Protein AF-A0A5B6ZCL2-F1 (afdb_monomer)

InterPro domains:
  IPR003128 Villin headpiece [PF02209] (425-460)
  IPR003128 Villin headpiece [PS51089] (395-460)
  IPR003128 Villin headpiece [SM00153] (425-460)
  IPR007122 Villin/Gelsolin [PR00597] (44-64)
  IPR007122 Villin/Gelsolin [PR00597] (104-123)
  IPR007122 Villin/Gelsolin [PR00597] (156-178)
  IPR007122 Villin/Gelsolin [PR00597] (185-204)
  IPR007122 Villin/Gelsolin [PTHR11977] (1-444)
  IPR007122 Villin/Gelsolin [SM00262] (31-118)
  IPR007122 Villin/Gelsolin [SM00262] (134-230)
  IPR007123 Gelsolin-like domain [PF00626] (43-112)
  IPR007123 Gelsolin-like domain [PF00626] (146-222)
  IPR029006 ADF-H/Gelsolin-like domain superfamily [G3DSA:3.40.20.10] (30-123)
  IPR029006 ADF-H/Gelsolin-like domain superfamily [G3DSA:3.40.20.10] (124-248)
  IPR036886 Villin headpiece domain superfamily [G3DSA:1.10.950.10] (382-460)
  IPR036886 Villin headpiece domain superfamily [SSF47050] (386-460)

Secondary structure (DSSP, 8-state):
-EE-SS--SHHHHHHHHHTT-------TTS-EEEEEE-SSTTT-EEEEE-SSGGG-BTTSEEEEEETTEEEEEE-TT--HHHHHHHHHHHHHHSTT--EEEEETT---HHHHHHTTS----B---PPPP--PPPEEEEEEEETTEEEEEE-TT--GGG--TT-EEEEE-SS-EEEEE-TTS-TTGGGTHHHHHHHHHHHHHHHT---TT--EEEEETT---HHHHTTS---HHHHT--S-HHHHHHHHHH-GGGSGGGTTT--S----STHHHHHHHHHHHHHT-PPPP---------------HHHHHHHHHHHHHHHTS------------------------------------------------------------PPPP---PPPP----------HHHHSTT-SSPPSSS-GGGGGGGS-HHHHHHHHSS-HHHHHTS-HHHHHHHHHHTT--

Sequence (460 aa):
MVVLKGGLSSGYKNYVADKGLNDETYTADCVALIRISGTSVHNNKAVQVDAVATSLNSNECFLLQSGSSMFTWHGNQSTFDQQQLAAKVAEFLKPGVAVKHAKEGTESSAFWFALGGKQSYTSKKVAQETVRDPHLFMFSFNKGKFEVEEVYNFSQDDLLTEDILILDTHAELFIWVGQSVDPKEKQNVFEIGQKYIEMAAALEGLSPSVPLYKVTEGNEPCFFTTFFSWDPAKATAHGNSFQKKVMQLFGAGHTVENQDKSNGSNQGGPTQRASALAALSSAFKPSSGTRSAFPRPSSIGQGSQRAAAVAALSSVLTAEKKRSPEASPVRSTRSPTGEATSPAETKSENTFSEVEDSKEASEVKETEVVEPVSESNGEDSGPKQEVEQDENGSESSRSTFSYEQLRAHSDNPVTGIDFKRREAYLADEEFQAIMGMAKEAFYKLPKWKQDMHKRKVDLF

Mean predicted aligned error: 21.46 Å

Radius of gyration: 35.69 Å; Cα contacts (8 Å, |Δi|>4): 496; chains: 1; bounding box: 83×75×102 Å

pLDDT: mean 72.43, std 25.98, range [23.08, 98.38]

Nearest PDB structures (foldseek):
  6jeg-assembly1_B  TM=5.227E-01  e=4.097E-20  Homo sapiens
  3ffn-assembly1_A  TM=5.064E-01  e=1.481E-19  Homo sapiens
  6jeh-assembly1_B  TM=5.122E-01  e=3.772E-19  Homo sapiens
  2fh3-assembly1_A  TM=4.902E-01  e=2.103E-19  Homo sapiens
  1p8x-assembly2_B  TM=4.807E-01  e=2.364E-19  Homo sapiens

Organism: Davidia involucrata (NCBI:txid16924)

Solvent-accessible surface area (backbone atoms only — not comparable to full-atom values): 29440 Å² total; per-residue (Å²): 91,80,47,70,46,67,64,89,49,67,71,52,52,48,52,32,60,79,66,72,51,83,83,62,45,71,53,84,55,42,70,42,24,30,41,29,42,55,79,45,94,70,55,39,37,35,37,51,53,67,53,39,37,59,71,46,42,29,62,30,22,34,39,39,38,44,40,92,45,37,31,41,37,38,20,85,61,35,53,70,57,20,51,58,48,47,56,53,51,46,45,72,70,48,64,94,57,81,66,44,78,24,50,68,95,63,64,52,70,70,60,28,54,63,23,79,36,86,60,74,53,52,67,76,85,70,80,78,79,81,86,55,79,72,47,40,29,43,70,48,70,62,96,79,43,82,47,74,48,77,49,79,90,67,46,56,86,71,68,41,30,65,40,62,36,39,39,40,40,79,70,42,36,37,39,39,36,24,76,67,34,58,77,73,58,69,67,46,51,64,60,53,52,50,56,47,40,61,49,38,30,74,74,74,64,40,55,89,80,49,52,79,41,84,36,44,62,78,61,68,52,72,77,59,47,61,79,34,80,69,56,72,70,66,53,71,49,68,76,52,55,67,52,35,51,48,36,72,75,66,36,80,79,70,68,59,87,69,61,90,78,65,93,71,81,97,71,93,59,74,61,62,64,52,47,53,52,48,52,51,56,48,76,77,45,82,86,78,81,92,81,86,84,89,82,86,87,87,84,88,77,98,70,64,72,68,58,58,55,54,53,51,56,56,52,55,77,57,61,82,75,79,88,86,84,91,86,83,84,88,79,83,90,84,86,91,84,83,85,89,82,88,87,77,91,79,90,82,90,88,82,89,80,91,80,88,90,84,87,85,88,81,89,82,81,89,81,90,85,82,89,85,92,77,90,79,91,83,91,78,86,84,86,83,88,81,86,83,82,89,79,91,80,75,95,67,76,84,68,61,48,58,69,66,35,46,27,69,85,31,97,62,60,71,84,94,67,61,63,91,46,33,71,74,33,36,44,72,68,58,37,26,72,73,72,73,43,52,70,75,61,50,74,70,44,60,67,75,57,43,54,52,55,30,53,75,66,41,30,87

Structure (mmCIF, N/CA/C/O backbone):
data_AF-A0A5B6ZCL2-F1
#
_entry.id   AF-A0A5B6ZCL2-F1
#
loop_
_atom_site.group_PDB
_atom_site.id
_atom_site.type_symbol
_atom_site.label_atom_id
_atom_site.label_alt_id
_atom_site.label_comp_id
_atom_site.label_asym_id
_atom_site.label_entity_id
_atom_site.label_seq_id
_atom_site.pdbx_PDB_ins_code
_atom_site.Cartn_x
_atom_site.Cartn_y
_atom_site.Cartn_z
_atom_site.occupancy
_atom_site.B_iso_or_equiv
_atom_site.auth_seq_id
_atom_site.auth_comp_id
_atom_site.auth_asym_id
_atom_site.auth_atom_id
_atom_site.pdbx_PDB_model_num
ATOM 1 N N . MET A 1 1 ? -3.158 -4.624 2.223 1.00 75.75 1 MET A N 1
ATOM 2 C CA . MET A 1 1 ? -2.227 -5.671 2.729 1.00 75.75 1 MET A CA 1
ATOM 3 C C . MET A 1 1 ? -2.419 -5.838 4.235 1.00 75.75 1 MET A C 1
ATOM 5 O O . MET A 1 1 ? -2.684 -4.829 4.879 1.00 75.75 1 MET A O 1
ATOM 9 N N . VAL A 1 2 ? -2.284 -7.053 4.790 1.00 87.19 2 VAL A N 1
ATOM 10 C CA . VAL A 1 2 ? -2.250 -7.287 6.251 1.00 87.19 2 VAL A CA 1
ATOM 11 C C . VAL A 1 2 ? -0.852 -7.764 6.651 1.00 87.19 2 VAL A C 1
ATOM 13 O O . VAL A 1 2 ? -0.375 -8.761 6.116 1.00 87.19 2 VAL A O 1
ATOM 16 N N . VAL A 1 3 ? -0.197 -7.045 7.562 1.00 89.88 3 VAL A N 1
ATOM 17 C CA . VAL A 1 3 ? 1.139 -7.347 8.092 1.00 89.88 3 VAL A CA 1
ATOM 18 C C . VAL A 1 3 ? 0.996 -7.723 9.563 1.00 89.88 3 VAL A C 1
ATOM 20 O O . VAL A 1 3 ? 0.494 -6.932 10.360 1.00 89.88 3 VAL A O 1
ATOM 23 N N . LEU A 1 4 ? 1.423 -8.932 9.914 1.00 92.31 4 LEU A N 1
ATOM 24 C CA . LEU A 1 4 ? 1.322 -9.502 11.258 1.00 92.31 4 LEU A CA 1
ATOM 25 C C . LEU A 1 4 ? 2.725 -9.714 11.839 1.00 92.31 4 LEU A C 1
ATOM 27 O O . LEU A 1 4 ? 3.693 -9.860 11.091 1.00 92.31 4 LEU A O 1
ATOM 31 N N . LYS A 1 5 ? 2.839 -9.716 13.169 1.00 90.81 5 LYS A N 1
ATOM 32 C CA . LYS A 1 5 ? 4.114 -9.913 13.867 1.00 90.81 5 LYS A CA 1
ATOM 33 C C . LYS A 1 5 ? 4.588 -11.371 13.804 1.00 90.81 5 LYS A C 1
ATOM 35 O O . LYS A 1 5 ? 3.791 -12.310 13.735 1.00 90.81 5 LYS A O 1
ATOM 40 N N . GLY A 1 6 ? 5.909 -11.526 13.890 1.00 89.81 6 GLY A N 1
ATOM 41 C CA . GLY A 1 6 ? 6.627 -12.798 13.954 1.00 89.81 6 GLY A CA 1
ATOM 42 C C . GLY A 1 6 ? 6.716 -13.548 12.625 1.00 89.81 6 GLY A C 1
ATOM 43 O O . GLY A 1 6 ? 6.795 -12.940 11.559 1.00 89.81 6 GLY A O 1
ATOM 44 N N . GLY A 1 7 ? 6.770 -14.880 12.679 1.00 87.19 7 GLY A N 1
ATOM 45 C CA . GLY A 1 7 ? 7.001 -15.694 11.488 1.00 87.19 7 GLY A CA 1
ATOM 46 C C . GLY A 1 7 ? 6.894 -17.201 11.716 1.00 87.19 7 GLY A C 1
ATOM 47 O O . GLY A 1 7 ? 7.093 -17.712 12.817 1.00 87.19 7 GLY A O 1
ATOM 48 N N . LEU A 1 8 ? 6.592 -17.927 10.636 1.00 85.75 8 LEU A N 1
ATOM 49 C CA . LEU A 1 8 ? 6.438 -19.389 10.631 1.00 85.75 8 LEU A CA 1
ATOM 50 C C . LEU A 1 8 ? 7.674 -20.140 10.104 1.00 85.75 8 LEU A C 1
ATOM 52 O O . LEU A 1 8 ? 7.700 -21.367 10.135 1.00 85.75 8 LEU A O 1
ATOM 56 N N . SER A 1 9 ? 8.697 -19.436 9.608 1.00 90.00 9 SER A N 1
ATOM 57 C CA . SER A 1 9 ? 9.901 -20.077 9.075 1.00 90.00 9 SER A CA 1
ATOM 58 C C . SER A 1 9 ? 10.766 -20.666 10.193 1.00 90.00 9 SER A C 1
ATOM 60 O O . SER A 1 9 ? 10.928 -20.070 11.259 1.00 90.00 9 SER A O 1
ATOM 62 N N . SER A 1 10 ? 11.384 -21.820 9.931 1.00 88.88 10 SER A N 1
ATOM 63 C CA . SER A 1 10 ? 12.336 -22.448 10.857 1.00 88.88 10 SER A CA 1
ATOM 64 C C . SER A 1 10 ? 13.501 -21.516 11.203 1.00 88.88 10 SER A C 1
ATOM 66 O O . SER A 1 10 ? 13.901 -21.449 12.358 1.00 88.88 10 SER A O 1
ATOM 68 N N . GLY A 1 11 ? 13.986 -20.726 10.239 1.00 90.38 11 GLY A N 1
ATOM 69 C CA . GLY A 1 11 ? 15.010 -19.704 10.476 1.00 90.38 11 GLY A CA 1
ATOM 70 C C . GLY A 1 11 ? 14.591 -18.645 11.504 1.00 90.38 11 GLY A C 1
ATOM 71 O O . GLY A 1 11 ? 15.386 -18.310 12.378 1.00 90.38 11 GLY A O 1
ATOM 72 N N . TYR A 1 12 ? 13.341 -18.165 11.455 1.00 89.50 12 TYR A N 1
ATOM 73 C CA . TYR A 1 12 ? 12.817 -17.233 12.459 1.00 89.50 12 TYR A CA 1
ATOM 74 C C . TYR A 1 12 ? 12.673 -17.905 13.833 1.00 89.50 12 TYR A C 1
ATOM 76 O O . TYR A 1 12 ? 13.146 -17.360 14.828 1.00 89.50 12 TYR A O 1
ATOM 84 N N . LYS A 1 13 ? 12.081 -19.107 13.894 1.00 91.06 13 LYS A N 1
ATOM 85 C CA . LYS A 1 13 ? 11.897 -19.836 15.163 1.00 91.06 13 LYS A CA 1
ATOM 86 C C . LYS A 1 13 ? 13.230 -20.158 15.845 1.00 91.06 13 LYS A C 1
ATOM 88 O O . LYS A 1 13 ? 13.354 -19.948 17.048 1.00 91.06 13 LYS A O 1
ATOM 93 N N . ASN A 1 14 ? 14.234 -20.580 15.075 1.00 92.44 14 ASN A N 1
ATOM 94 C CA . ASN A 1 14 ? 15.586 -20.815 15.579 1.00 92.44 14 ASN A CA 1
ATOM 95 C C . ASN A 1 14 ? 16.214 -19.514 16.098 1.00 92.44 14 ASN A C 1
ATOM 97 O O . ASN A 1 14 ? 16.684 -19.489 17.226 1.00 92.44 14 ASN A O 1
ATOM 101 N N . TYR A 1 15 ? 16.142 -18.412 15.340 1.00 90.88 15 TYR A N 1
ATOM 102 C CA . TYR A 1 15 ? 16.673 -17.113 15.777 1.00 90.88 15 TYR A CA 1
ATOM 103 C C . TYR A 1 15 ? 16.059 -16.631 17.103 1.00 90.88 15 TYR A C 1
ATOM 105 O O . TYR A 1 15 ? 16.784 -16.160 17.979 1.00 90.88 15 TYR A O 1
ATOM 113 N N . VAL A 1 16 ? 14.737 -16.758 17.267 1.00 92.94 16 VAL A N 1
ATOM 114 C CA . VAL A 1 16 ? 14.035 -16.389 18.509 1.00 92.94 16 VAL A CA 1
ATOM 115 C C . VAL A 1 16 ? 14.524 -17.243 19.683 1.00 92.94 16 VAL A C 1
ATOM 117 O O . VAL A 1 16 ? 14.866 -16.690 20.730 1.00 92.94 16 VAL A O 1
ATOM 120 N N . ALA A 1 17 ? 14.631 -18.563 19.494 1.00 91.19 17 ALA A N 1
ATOM 121 C CA . ALA A 1 17 ? 15.125 -19.488 20.513 1.00 91.19 17 ALA A CA 1
ATOM 122 C C . ALA A 1 17 ? 16.599 -19.227 20.886 1.00 91.19 17 ALA A C 1
ATOM 124 O 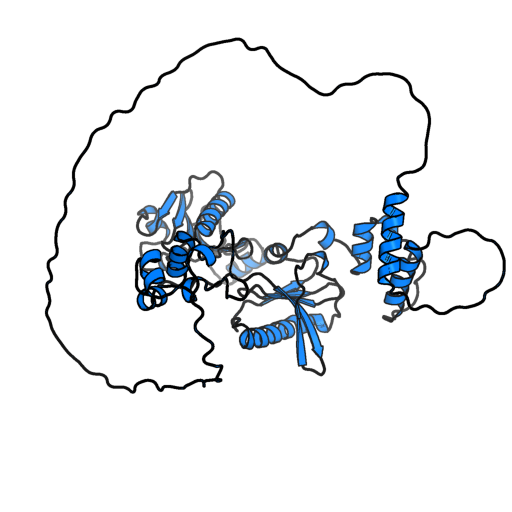O . ALA A 1 17 ? 16.912 -19.078 22.066 1.00 91.19 17 ALA A O 1
ATOM 125 N N . ASP A 1 18 ? 17.483 -19.083 19.894 1.00 94.75 18 ASP A N 1
ATOM 126 C CA . ASP A 1 18 ? 18.923 -18.828 20.067 1.00 94.75 18 ASP A CA 1
ATOM 127 C C . ASP A 1 18 ? 19.207 -17.498 20.785 1.00 94.75 18 ASP A C 1
ATOM 129 O O . ASP A 1 18 ? 20.241 -17.335 21.438 1.00 94.75 18 ASP A O 1
ATOM 133 N N . LYS A 1 19 ? 18.302 -16.519 20.653 1.00 93.06 19 LYS A N 1
ATOM 134 C CA . LYS A 1 19 ? 18.384 -15.215 21.325 1.00 93.06 19 LYS A CA 1
ATOM 135 C C . LYS A 1 19 ? 17.617 -15.145 22.646 1.00 93.06 19 LYS A C 1
ATOM 137 O O . LYS A 1 19 ? 17.712 -14.119 23.315 1.00 93.06 19 LYS A O 1
ATOM 142 N N . GLY A 1 20 ? 16.883 -16.192 23.028 1.00 90.1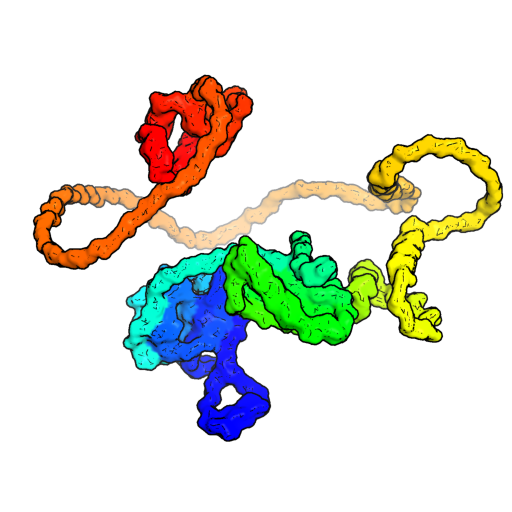2 20 GLY A N 1
ATOM 143 C CA . GLY A 1 20 ? 16.029 -16.187 24.220 1.00 90.12 20 GLY A CA 1
ATOM 144 C C . GLY A 1 20 ? 14.930 -15.119 24.174 1.00 90.12 20 GLY A C 1
ATOM 145 O O . GLY A 1 20 ? 14.556 -14.579 25.213 1.00 90.12 20 GLY A O 1
ATOM 146 N N . LEU A 1 21 ? 14.460 -14.766 22.974 1.00 90.12 21 LEU A N 1
ATOM 147 C CA . LEU A 1 21 ? 13.410 -13.769 22.772 1.00 90.12 21 LEU A CA 1
ATOM 148 C C . LEU A 1 21 ? 12.023 -14.401 22.934 1.00 90.12 21 LEU A C 1
ATOM 150 O O . LEU A 1 21 ? 11.840 -15.602 22.735 1.00 90.12 21 LEU A O 1
ATOM 154 N N . ASN A 1 22 ? 11.027 -13.574 23.247 1.00 86.06 22 ASN A N 1
ATOM 155 C CA . ASN A 1 22 ? 9.632 -13.999 23.198 1.00 86.06 22 ASN A CA 1
ATOM 156 C C . ASN A 1 22 ? 9.183 -14.143 21.736 1.00 86.06 22 ASN A C 1
ATOM 158 O O . ASN A 1 22 ? 9.477 -13.290 20.898 1.00 86.06 22 ASN A O 1
ATOM 162 N N . ASP A 1 23 ? 8.444 -15.209 21.437 1.00 87.06 23 ASP A N 1
ATOM 163 C CA . ASP A 1 23 ? 7.854 -15.419 20.118 1.00 87.06 23 ASP A CA 1
ATOM 164 C C . ASP A 1 23 ? 6.581 -14.572 19.967 1.00 87.06 23 ASP A C 1
ATOM 166 O O . ASP A 1 23 ? 5.508 -14.947 20.435 1.00 87.06 23 ASP A O 1
ATOM 170 N N . GLU A 1 24 ? 6.698 -13.418 19.306 1.00 86.75 24 GLU A N 1
ATOM 171 C CA . GLU A 1 24 ? 5.571 -12.516 19.020 1.00 86.75 24 GLU A CA 1
ATOM 172 C C . GLU A 1 24 ? 4.753 -12.931 17.780 1.00 86.75 24 GLU A C 1
ATOM 174 O O . GLU A 1 24 ? 4.018 -12.116 17.218 1.00 86.75 24 GLU A O 1
ATOM 179 N N . THR A 1 25 ? 4.878 -14.180 17.313 1.00 90.31 25 THR A N 1
ATOM 180 C CA . THR A 1 25 ? 4.104 -14.667 16.163 1.00 90.31 25 THR A CA 1
ATOM 181 C C . THR A 1 25 ? 2.606 -14.616 16.439 1.00 90.31 25 THR A C 1
ATOM 183 O O . THR A 1 25 ? 2.104 -15.248 17.369 1.00 90.31 25 THR A O 1
ATOM 186 N N . TYR A 1 26 ? 1.885 -13.897 15.579 1.00 92.00 26 TYR A N 1
ATOM 187 C CA . TYR A 1 26 ? 0.430 -13.825 15.619 1.00 92.00 26 TYR A CA 1
ATOM 188 C C . TYR A 1 26 ? -0.220 -15.215 15.596 1.00 92.00 26 TYR A C 1
ATOM 190 O O . TYR A 1 26 ? 0.133 -16.079 14.789 1.00 92.00 26 TYR A O 1
ATOM 198 N N . THR A 1 27 ? -1.243 -15.397 16.428 1.00 89.56 27 THR A N 1
ATOM 199 C CA . THR A 1 27 ? -2.153 -16.544 16.369 1.00 89.56 27 THR A CA 1
ATOM 200 C C . THR A 1 27 ? -3.598 -16.062 16.454 1.00 89.56 27 THR A C 1
ATOM 202 O O . THR A 1 27 ? -3.876 -14.977 16.962 1.00 89.56 27 THR A O 1
ATOM 205 N N . ALA A 1 28 ? -4.547 -16.868 15.973 1.00 85.44 28 ALA A N 1
ATOM 206 C CA . ALA A 1 28 ? -5.960 -16.485 15.938 1.00 85.44 28 ALA A CA 1
ATOM 207 C C . ALA A 1 28 ? -6.574 -16.230 17.329 1.00 85.44 28 ALA A C 1
ATOM 209 O O . ALA A 1 28 ? -7.636 -15.622 17.409 1.00 85.44 28 ALA A O 1
ATOM 210 N N . ASP A 1 29 ? -5.932 -16.671 18.415 1.00 86.81 29 ASP A N 1
ATOM 211 C CA . ASP A 1 29 ? -6.427 -16.513 19.787 1.00 86.81 29 ASP A CA 1
ATOM 212 C C . ASP A 1 29 ? -5.534 -15.625 20.671 1.00 86.81 29 ASP A C 1
ATOM 214 O O . ASP A 1 29 ? -5.883 -15.368 21.826 1.00 86.81 29 ASP A O 1
ATOM 218 N N . CYS A 1 30 ? -4.415 -15.099 20.153 1.00 90.38 30 CYS A N 1
ATOM 219 C CA . CYS A 1 30 ? -3.620 -14.130 20.905 1.00 90.38 30 CYS A CA 1
ATOM 220 C C . CYS A 1 30 ? -4.346 -12.783 21.024 1.00 90.38 30 CYS A C 1
ATOM 222 O O . CYS A 1 30 ? -5.257 -12.459 20.253 1.00 90.38 30 CYS A O 1
ATOM 224 N N . VAL A 1 31 ? -3.899 -11.966 21.978 1.00 94.31 31 VAL A N 1
ATOM 225 C CA . VAL A 1 31 ? -4.215 -10.539 21.960 1.00 94.31 31 VAL A CA 1
ATOM 226 C C . VAL A 1 31 ? -3.415 -9.898 20.826 1.00 94.31 31 VAL A C 1
ATOM 228 O O . VAL A 1 31 ? -2.201 -10.088 20.742 1.00 94.31 31 VAL A O 1
ATOM 231 N N . ALA A 1 32 ? -4.083 -9.169 19.937 1.00 96.06 32 ALA A N 1
ATOM 232 C CA . ALA A 1 32 ? -3.437 -8.458 18.838 1.00 96.06 32 ALA A CA 1
ATOM 233 C C . ALA A 1 32 ? -4.184 -7.158 18.541 1.00 96.06 32 ALA A C 1
ATOM 235 O O . ALA A 1 32 ? -5.405 -7.168 18.384 1.00 96.06 32 ALA A O 1
ATOM 236 N N . LEU A 1 33 ? -3.443 -6.055 18.432 1.00 97.19 33 LEU A N 1
ATOM 237 C CA . LEU A 1 33 ? -3.957 -4.771 17.969 1.00 97.19 33 LEU A CA 1
ATOM 238 C C . LEU A 1 33 ? -3.449 -4.537 16.543 1.00 97.19 33 LEU A C 1
ATOM 240 O O . LEU A 1 33 ? -2.245 -4.554 16.301 1.00 97.19 33 LEU A O 1
ATOM 244 N N . ILE A 1 34 ? -4.356 -4.342 15.591 1.00 96.94 34 ILE A N 1
ATOM 245 C CA . ILE A 1 34 ? -4.042 -4.109 14.179 1.00 96.94 34 ILE A CA 1
ATOM 246 C C . ILE A 1 34 ? -4.521 -2.711 13.807 1.00 96.94 34 ILE A C 1
ATOM 248 O O . ILE A 1 34 ? -5.714 -2.419 13.848 1.00 96.94 34 ILE A O 1
ATOM 252 N N . ARG A 1 35 ? -3.578 -1.850 13.440 1.00 96.12 35 ARG A N 1
ATOM 253 C CA . ARG A 1 35 ? -3.812 -0.483 12.975 1.00 96.12 35 ARG A CA 1
ATOM 254 C C . ARG A 1 35 ? -4.235 -0.495 11.510 1.00 96.12 35 ARG A C 1
ATOM 256 O O . ARG A 1 35 ? -3.563 -1.128 10.696 1.00 96.12 35 ARG A O 1
ATOM 263 N N . ILE A 1 36 ? -5.319 0.204 11.187 1.00 94.56 36 ILE A N 1
ATOM 264 C CA . ILE A 1 36 ? -5.894 0.319 9.844 1.00 94.56 36 ILE A CA 1
ATOM 265 C C . ILE A 1 36 ? -5.654 1.743 9.325 1.00 94.56 36 ILE A C 1
ATOM 267 O O . ILE A 1 36 ? -6.326 2.701 9.720 1.00 94.56 36 ILE A O 1
ATOM 271 N N . SER A 1 37 ? -4.671 1.863 8.438 1.00 87.38 37 SER A N 1
ATOM 272 C CA . SER A 1 37 ? -4.146 3.119 7.902 1.00 87.38 37 SER A CA 1
ATOM 273 C C . SER A 1 37 ? -4.298 3.190 6.379 1.00 87.38 37 SER A C 1
ATOM 275 O O . SER A 1 37 ? -4.337 2.160 5.699 1.00 87.38 37 SER A O 1
ATOM 277 N N . GLY A 1 38 ? -4.315 4.410 5.843 1.00 78.69 38 GLY A N 1
ATOM 278 C CA . GLY A 1 38 ? -4.580 4.675 4.429 1.00 78.69 38 GLY A CA 1
ATOM 279 C C . GLY A 1 38 ? -6.073 4.833 4.125 1.00 78.69 38 GLY A C 1
ATOM 280 O O . GLY A 1 38 ? -6.931 4.330 4.846 1.00 78.69 38 GLY A O 1
ATOM 281 N N . THR A 1 39 ? -6.367 5.588 3.069 1.00 68.06 39 THR A N 1
ATOM 282 C CA . THR A 1 39 ? -7.726 6.000 2.664 1.00 68.06 39 THR A CA 1
ATOM 283 C C . THR A 1 39 ? -8.083 5.579 1.237 1.00 68.06 39 THR A C 1
ATOM 285 O O . THR A 1 39 ? -9.227 5.722 0.821 1.00 68.06 39 THR A O 1
ATOM 288 N N . SER A 1 40 ? -7.116 5.059 0.477 1.00 68.06 40 SER A N 1
ATOM 289 C CA . SER A 1 40 ? -7.264 4.690 -0.932 1.00 68.06 40 SER A CA 1
ATOM 290 C C . SER A 1 40 ? -6.887 3.229 -1.150 1.00 68.06 40 SER A C 1
ATOM 292 O O . SER A 1 40 ? -6.000 2.702 -0.473 1.00 68.06 40 SER A O 1
ATOM 294 N N . VAL A 1 41 ? -7.515 2.575 -2.134 1.00 68.38 41 VAL A N 1
ATOM 295 C CA . VAL A 1 41 ? -7.344 1.136 -2.423 1.00 68.38 41 VAL A CA 1
ATOM 296 C C . VAL A 1 41 ? -5.879 0.712 -2.586 1.00 68.38 41 VAL A C 1
ATOM 298 O O . VAL A 1 41 ? -5.542 -0.417 -2.237 1.00 68.38 41 VAL A O 1
ATOM 301 N N . HIS A 1 42 ? -5.016 1.631 -3.027 1.00 69.00 42 HIS A N 1
ATOM 302 C CA . HIS A 1 42 ? -3.582 1.432 -3.237 1.00 69.00 42 HIS A CA 1
ATOM 303 C C . HIS A 1 42 ? -2.698 1.647 -1.983 1.00 69.00 42 HIS A C 1
ATOM 305 O O . HIS A 1 42 ? -1.621 1.067 -1.910 1.00 69.00 42 HIS A O 1
ATOM 311 N N . ASN A 1 43 ? -3.139 2.409 -0.969 1.00 74.94 43 ASN A N 1
ATOM 312 C CA . ASN A 1 43 ? -2.384 2.657 0.284 1.00 74.94 43 ASN A CA 1
ATOM 313 C C . ASN A 1 43 ? -3.033 1.976 1.516 1.00 74.94 43 ASN A C 1
ATOM 315 O O . ASN A 1 43 ? -2.657 2.216 2.661 1.00 74.94 43 ASN A O 1
ATOM 319 N N . ASN A 1 44 ? -4.024 1.107 1.301 1.00 82.88 44 ASN A N 1
ATOM 320 C CA . ASN A 1 44 ? -4.754 0.417 2.365 1.00 82.88 44 ASN A CA 1
ATOM 321 C C . ASN A 1 44 ? -3.878 -0.620 3.101 1.00 82.88 44 ASN A C 1
ATOM 323 O O . ASN A 1 44 ? -3.613 -1.735 2.616 1.00 82.88 44 ASN A O 1
ATOM 327 N N . LYS A 1 45 ? -3.465 -0.262 4.321 1.00 85.19 45 LYS A N 1
ATOM 328 C CA . LYS A 1 45 ? -2.529 -1.015 5.164 1.00 85.19 45 LYS A CA 1
ATOM 329 C C . LYS A 1 45 ? -3.184 -1.397 6.488 1.00 85.19 45 LYS A C 1
ATOM 331 O O . LYS A 1 45 ? -3.691 -0.555 7.218 1.00 85.19 45 LYS A O 1
ATOM 336 N N . ALA A 1 46 ? -3.131 -2.684 6.806 1.00 93.38 46 ALA A N 1
ATOM 337 C CA . ALA A 1 46 ? -3.442 -3.218 8.121 1.00 93.38 46 ALA A CA 1
ATOM 338 C C . ALA A 1 46 ? -2.141 -3.752 8.726 1.00 93.38 46 ALA A C 1
ATOM 340 O O . ALA A 1 46 ? -1.530 -4.652 8.152 1.00 93.38 46 ALA A O 1
ATOM 341 N N . VAL A 1 47 ? -1.681 -3.184 9.839 1.00 93.06 47 VAL A N 1
ATOM 342 C CA . VAL A 1 47 ? -0.386 -3.531 10.450 1.00 93.06 47 VAL A CA 1
ATOM 343 C C . VAL A 1 47 ? -0.586 -3.841 11.924 1.00 93.06 47 VAL A C 1
ATOM 345 O O . VAL A 1 47 ? -1.126 -3.017 12.661 1.00 93.06 47 VAL A O 1
ATOM 348 N N . GLN A 1 48 ? -0.148 -5.018 12.365 1.00 95.44 48 GLN A N 1
ATOM 349 C CA . GLN A 1 48 ? -0.123 -5.361 13.781 1.00 95.44 48 GLN A CA 1
ATOM 350 C C . GLN A 1 48 ? 0.885 -4.474 14.520 1.00 95.44 48 GLN A C 1
ATOM 352 O O . GLN A 1 48 ? 2.070 -4.443 14.193 1.00 95.44 48 GLN A O 1
ATOM 357 N N . VAL A 1 49 ? 0.389 -3.775 15.533 1.00 95.56 49 VAL A N 1
ATOM 358 C CA . VAL A 1 49 ? 1.149 -2.926 16.451 1.00 95.56 49 VAL A CA 1
ATOM 359 C C . VAL A 1 49 ? 1.164 -3.565 17.843 1.00 95.56 49 VAL A C 1
ATOM 361 O O . VAL A 1 49 ? 0.601 -4.644 18.056 1.00 95.56 49 VAL A O 1
ATOM 364 N N . ASP A 1 50 ? 1.832 -2.926 18.800 1.00 94.38 50 ASP A N 1
ATOM 365 C CA . ASP A 1 50 ? 1.801 -3.371 20.191 1.00 94.38 50 ASP A CA 1
ATOM 366 C C . ASP A 1 50 ? 0.375 -3.273 20.752 1.00 94.38 50 ASP A C 1
ATOM 368 O O . ASP A 1 50 ? -0.344 -2.304 20.512 1.00 94.38 50 ASP A O 1
ATOM 372 N N . ALA A 1 51 ? -0.058 -4.292 21.496 1.00 95.31 51 ALA A N 1
ATOM 373 C CA . ALA A 1 51 ? -1.411 -4.368 22.045 1.00 95.31 51 ALA A CA 1
ATOM 374 C C . ALA A 1 51 ? -1.556 -3.547 23.339 1.00 95.31 51 ALA A C 1
ATOM 376 O O . ALA A 1 51 ? -1.910 -4.073 24.392 1.00 95.31 51 ALA A O 1
ATOM 377 N N . VAL A 1 52 ? -1.257 -2.250 23.254 1.00 95.81 52 VAL A N 1
ATOM 378 C CA . VAL A 1 52 ? -1.295 -1.296 24.368 1.00 95.81 52 VAL A CA 1
ATOM 379 C C . VAL A 1 52 ? -2.115 -0.062 24.002 1.00 95.81 52 VAL A C 1
ATOM 381 O O . VAL A 1 52 ? -2.160 0.360 22.847 1.00 95.81 52 VAL A O 1
ATOM 384 N N . ALA A 1 53 ? -2.760 0.553 24.996 1.00 95.56 53 ALA A N 1
ATOM 385 C CA . ALA A 1 53 ? -3.621 1.716 24.772 1.00 95.56 53 ALA A CA 1
ATOM 386 C C . ALA A 1 53 ? -2.893 2.912 24.124 1.00 95.56 53 ALA A C 1
ATOM 388 O O . ALA A 1 53 ? -3.504 3.635 23.343 1.00 95.56 53 ALA A O 1
ATOM 389 N N . THR A 1 54 ? -1.595 3.091 24.387 1.00 94.56 54 THR A N 1
ATOM 390 C CA . THR A 1 54 ? -0.761 4.164 23.813 1.00 94.56 54 THR A CA 1
ATOM 391 C C . THR A 1 54 ? -0.510 4.031 22.308 1.00 94.56 54 THR A C 1
ATOM 393 O O . THR A 1 54 ? -0.123 5.015 21.683 1.00 94.56 54 THR A O 1
ATOM 396 N N . SER A 1 55 ? -0.743 2.855 21.710 1.00 95.31 55 SER A N 1
ATOM 397 C CA . SER A 1 55 ? -0.626 2.636 20.259 1.00 95.31 55 SER A CA 1
ATOM 398 C C . SER A 1 55 ? -1.852 3.106 19.467 1.00 95.31 55 SER A C 1
ATOM 400 O O . SER A 1 55 ? -1.781 3.190 18.240 1.00 95.31 55 SER A O 1
ATOM 402 N N . LEU A 1 56 ? -2.965 3.419 20.142 1.00 95.69 56 LEU A N 1
ATOM 403 C CA . LEU A 1 56 ? -4.146 4.014 19.514 1.00 95.69 56 LEU A CA 1
ATOM 404 C C . LEU A 1 56 ? -3.862 5.455 19.058 1.00 95.69 56 LEU A C 1
ATOM 406 O O . LEU A 1 56 ? -3.003 6.155 19.595 1.00 95.69 56 LEU A O 1
ATOM 410 N N . ASN A 1 57 ? -4.627 5.937 18.083 1.00 93.19 57 ASN A N 1
ATOM 411 C CA . ASN A 1 57 ? -4.707 7.361 17.776 1.00 93.19 57 ASN A CA 1
ATOM 412 C C . ASN A 1 57 ? -6.066 7.702 17.159 1.00 93.19 57 ASN A C 1
ATOM 414 O O . ASN A 1 57 ? -6.655 6.882 16.459 1.00 93.19 57 ASN A O 1
ATOM 418 N N . SER A 1 58 ? -6.554 8.920 17.381 1.00 93.44 58 SER A N 1
ATOM 419 C CA . SER A 1 58 ? -7.897 9.329 16.945 1.00 93.44 58 SER A CA 1
ATOM 420 C C . SER A 1 58 ? -8.068 9.435 15.420 1.00 93.44 58 SER A C 1
ATOM 422 O O . SER A 1 58 ? -9.193 9.640 14.971 1.00 93.44 58 SER A O 1
ATOM 424 N N . ASN A 1 59 ? -7.001 9.325 14.618 1.00 89.69 59 ASN A N 1
ATOM 425 C CA . ASN A 1 59 ? -7.024 9.525 13.160 1.00 89.69 59 ASN A CA 1
ATOM 426 C C . ASN A 1 59 ? -7.287 8.231 12.368 1.00 89.69 59 ASN A C 1
ATOM 428 O O . ASN A 1 59 ? -7.508 8.282 11.160 1.00 89.69 59 ASN A O 1
ATOM 432 N N . GLU A 1 60 ? -7.255 7.070 13.023 1.00 92.94 60 GLU A N 1
ATOM 433 C CA . GLU A 1 60 ? -7.267 5.763 12.360 1.00 92.94 60 GLU A CA 1
ATOM 434 C C . GLU A 1 60 ? -8.310 4.810 12.961 1.00 92.94 60 GLU A C 1
ATOM 436 O O . GLU A 1 60 ? -8.892 5.057 14.021 1.00 92.94 60 GLU A O 1
ATOM 441 N N . CYS A 1 61 ? -8.569 3.703 12.262 1.00 95.62 61 CYS A N 1
ATOM 442 C CA . CYS A 1 61 ? -9.324 2.584 12.820 1.00 95.62 61 CYS A CA 1
ATOM 443 C C . CYS A 1 61 ? -8.363 1.522 13.353 1.00 95.62 61 CYS A C 1
ATOM 445 O O . CYS A 1 61 ? -7.251 1.360 12.853 1.00 95.62 61 CYS A O 1
ATOM 447 N N . PHE A 1 62 ? -8.804 0.765 14.350 1.00 97.44 62 PHE A N 1
ATOM 448 C CA . PHE A 1 62 ? -8.027 -0.321 14.933 1.00 97.44 62 PHE A CA 1
ATOM 449 C C . PHE A 1 62 ? -8.901 -1.559 15.115 1.00 97.44 62 PHE A C 1
ATOM 451 O O . PHE A 1 62 ? -10.060 -1.455 15.509 1.00 97.44 62 PHE A O 1
ATOM 458 N N . LEU A 1 63 ? -8.340 -2.739 14.872 1.00 97.19 63 LEU A N 1
ATOM 459 C CA . LEU A 1 63 ? -8.942 -4.015 15.249 1.00 97.19 63 LEU A CA 1
ATOM 460 C C . LEU A 1 63 ? -8.222 -4.560 16.473 1.00 97.19 63 LEU A C 1
ATOM 462 O O . LEU A 1 63 ? -7.006 -4.736 16.441 1.00 97.19 63 LEU A O 1
ATOM 466 N N . LEU A 1 64 ? -8.970 -4.852 17.533 1.00 97.12 64 LEU A N 1
ATOM 467 C CA . LEU A 1 64 ? -8.459 -5.534 18.715 1.00 97.12 64 LEU A CA 1
ATOM 468 C C . LEU A 1 64 ? -9.025 -6.951 18.763 1.00 97.12 64 LEU A C 1
ATOM 470 O O . LEU A 1 64 ? -10.221 -7.154 18.977 1.00 97.12 64 LEU A O 1
ATOM 474 N N . GLN A 1 65 ? -8.148 -7.932 18.594 1.00 95.38 65 GLN A N 1
ATOM 475 C CA . GLN A 1 65 ? -8.421 -9.328 18.896 1.00 95.38 65 GLN A CA 1
ATOM 476 C C . GLN A 1 65 ? -8.040 -9.615 20.349 1.00 95.38 65 GLN A C 1
ATOM 478 O O . GLN A 1 65 ? -6.995 -9.170 20.820 1.00 95.38 65 GLN A O 1
ATOM 483 N N . SER A 1 66 ? -8.867 -10.388 21.050 1.00 93.38 66 SER A N 1
ATOM 484 C CA . SER A 1 66 ? -8.564 -10.922 22.378 1.00 93.38 66 SER A CA 1
ATOM 485 C C . SER A 1 66 ? -9.263 -12.271 22.547 1.00 93.38 66 SER A C 1
ATOM 487 O O . SER A 1 66 ? -10.441 -12.331 22.919 1.00 93.38 66 SER A O 1
ATOM 489 N N . GLY A 1 67 ? -8.552 -13.361 22.243 1.00 89.06 67 GLY A N 1
ATOM 490 C CA . GLY A 1 67 ? -9.126 -14.707 22.224 1.00 89.06 67 GLY A CA 1
ATOM 491 C C . GLY A 1 67 ? -10.295 -14.800 21.241 1.00 89.06 67 GLY A C 1
ATOM 492 O O . GLY A 1 67 ? -10.164 -14.487 20.060 1.00 89.06 67 GLY A O 1
ATOM 493 N N . SER A 1 68 ? -11.469 -15.199 21.728 1.00 87.56 68 SER A N 1
ATOM 494 C CA . SER A 1 68 ? -12.701 -15.291 20.930 1.00 87.56 68 SER A CA 1
ATOM 495 C C . SER A 1 68 ? -13.416 -13.955 20.685 1.00 87.56 68 SER A C 1
ATOM 497 O O . SER A 1 68 ? -14.349 -13.918 19.887 1.00 87.56 68 SER A O 1
ATOM 499 N N . SER A 1 69 ? -13.024 -12.860 21.349 1.00 91.25 69 SER A N 1
ATOM 500 C CA . SER A 1 69 ? -13.611 -11.535 21.107 1.00 91.25 69 SER A CA 1
ATOM 501 C C . SER A 1 69 ? -12.817 -10.752 20.069 1.00 91.25 69 SER A C 1
ATOM 503 O O . SER A 1 69 ? -11.594 -10.659 20.155 1.00 91.25 69 SER A O 1
ATOM 505 N N . MET A 1 70 ? -13.537 -10.116 19.146 1.00 95.06 70 MET A N 1
ATOM 506 C CA . MET A 1 70 ? -12.992 -9.144 18.205 1.00 95.06 70 MET A CA 1
ATOM 507 C C . MET A 1 70 ? -13.725 -7.812 18.367 1.00 95.06 70 MET A C 1
ATOM 509 O O . MET A 1 70 ? -14.951 -7.783 18.511 1.00 95.06 70 MET A O 1
ATOM 513 N N . PHE A 1 71 ? -12.974 -6.716 18.378 1.00 96.50 71 PHE A N 1
ATOM 514 C CA . PHE A 1 71 ? -13.490 -5.357 18.482 1.00 96.50 71 PHE A CA 1
ATOM 515 C C . PHE A 1 71 ? -12.968 -4.513 17.318 1.00 96.50 71 PHE A C 1
ATOM 517 O O . PHE A 1 71 ? -11.781 -4.595 17.004 1.00 96.50 71 PHE A O 1
ATOM 524 N N . THR A 1 72 ? -13.812 -3.651 16.752 1.00 96.81 72 THR A N 1
ATOM 525 C CA . THR A 1 72 ? -13.362 -2.563 15.870 1.00 96.81 72 THR A CA 1
ATOM 526 C C . THR A 1 72 ? -13.480 -1.251 16.620 1.00 96.81 72 THR A C 1
ATOM 528 O O . THR A 1 72 ? -14.573 -0.874 17.043 1.00 96.81 72 THR A O 1
ATOM 531 N N . TRP A 1 73 ? -12.358 -0.560 16.781 1.00 97.75 73 TRP A N 1
ATOM 532 C CA . TRP A 1 73 ? -12.281 0.761 17.379 1.00 97.75 73 TRP A CA 1
ATOM 533 C C . TRP A 1 73 ? -12.175 1.833 16.290 1.00 97.75 73 TRP A C 1
ATOM 535 O O . TRP A 1 73 ? -11.318 1.743 15.408 1.00 97.75 73 TRP A O 1
ATOM 545 N N . HIS A 1 74 ? -13.059 2.831 16.328 1.00 96.44 74 HIS A N 1
ATOM 546 C CA . HIS A 1 74 ? -13.097 3.932 15.361 1.00 96.44 74 HIS A CA 1
ATOM 547 C C . HIS A 1 74 ? -12.652 5.234 16.032 1.00 96.44 74 HIS A C 1
ATOM 549 O O . HIS A 1 74 ? -13.400 5.788 16.844 1.00 96.44 74 HIS A O 1
ATOM 555 N N . GLY A 1 75 ? -11.475 5.743 15.655 1.00 94.44 75 GLY A N 1
ATOM 556 C CA . GLY A 1 75 ? -11.032 7.081 16.038 1.00 94.44 75 GLY A CA 1
ATOM 557 C C . GLY A 1 75 ? -11.973 8.161 15.496 1.00 94.44 75 GLY A C 1
ATOM 558 O O . GLY A 1 75 ? -12.535 8.024 14.406 1.00 94.44 75 GLY A O 1
ATOM 559 N N . ASN A 1 76 ? -12.152 9.252 16.237 1.00 93.06 76 ASN A N 1
ATOM 560 C CA . ASN A 1 76 ? -13.077 10.341 15.905 1.00 93.06 76 ASN A CA 1
ATOM 561 C C . ASN A 1 76 ? -12.736 11.089 14.602 1.00 93.06 76 ASN A C 1
ATOM 563 O O . ASN A 1 76 ? -13.588 11.800 14.075 1.00 93.06 76 ASN A O 1
ATOM 567 N N . GLN A 1 77 ? -11.511 10.943 14.095 1.00 89.69 77 GLN A N 1
ATOM 568 C CA . GLN A 1 77 ? -11.019 11.515 12.838 1.00 89.69 77 GLN A CA 1
ATOM 569 C C . GLN A 1 77 ? -10.764 10.434 11.765 1.00 89.69 77 GLN A C 1
ATOM 571 O O . GLN A 1 77 ? -10.251 10.754 10.696 1.00 89.69 77 GLN A O 1
ATOM 576 N N . SER A 1 78 ? -11.135 9.172 12.026 1.00 91.06 78 SER A N 1
ATOM 577 C CA . SER A 1 78 ? -11.059 8.089 11.036 1.00 91.06 78 SER A CA 1
ATOM 578 C C . SER A 1 78 ? -12.058 8.276 9.889 1.00 91.06 78 SER A C 1
ATOM 580 O O . SER A 1 78 ? -13.177 8.761 10.076 1.00 91.06 78 SER A O 1
ATOM 582 N N . THR A 1 79 ? -11.658 7.869 8.686 1.00 89.31 79 THR A N 1
ATOM 583 C CA . THR A 1 79 ? -12.489 7.945 7.475 1.00 89.31 79 THR A CA 1
ATOM 584 C C . THR A 1 79 ? -13.442 6.755 7.342 1.00 89.31 79 THR A C 1
ATOM 586 O O . THR A 1 79 ? -13.216 5.682 7.903 1.00 89.31 79 THR A O 1
ATOM 589 N N . PHE A 1 80 ? -14.506 6.920 6.549 1.00 90.19 80 PHE A N 1
ATOM 590 C CA . PHE A 1 80 ? -15.443 5.835 6.242 1.00 90.19 80 PHE A CA 1
ATOM 591 C C . PHE A 1 80 ? -14.751 4.646 5.551 1.00 90.19 80 PHE A C 1
ATOM 593 O O . PHE A 1 80 ? -15.025 3.494 5.886 1.00 90.19 80 PHE A O 1
ATOM 600 N N . ASP A 1 81 ? -13.797 4.908 4.654 1.00 88.75 81 ASP A N 1
ATOM 601 C CA . ASP A 1 81 ? -13.054 3.860 3.948 1.00 88.75 81 ASP A CA 1
ATOM 602 C C . ASP A 1 81 ? -12.173 3.028 4.891 1.00 88.75 81 ASP A C 1
ATOM 604 O O . ASP A 1 81 ? -12.125 1.804 4.758 1.00 88.75 81 ASP A O 1
ATOM 608 N N . GLN A 1 82 ? -11.564 3.647 5.913 1.00 91.56 82 GLN A N 1
ATOM 609 C CA . GLN A 1 82 ? -10.854 2.921 6.977 1.00 91.56 82 GLN A CA 1
ATOM 610 C C . GLN A 1 82 ? -11.793 2.036 7.805 1.00 91.56 82 GLN A C 1
ATOM 612 O O . GLN A 1 82 ? -11.420 0.914 8.145 1.00 91.56 82 GLN A O 1
ATOM 617 N N . GLN A 1 83 ? -13.017 2.490 8.095 1.00 93.12 83 GLN A N 1
ATOM 618 C CA . GLN A 1 83 ? -14.013 1.702 8.839 1.00 93.12 83 GLN A CA 1
ATOM 619 C C . GLN A 1 83 ? -14.475 0.485 8.019 1.00 93.12 83 GLN A C 1
ATOM 621 O O . GLN A 1 83 ? -14.494 -0.643 8.518 1.00 93.12 83 GLN A O 1
ATOM 626 N N . GLN A 1 84 ? -14.747 0.683 6.725 1.00 92.06 84 GLN A N 1
ATOM 627 C CA . GLN A 1 84 ? -15.093 -0.394 5.791 1.00 92.06 84 GLN A CA 1
ATOM 628 C C . GLN A 1 84 ? -13.928 -1.373 5.567 1.00 92.06 84 GLN A C 1
ATOM 630 O O . GLN A 1 84 ? -14.143 -2.581 5.437 1.00 92.06 84 GLN A O 1
ATOM 635 N N . LEU A 1 85 ? -12.686 -0.881 5.538 1.00 91.62 85 LEU A N 1
ATOM 636 C CA . LEU A 1 85 ? -11.488 -1.717 5.485 1.00 91.62 85 LEU A CA 1
ATOM 637 C C . LEU A 1 85 ? -11.315 -2.527 6.774 1.00 91.62 85 LEU A C 1
ATOM 639 O O . LEU A 1 85 ? -11.036 -3.721 6.697 1.00 91.62 85 LEU A O 1
ATOM 643 N N . ALA A 1 86 ? -11.530 -1.919 7.943 1.00 94.38 86 ALA A N 1
ATOM 644 C CA . ALA A 1 86 ? -11.451 -2.605 9.227 1.00 94.38 86 ALA A CA 1
ATOM 645 C C . ALA A 1 86 ? -12.465 -3.760 9.309 1.00 94.38 86 ALA A C 1
ATOM 647 O O . ALA A 1 86 ? -12.090 -4.868 9.683 1.00 94.38 86 ALA A O 1
ATOM 648 N N . ALA A 1 87 ? -13.709 -3.557 8.860 1.00 93.06 87 ALA A N 1
ATOM 649 C CA . ALA A 1 87 ? -14.702 -4.631 8.775 1.00 93.06 87 ALA A CA 1
ATOM 650 C C . ALA A 1 87 ? -14.246 -5.794 7.867 1.00 93.06 87 ALA A C 1
ATOM 652 O O . ALA A 1 87 ? -14.345 -6.959 8.252 1.00 93.06 87 ALA A O 1
ATOM 653 N N . LYS A 1 88 ? -13.673 -5.494 6.690 1.00 92.44 88 LYS A N 1
ATOM 654 C CA . LYS A 1 88 ? -13.125 -6.516 5.774 1.00 92.44 88 LYS A CA 1
ATOM 655 C C . LYS A 1 88 ? -11.930 -7.270 6.367 1.00 92.44 88 LYS A C 1
ATOM 657 O O .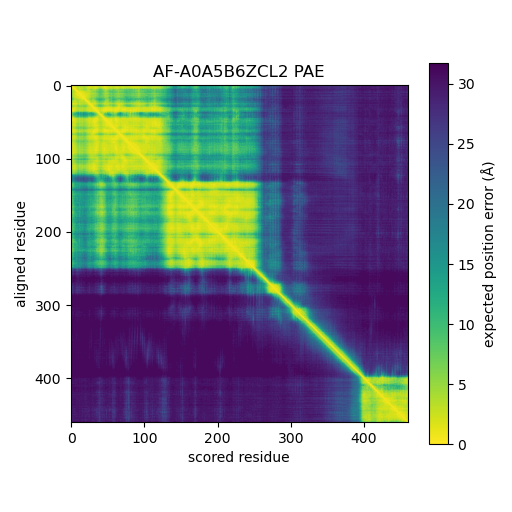 LYS A 1 88 ? -11.814 -8.475 6.167 1.00 92.44 88 LYS A O 1
ATOM 662 N N . VAL A 1 89 ? -11.040 -6.579 7.082 1.00 93.81 89 VAL A N 1
ATOM 663 C CA . VAL A 1 89 ? -9.864 -7.196 7.721 1.00 93.81 89 VAL A CA 1
ATOM 664 C C . VAL A 1 89 ? -10.273 -8.045 8.930 1.00 93.81 89 VAL A C 1
ATOM 666 O O . VAL A 1 89 ? -9.677 -9.097 9.141 1.00 93.81 89 VAL A O 1
ATOM 669 N N . ALA A 1 90 ? -11.316 -7.657 9.673 1.00 94.44 90 ALA A N 1
ATOM 670 C CA . ALA A 1 90 ? -11.879 -8.470 10.751 1.00 94.44 90 ALA A CA 1
ATOM 671 C C . ALA A 1 90 ? -12.407 -9.816 10.228 1.00 94.44 90 ALA A C 1
ATOM 673 O O . ALA A 1 90 ? -11.981 -10.868 10.703 1.00 94.44 90 ALA A O 1
ATOM 674 N N . GLU A 1 91 ? -13.252 -9.786 9.191 1.00 93.69 91 GLU A N 1
ATOM 675 C CA . GLU A 1 91 ? -13.797 -11.000 8.565 1.00 93.69 91 GLU A CA 1
ATOM 676 C C . GLU A 1 91 ? -12.695 -11.865 7.930 1.00 93.69 91 GLU A C 1
ATOM 678 O O . GLU A 1 91 ? -12.738 -13.088 8.016 1.00 93.69 91 GLU A O 1
ATOM 683 N N . PHE A 1 92 ? -11.658 -11.251 7.347 1.00 92.12 92 PHE A N 1
ATOM 684 C CA . PHE A 1 92 ? -10.501 -11.980 6.816 1.00 92.12 92 PHE A CA 1
ATOM 685 C C . PHE A 1 92 ? -9.686 -12.700 7.905 1.00 92.12 92 PHE A C 1
ATOM 687 O O . PHE A 1 92 ? -9.209 -13.811 7.676 1.00 92.12 92 PHE A O 1
ATOM 694 N N . LEU A 1 93 ? -9.498 -12.079 9.075 1.00 91.69 93 LEU A N 1
ATOM 695 C CA . LEU A 1 93 ? -8.677 -12.638 10.156 1.00 91.69 93 LEU A CA 1
ATOM 696 C C . LEU A 1 93 ? -9.424 -13.651 11.029 1.00 91.69 93 LEU A C 1
ATOM 698 O O . LEU A 1 93 ? -8.807 -14.617 11.486 1.00 91.69 93 LEU A O 1
ATOM 702 N N . LYS A 1 94 ? -10.721 -13.440 11.289 1.00 90.44 94 LYS A N 1
ATOM 703 C CA . LYS A 1 94 ? -11.533 -14.332 12.128 1.00 90.44 94 LYS A CA 1
ATOM 704 C C . LYS A 1 94 ? -12.988 -14.404 11.622 1.00 90.44 94 LYS A C 1
ATOM 706 O O . LYS A 1 94 ? -13.877 -13.814 12.240 1.00 90.44 94 LYS A O 1
ATOM 711 N N . PRO A 1 95 ? -13.234 -15.114 10.502 1.00 91.94 95 PRO A N 1
ATOM 712 C CA . PRO A 1 95 ? -14.526 -15.113 9.817 1.00 91.94 95 PRO A CA 1
ATOM 713 C C . PRO A 1 95 ? -15.669 -15.629 10.694 1.00 91.94 95 PRO A C 1
ATOM 715 O O . PRO A 1 95 ? -15.496 -16.555 11.492 1.00 91.94 95 PRO A O 1
ATOM 718 N N . GLY A 1 96 ? -16.851 -15.030 10.536 1.00 87.88 96 GLY A N 1
ATOM 719 C CA . GLY A 1 96 ? -18.066 -15.408 11.265 1.00 87.88 96 GLY A CA 1
ATOM 720 C C . GLY A 1 96 ? -18.092 -15.059 12.763 1.00 87.88 96 GLY A C 1
ATOM 721 O O . GLY A 1 96 ? -19.049 -15.426 13.448 1.00 87.88 96 GLY A O 1
ATOM 722 N N . VAL A 1 97 ? -17.090 -14.350 13.298 1.00 91.12 97 VAL A N 1
ATOM 723 C CA . VAL A 1 97 ? -17.101 -13.859 14.689 1.00 91.12 97 VAL A CA 1
ATOM 724 C C . VAL A 1 97 ? -17.792 -12.498 14.777 1.00 91.12 97 VAL A C 1
ATOM 726 O O . VAL A 1 97 ? -17.490 -11.573 14.031 1.00 91.12 97 VAL A O 1
ATOM 729 N N . ALA A 1 98 ? -18.702 -12.343 15.742 1.00 91.38 98 ALA A N 1
ATOM 730 C CA . ALA A 1 98 ? -19.398 -11.080 15.977 1.00 91.38 98 ALA A CA 1
ATOM 731 C C . ALA A 1 98 ? -18.430 -9.974 16.443 1.00 91.38 98 ALA A C 1
ATOM 733 O O . ALA A 1 98 ? -17.885 -10.027 17.550 1.00 91.38 98 ALA A O 1
ATOM 734 N N . VAL A 1 99 ? -18.256 -8.947 15.607 1.00 94.12 99 VAL A N 1
ATOM 735 C CA . VAL A 1 99 ? -17.325 -7.840 15.853 1.00 94.12 99 VAL A CA 1
ATOM 736 C C . VAL A 1 99 ? -17.984 -6.728 16.676 1.00 94.12 99 VAL A C 1
ATOM 738 O O . VAL A 1 99 ? -18.961 -6.096 16.265 1.00 94.12 99 VAL A O 1
ATOM 741 N N . LYS A 1 100 ? -17.431 -6.460 17.861 1.00 94.62 100 LYS A N 1
ATOM 742 C CA . LYS A 1 100 ? -17.922 -5.435 18.792 1.00 94.62 100 LYS A CA 1
ATOM 743 C C . LYS A 1 100 ? -17.429 -4.055 18.364 1.00 94.62 100 LYS A C 1
ATOM 745 O O . LYS A 1 100 ? -16.233 -3.784 18.390 1.00 94.62 100 LYS A O 1
ATOM 750 N N . HIS A 1 101 ? -18.345 -3.174 17.989 1.00 92.69 101 HIS A N 1
ATOM 751 C CA . HIS A 1 101 ? -18.000 -1.825 17.551 1.00 92.69 101 HIS A CA 1
ATOM 752 C C . HIS A 1 101 ? -17.784 -0.910 18.765 1.00 92.69 101 HIS A C 1
ATOM 754 O O . HIS A 1 101 ? -18.608 -0.884 19.678 1.00 92.69 101 HIS A O 1
ATOM 760 N N . ALA A 1 102 ? -16.684 -0.162 18.769 1.00 92.75 102 ALA A N 1
ATOM 761 C CA . ALA A 1 102 ? -16.327 0.803 19.801 1.00 92.75 102 ALA A CA 1
ATOM 762 C C . ALA A 1 102 ? -15.951 2.131 19.133 1.00 92.75 102 ALA A C 1
ATOM 764 O O . ALA A 1 102 ? -14.889 2.264 18.532 1.00 92.75 102 ALA A O 1
ATOM 765 N N . LYS A 1 103 ? -16.813 3.144 19.225 1.00 94.75 103 LYS A N 1
ATOM 766 C CA . LYS A 1 103 ? -16.404 4.506 18.863 1.00 94.75 103 LYS A CA 1
ATOM 767 C C . LYS A 1 103 ? -15.458 5.036 19.942 1.00 94.75 103 LYS A C 1
ATOM 769 O O . LYS A 1 103 ? -15.662 4.733 21.119 1.00 94.75 103 LYS A O 1
ATOM 774 N N . GLU A 1 104 ? -14.470 5.838 19.567 1.00 95.69 104 GLU A N 1
ATOM 775 C CA . GLU A 1 104 ? -13.610 6.544 20.517 1.00 95.69 104 GLU A CA 1
ATOM 776 C C . GLU A 1 104 ? -14.429 7.239 21.627 1.00 95.69 104 GLU A C 1
ATOM 778 O O . GLU A 1 104 ? -15.359 8.003 21.359 1.00 95.69 104 GLU A O 1
ATOM 783 N N . GLY A 1 105 ? -14.096 6.932 22.884 1.00 93.56 105 GLY A N 1
ATOM 784 C CA . GLY A 1 105 ? -14.804 7.381 24.087 1.00 93.56 105 GLY A CA 1
ATOM 785 C C . GLY A 1 105 ? -15.952 6.476 24.564 1.00 93.56 105 GLY A C 1
ATOM 786 O O . GLY A 1 105 ? -16.478 6.710 25.650 1.00 93.56 105 GLY A O 1
ATOM 787 N N . THR A 1 106 ? -16.334 5.443 23.803 1.00 95.50 106 THR A N 1
ATOM 788 C CA . THR A 1 106 ? -17.437 4.505 24.131 1.00 95.50 106 THR A CA 1
ATOM 789 C C . THR A 1 106 ? -16.958 3.084 24.454 1.00 95.50 106 THR A C 1
ATOM 791 O O . THR A 1 106 ? -17.735 2.129 24.444 1.00 95.50 106 THR A O 1
ATOM 794 N N . GLU A 1 107 ? -15.663 2.902 24.712 1.00 96.12 107 GLU A N 1
ATOM 795 C CA . GLU A 1 107 ? -15.055 1.577 24.777 1.00 96.12 107 GLU A CA 1
ATOM 796 C C . GLU A 1 107 ? -15.358 0.844 26.093 1.00 96.12 107 GLU A C 1
ATOM 798 O O . GLU A 1 107 ? -15.202 1.379 27.193 1.00 96.12 107 GLU A O 1
ATOM 803 N N . SER A 1 108 ? -15.737 -0.431 25.978 1.00 95.25 108 SER A N 1
ATOM 804 C CA . SER A 1 108 ? -16.029 -1.291 27.132 1.00 95.25 108 SER A CA 1
ATOM 805 C C . SER A 1 108 ? -14.806 -1.556 28.025 1.00 95.25 108 SER A C 1
ATOM 807 O O . SER A 1 108 ? -13.660 -1.542 27.572 1.00 95.25 108 SER A O 1
ATOM 809 N N . SER A 1 109 ? -15.046 -1.925 29.286 1.00 94.56 109 SER A N 1
ATOM 810 C CA . SER A 1 109 ? -13.990 -2.396 30.196 1.00 94.56 109 SER A CA 1
ATOM 811 C C . SER A 1 109 ? -13.221 -3.605 29.647 1.00 94.56 109 SER A C 1
ATOM 813 O O . SER A 1 109 ? -12.015 -3.693 29.851 1.00 94.56 109 SER A O 1
ATOM 815 N N . ALA A 1 110 ? -13.882 -4.496 28.899 1.00 94.88 110 ALA A N 1
ATOM 816 C CA . ALA A 1 110 ? -13.248 -5.648 28.256 1.00 94.88 110 ALA A CA 1
ATOM 817 C C . ALA A 1 110 ? -12.255 -5.248 27.147 1.00 94.88 110 ALA A C 1
ATOM 819 O O . ALA A 1 110 ? -11.217 -5.890 27.005 1.00 94.88 110 ALA A O 1
ATOM 820 N N . PHE A 1 111 ? -12.543 -4.175 26.400 1.00 96.44 111 PHE A N 1
ATOM 821 C CA . PHE A 1 111 ? -11.618 -3.609 25.411 1.00 96.44 111 PHE A CA 1
ATOM 822 C C . PHE A 1 111 ? -10.361 -3.065 26.100 1.00 96.44 111 PHE A C 1
ATOM 824 O O . PHE A 1 111 ? -9.246 -3.440 25.746 1.00 96.44 111 PHE A O 1
ATOM 831 N N . TRP A 1 112 ? -10.533 -2.247 27.145 1.00 96.50 112 TRP A N 1
ATOM 832 C CA . TRP A 1 112 ? -9.396 -1.695 27.886 1.00 96.50 112 TRP A CA 1
ATOM 833 C C . TRP A 1 112 ? -8.587 -2.763 28.621 1.00 96.50 112 TRP A C 1
ATOM 835 O O . TRP A 1 112 ? -7.364 -2.684 28.628 1.00 96.50 112 TRP A O 1
ATOM 845 N N . PHE A 1 113 ? -9.234 -3.778 29.198 1.00 95.56 113 PHE A N 1
ATOM 846 C CA . PHE A 1 113 ? -8.550 -4.893 29.857 1.00 95.56 113 PHE A CA 1
ATOM 847 C C . PHE A 1 113 ? -7.624 -5.647 28.891 1.00 95.56 113 PHE A C 1
ATOM 849 O O . PHE A 1 113 ? -6.480 -5.928 29.239 1.00 95.56 113 PHE A O 1
ATOM 856 N N . ALA A 1 114 ? -8.079 -5.901 27.660 1.00 95.00 114 ALA A N 1
ATOM 857 C CA . ALA A 1 114 ? -7.269 -6.547 26.630 1.00 95.00 114 ALA A CA 1
ATOM 858 C C . ALA A 1 114 ? -6.050 -5.708 26.184 1.00 95.00 114 ALA A C 1
ATOM 860 O O . ALA A 1 114 ? -5.062 -6.286 25.750 1.00 95.00 114 ALA A O 1
ATOM 861 N N . LEU A 1 115 ? -6.074 -4.378 26.343 1.00 95.81 115 LEU A N 1
ATOM 862 C CA . LEU A 1 115 ? -4.937 -3.477 26.074 1.00 95.81 115 LEU A CA 1
ATOM 863 C C . LEU A 1 115 ? -4.044 -3.200 27.304 1.00 95.81 115 LEU A C 1
ATOM 865 O O . LEU A 1 115 ? -3.242 -2.264 27.288 1.00 95.81 115 LEU A O 1
ATOM 869 N N . GLY A 1 116 ? -4.205 -3.958 28.395 1.00 94.56 116 GLY A N 1
ATOM 870 C CA . GLY A 1 116 ? -3.460 -3.743 29.644 1.00 94.56 116 GLY A CA 1
ATOM 871 C C . GLY A 1 116 ? -3.940 -2.545 30.479 1.00 94.56 116 GLY A C 1
ATOM 872 O O . GLY A 1 116 ? -3.234 -2.097 31.380 1.00 94.56 116 GLY A O 1
ATOM 873 N N . GLY A 1 117 ? -5.140 -2.029 30.202 1.00 94.88 117 GLY A N 1
ATOM 874 C CA . GLY A 1 117 ? -5.763 -0.892 30.882 1.00 94.88 117 GLY A CA 1
ATOM 875 C C . GLY A 1 117 ? -5.941 0.336 29.983 1.00 94.88 117 GLY A C 1
ATOM 876 O O . GLY A 1 117 ? -5.368 0.443 28.902 1.00 94.88 117 GLY A O 1
ATOM 877 N N . LYS A 1 118 ? -6.756 1.296 30.439 1.00 94.88 118 LYS A N 1
ATOM 878 C CA . LYS A 1 118 ? -6.937 2.579 29.745 1.00 94.88 118 LYS A CA 1
ATOM 879 C C . LYS A 1 118 ? -5.755 3.503 30.037 1.00 94.88 118 LYS A C 1
ATOM 881 O O . LYS A 1 118 ? -5.467 3.778 31.198 1.00 94.88 118 LYS A O 1
ATOM 886 N N . GLN A 1 119 ? -5.119 4.015 28.988 1.00 93.31 119 GLN A N 1
ATOM 887 C CA . GLN A 1 119 ? -4.070 5.038 29.064 1.00 93.31 119 GLN A CA 1
ATOM 888 C C . GLN A 1 119 ? -4.381 6.178 28.083 1.00 93.31 119 GLN A C 1
ATOM 890 O O . GLN A 1 119 ? -5.322 6.083 27.292 1.00 93.31 119 GLN A O 1
ATOM 895 N N . SER A 1 120 ? -3.617 7.268 28.151 1.00 91.25 120 SER A N 1
ATOM 896 C CA . SER A 1 120 ? -3.669 8.338 27.154 1.00 91.25 120 SER A CA 1
ATOM 897 C C . SER A 1 120 ? -3.013 7.903 25.840 1.00 91.25 120 SER A C 1
ATOM 899 O O . SER A 1 120 ? -2.100 7.081 25.819 1.00 91.25 120 SER A O 1
ATOM 901 N N . TYR A 1 121 ? -3.486 8.470 24.734 1.00 91.38 121 TYR A N 1
ATOM 902 C CA . TYR A 1 121 ? -3.015 8.182 23.381 1.00 91.38 121 TYR A CA 1
ATOM 903 C C . TYR A 1 121 ? -3.141 9.431 22.496 1.00 91.38 121 TYR A C 1
ATOM 905 O O . TYR A 1 121 ? -3.640 10.470 22.938 1.00 91.38 121 TYR A O 1
ATOM 913 N N . THR A 1 122 ? -2.633 9.387 21.262 1.00 86.50 122 THR A N 1
ATOM 914 C CA . THR A 1 122 ? -2.534 10.594 20.425 1.00 86.50 122 THR A CA 1
ATOM 915 C C . THR A 1 122 ? -3.868 10.971 19.777 1.00 86.50 122 THR A C 1
ATOM 917 O O . THR A 1 122 ? -4.324 10.316 18.847 1.00 86.50 122 THR A O 1
ATOM 920 N N . SER A 1 123 ? -4.440 12.100 20.202 1.00 83.38 123 SER A N 1
ATOM 921 C CA . SER A 1 123 ? -5.618 12.727 19.577 1.00 83.38 123 SER A CA 1
ATOM 922 C C . SER A 1 123 ? -5.304 13.968 18.733 1.00 83.38 123 SER A C 1
ATOM 924 O O . SER A 1 123 ? -6.207 14.618 18.205 1.00 83.38 123 SER A O 1
ATOM 926 N N . LYS A 1 124 ? -4.016 14.311 18.579 1.00 77.75 124 LYS A N 1
ATOM 927 C CA . LYS A 1 124 ? -3.583 15.449 17.758 1.00 77.75 124 LYS A CA 1
ATOM 928 C C . LYS A 1 124 ? -4.037 15.254 16.310 1.00 77.75 124 LYS A C 1
ATOM 930 O O . LYS A 1 124 ? -3.727 14.237 15.689 1.00 77.75 124 LYS A O 1
ATOM 935 N N . LYS A 1 125 ? -4.727 16.265 15.781 1.00 66.94 125 LYS A N 1
ATOM 936 C CA . LYS A 1 125 ? -5.113 16.353 14.373 1.00 66.94 125 LYS A CA 1
ATOM 937 C C . LYS A 1 125 ? -3.855 16.434 13.512 1.00 66.94 125 LYS A C 1
ATOM 939 O O . LYS A 1 125 ? -3.184 17.464 13.489 1.00 66.94 125 LYS A O 1
ATOM 944 N N . VAL A 1 126 ? -3.527 15.334 12.845 1.00 63.72 126 VAL A N 1
ATOM 945 C CA . VAL A 1 126 ? -2.480 15.300 11.820 1.00 63.72 126 VAL A CA 1
ATOM 946 C C . VAL A 1 126 ? -3.090 15.856 10.532 1.00 63.72 126 VAL A C 1
ATOM 948 O O . VAL A 1 126 ? -4.275 15.643 10.264 1.00 63.72 126 VAL A O 1
ATOM 951 N N . ALA A 1 127 ? -2.320 16.621 9.756 1.00 61.56 127 ALA A N 1
ATOM 952 C CA . ALA A 1 127 ? -2.762 17.027 8.426 1.00 61.56 127 ALA A CA 1
ATOM 953 C C . ALA A 1 127 ? -2.986 15.760 7.589 1.00 61.56 127 ALA A C 1
ATOM 955 O O . ALA A 1 127 ? -2.118 14.892 7.562 1.00 61.56 127 ALA A O 1
ATOM 956 N N . GLN A 1 128 ? -4.150 15.629 6.948 1.00 57.09 128 GLN A N 1
ATOM 957 C CA . GLN A 1 128 ? -4.392 14.489 6.065 1.00 57.09 128 GLN A CA 1
ATOM 958 C C . GLN A 1 128 ? -3.335 14.509 4.960 1.00 57.09 128 GLN A C 1
ATOM 960 O O . GLN A 1 128 ? -3.170 15.536 4.300 1.00 57.09 128 GLN A O 1
ATOM 965 N N . GLU A 1 129 ? -2.619 13.397 4.778 1.00 59.22 129 GLU A N 1
ATOM 966 C CA . GLU A 1 129 ? -1.731 13.240 3.629 1.00 59.22 129 GLU A CA 1
ATOM 967 C C . GLU A 1 129 ? -2.552 13.454 2.359 1.00 59.22 129 GLU A C 1
ATOM 969 O O . GLU A 1 129 ? -3.605 12.835 2.170 1.00 59.22 129 GLU A O 1
ATOM 974 N N . THR A 1 130 ? -2.090 14.363 1.503 1.00 58.22 130 THR A N 1
ATOM 975 C CA . THR A 1 130 ? -2.725 14.602 0.214 1.00 58.22 130 THR A CA 1
ATOM 976 C C . THR A 1 130 ? -2.545 13.347 -0.625 1.00 58.22 130 THR A C 1
ATOM 978 O O . THR A 1 130 ? -1.455 13.101 -1.137 1.00 58.22 130 THR A O 1
ATOM 981 N N . VAL A 1 131 ? -3.605 12.547 -0.757 1.00 63.25 131 VAL A N 1
ATOM 982 C CA . VAL A 1 131 ? -3.626 11.421 -1.694 1.00 63.25 131 VAL A CA 1
ATOM 983 C C . VAL A 1 131 ? -3.462 12.007 -3.092 1.00 63.25 131 VAL A C 1
ATOM 985 O O . VAL A 1 131 ? -4.375 12.654 -3.604 1.00 63.25 131 VAL A O 1
ATOM 988 N N . ARG A 1 132 ? -2.270 11.839 -3.664 1.00 76.75 132 ARG A N 1
ATOM 989 C CA . ARG A 1 132 ? -1.996 12.118 -5.071 1.00 76.75 132 ARG A CA 1
ATOM 990 C C . ARG A 1 132 ? -2.160 10.835 -5.873 1.00 76.75 132 ARG A C 1
ATOM 992 O O . ARG A 1 132 ? -2.000 9.737 -5.335 1.00 76.75 132 ARG A O 1
ATOM 999 N N . ASP A 1 133 ? -2.478 10.999 -7.149 1.00 84.12 133 ASP A N 1
ATOM 1000 C CA . ASP A 1 133 ? -2.480 9.887 -8.085 1.00 84.12 133 ASP A CA 1
ATOM 1001 C C . ASP A 1 133 ? -1.045 9.354 -8.272 1.00 84.12 133 ASP A C 1
ATOM 1003 O O . ASP A 1 133 ? -0.082 10.121 -8.177 1.00 84.12 133 ASP A O 1
ATOM 1007 N N . PRO A 1 134 ? -0.876 8.039 -8.484 1.00 92.12 134 PRO A N 1
ATOM 1008 C CA . PRO A 1 134 ? 0.426 7.447 -8.750 1.00 92.12 134 PRO A CA 1
ATOM 1009 C C . PRO A 1 134 ? 0.926 7.868 -10.138 1.00 92.12 134 PRO A C 1
ATOM 1011 O O . PRO A 1 134 ? 0.166 7.824 -11.105 1.00 92.12 134 PRO A O 1
ATOM 1014 N N . HIS A 1 135 ? 2.208 8.204 -10.257 1.00 94.81 135 HIS A N 1
ATOM 1015 C CA . HIS A 1 135 ? 2.865 8.553 -11.519 1.00 94.81 135 HIS A CA 1
ATOM 1016 C C . HIS A 1 135 ? 3.996 7.559 -11.820 1.00 94.81 135 HIS A C 1
ATOM 1018 O O . HIS A 1 135 ? 4.744 7.162 -10.925 1.00 94.81 135 HIS A O 1
ATOM 1024 N N . LEU A 1 136 ? 4.125 7.146 -13.083 1.00 97.94 136 LEU A N 1
ATOM 1025 C CA . LEU A 1 136 ? 5.181 6.246 -13.551 1.00 97.94 136 LEU A CA 1
ATOM 1026 C C . LEU A 1 136 ? 6.173 7.036 -14.406 1.00 97.94 136 LEU A C 1
ATOM 1028 O O . LEU A 1 136 ? 5.761 7.759 -15.308 1.00 97.94 136 LEU A O 1
ATOM 1032 N N . PHE A 1 137 ? 7.470 6.869 -14.166 1.00 98.00 137 PHE A N 1
ATOM 1033 C CA . PHE A 1 137 ? 8.531 7.587 -14.865 1.00 98.00 137 PHE A CA 1
ATOM 1034 C C . PHE A 1 137 ? 9.592 6.648 -15.437 1.00 98.00 137 PHE A C 1
ATOM 1036 O O . PHE A 1 137 ? 10.029 5.689 -14.793 1.00 98.00 137 PHE A O 1
ATOM 1043 N N . MET A 1 138 ? 10.075 7.006 -16.623 1.00 96.88 138 MET A N 1
ATOM 1044 C CA . MET A 1 138 ? 11.384 6.604 -17.130 1.00 96.88 138 MET A CA 1
ATOM 1045 C C . MET A 1 138 ? 12.440 7.609 -16.650 1.00 96.88 138 MET A C 1
ATOM 1047 O O . MET A 1 138 ? 12.121 8.762 -16.352 1.00 96.88 138 MET A O 1
ATOM 1051 N N . PHE A 1 139 ? 13.712 7.212 -16.620 1.00 95.38 139 PHE A N 1
ATOM 1052 C CA . PHE A 1 139 ? 14.825 8.138 -16.390 1.00 95.38 139 PHE A CA 1
ATOM 1053 C C . PHE A 1 139 ? 15.887 8.033 -17.485 1.00 95.38 139 PHE A C 1
ATOM 1055 O O . PHE A 1 139 ? 16.011 7.026 -18.179 1.00 95.38 139 PHE A O 1
ATOM 1062 N N . SER A 1 140 ? 16.707 9.074 -17.609 1.00 93.31 140 SER A N 1
ATOM 1063 C CA . SER A 1 140 ? 17.878 9.087 -18.481 1.00 93.31 140 SER A CA 1
ATOM 1064 C C . SER A 1 140 ? 19.029 9.901 -17.880 1.00 93.31 140 SER A C 1
ATOM 1066 O O . SER A 1 140 ? 18.849 10.710 -16.966 1.00 93.31 140 SER A O 1
ATOM 1068 N N . PHE A 1 141 ? 20.242 9.677 -18.397 1.00 90.06 141 PHE A N 1
ATOM 1069 C CA . PHE A 1 141 ? 21.440 10.439 -18.035 1.00 90.06 141 PHE A CA 1
ATOM 1070 C C . PHE A 1 141 ? 21.928 11.283 -19.216 1.00 90.06 141 PHE A C 1
ATOM 1072 O O . PHE A 1 141 ? 22.787 10.873 -20.000 1.00 90.06 141 PHE A O 1
ATOM 1079 N N . ASN A 1 142 ? 21.405 12.500 -19.336 1.00 88.56 142 ASN A N 1
ATOM 1080 C CA . ASN A 1 142 ? 21.761 13.432 -20.399 1.00 88.56 142 ASN A CA 1
ATOM 1081 C C . ASN A 1 142 ? 22.985 14.264 -19.990 1.00 88.56 142 ASN A C 1
ATOM 1083 O O . ASN A 1 142 ? 22.913 15.115 -19.105 1.00 88.56 142 ASN A O 1
ATOM 1087 N N . LYS A 1 143 ? 24.148 14.000 -20.602 1.00 90.38 143 LYS A N 1
ATOM 1088 C CA . LYS A 1 143 ? 25.432 14.671 -20.281 1.00 90.38 143 LYS A CA 1
ATOM 1089 C C . LYS A 1 143 ? 25.798 14.616 -18.782 1.00 90.38 143 LYS A C 1
ATOM 1091 O O . LYS A 1 143 ? 26.416 15.535 -18.256 1.00 90.38 143 LYS A O 1
ATOM 1096 N N . GLY A 1 144 ? 25.406 13.539 -18.096 1.00 86.06 144 GLY A N 1
ATOM 1097 C CA . GLY A 1 144 ? 25.622 13.345 -16.656 1.00 86.06 144 GLY A CA 1
ATOM 1098 C C . GLY A 1 144 ? 24.549 13.954 -15.744 1.00 86.06 144 GLY A C 1
ATOM 1099 O O . GLY A 1 144 ? 24.546 13.654 -14.552 1.00 86.06 144 GLY A O 1
ATOM 1100 N N . LYS A 1 145 ? 23.609 14.745 -16.278 1.00 89.88 145 LYS A N 1
ATOM 1101 C CA . LYS A 1 145 ? 22.413 15.193 -15.554 1.00 89.88 145 LYS A CA 1
ATOM 1102 C C . LYS A 1 145 ? 21.379 14.063 -15.528 1.00 89.88 145 LYS A C 1
ATOM 1104 O O . LYS A 1 145 ? 21.154 13.418 -16.548 1.00 89.88 145 LYS A O 1
ATOM 1109 N N . PHE A 1 146 ? 20.769 13.832 -14.369 1.00 94.38 146 PHE A N 1
ATOM 1110 C CA . PHE A 1 146 ? 19.634 12.924 -14.211 1.00 94.38 146 PHE A CA 1
ATOM 1111 C C . PHE A 1 146 ? 18.351 13.649 -14.643 1.00 94.38 146 PHE A C 1
ATOM 1113 O O . PHE A 1 146 ? 18.073 14.748 -14.159 1.00 94.38 146 PHE A O 1
ATOM 1120 N N . GLU A 1 147 ? 17.613 13.069 -15.585 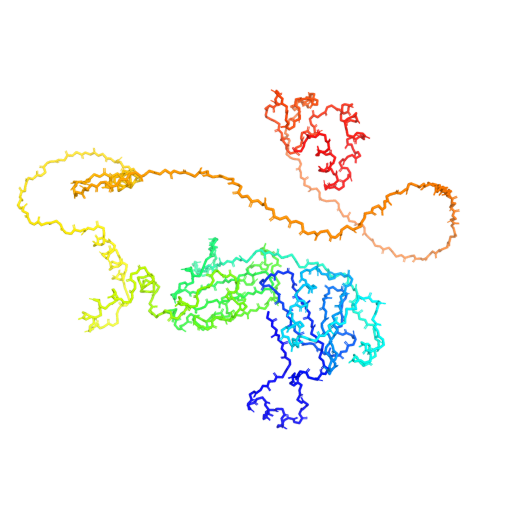1.00 94.75 147 GLU A N 1
ATOM 1121 C CA . GLU A 1 147 ? 16.361 13.608 -16.131 1.00 94.75 147 GLU A CA 1
ATOM 1122 C C . GLU A 1 147 ? 15.301 12.498 -16.139 1.00 94.75 147 GLU A C 1
ATOM 1124 O O . GLU A 1 147 ? 15.649 11.327 -16.296 1.00 94.75 147 GLU A O 1
ATOM 1129 N N . VAL A 1 148 ? 14.027 12.853 -15.967 1.00 95.88 148 VAL A N 1
ATOM 1130 C CA . VAL A 1 148 ? 12.897 11.909 -15.936 1.00 95.88 148 VAL A CA 1
ATOM 1131 C C . VAL A 1 148 ? 11.816 12.301 -16.939 1.00 95.88 148 VAL A C 1
ATOM 1133 O O . VAL A 1 148 ? 11.655 13.482 -17.245 1.00 95.88 148 VAL A O 1
ATOM 1136 N N . GLU A 1 149 ? 11.097 11.305 -17.450 1.00 96.56 149 GLU A N 1
ATOM 1137 C CA . GLU A 1 149 ? 9.989 11.454 -18.399 1.00 96.56 149 GLU A CA 1
ATOM 1138 C C . GLU A 1 149 ? 8.792 10.635 -17.902 1.00 96.56 149 GLU A C 1
ATOM 1140 O O . GLU A 1 149 ? 8.947 9.475 -17.522 1.00 96.56 149 GLU A O 1
ATOM 1145 N N . GLU A 1 150 ? 7.610 11.250 -17.855 1.00 96.81 150 GLU A N 1
ATOM 1146 C CA . GLU A 1 150 ? 6.396 10.643 -17.301 1.00 96.81 150 GLU A CA 1
ATOM 1147 C C . GLU A 1 150 ? 5.660 9.776 -18.335 1.00 96.81 150 GLU A C 1
ATOM 1149 O O . GLU A 1 150 ? 5.414 10.187 -19.471 1.00 96.81 150 GLU A O 1
ATOM 1154 N N . VAL A 1 151 ? 5.257 8.578 -17.915 1.00 97.31 151 VAL A N 1
ATOM 1155 C CA . VAL A 1 151 ? 4.456 7.627 -18.689 1.00 97.31 151 VAL A CA 1
ATOM 1156 C C . VAL A 1 151 ? 2.981 7.803 -18.316 1.00 97.31 151 VAL A C 1
ATOM 1158 O O . VAL A 1 151 ? 2.453 7.169 -17.402 1.00 97.31 151 VAL A O 1
ATOM 1161 N N . TYR A 1 152 ? 2.302 8.699 -19.030 1.00 94.50 152 TYR A N 1
ATOM 1162 C CA . TYR A 1 152 ? 0.891 9.020 -18.797 1.00 94.50 152 TYR A CA 1
ATOM 1163 C C . TYR A 1 152 ? -0.058 7.847 -19.077 1.00 94.50 152 TYR A C 1
ATOM 1165 O O . TYR A 1 152 ? 0.040 7.192 -20.113 1.00 94.50 152 TYR A O 1
ATOM 1173 N N . ASN A 1 153 ? -1.073 7.677 -18.220 1.00 92.75 153 ASN A N 1
ATOM 1174 C CA . ASN A 1 153 ? -2.098 6.623 -18.330 1.00 92.75 153 ASN A CA 1
ATOM 1175 C C . ASN A 1 153 ? -1.506 5.202 -18.407 1.00 92.75 153 ASN A C 1
ATOM 1177 O O . ASN A 1 153 ? -2.003 4.360 -19.159 1.00 92.75 153 ASN A O 1
ATOM 1181 N N . PHE A 1 154 ? -0.430 4.961 -17.654 1.00 95.62 154 PHE A N 1
ATOM 1182 C CA . PHE A 1 154 ? 0.321 3.713 -17.688 1.00 95.62 154 PHE A CA 1
ATOM 1183 C C . PHE A 1 154 ? -0.526 2.472 -17.369 1.00 95.62 154 PHE A C 1
ATOM 1185 O O . PHE A 1 154 ? -1.539 2.490 -16.666 1.00 95.62 154 PHE A O 1
ATOM 1192 N N . SER A 1 155 ? -0.047 1.347 -17.877 1.00 94.88 155 SER A N 1
ATOM 1193 C CA . SER A 1 155 ? -0.638 0.026 -17.763 1.00 94.88 155 SER A CA 1
ATOM 1194 C C . SER A 1 155 ? 0.451 -1.016 -17.495 1.00 94.88 155 SER A C 1
ATOM 1196 O O . SER A 1 155 ? 1.642 -0.716 -17.483 1.00 94.88 155 SER A O 1
ATOM 1198 N N . GLN A 1 156 ? 0.064 -2.276 -17.292 1.00 94.88 156 GLN A N 1
ATOM 1199 C CA . GLN A 1 156 ? 1.044 -3.361 -17.177 1.00 94.88 156 GLN A CA 1
ATOM 1200 C C . GLN A 1 156 ? 1.862 -3.550 -18.472 1.00 94.88 156 GLN A C 1
ATOM 1202 O O . GLN A 1 156 ? 2.976 -4.060 -18.416 1.00 94.88 156 GLN A O 1
ATOM 1207 N N . ASP A 1 157 ? 1.331 -3.147 -19.632 1.00 92.88 157 ASP A N 1
ATOM 1208 C CA . ASP A 1 157 ? 2.014 -3.307 -20.921 1.00 92.88 157 ASP A CA 1
ATOM 1209 C C . ASP A 1 157 ? 3.179 -2.308 -21.099 1.00 92.88 157 ASP A C 1
ATOM 1211 O O . ASP A 1 157 ? 3.989 -2.495 -22.006 1.00 92.88 157 ASP A O 1
ATOM 1215 N N . ASP A 1 158 ? 3.277 -1.291 -20.233 1.00 96.12 158 ASP A N 1
ATOM 1216 C CA . ASP A 1 158 ? 4.353 -0.291 -20.204 1.00 96.12 158 ASP A CA 1
ATOM 1217 C C . ASP A 1 158 ? 5.545 -0.728 -19.326 1.00 96.12 158 ASP A C 1
ATOM 1219 O O . ASP A 1 158 ? 6.602 -0.103 -19.350 1.00 96.12 158 ASP A O 1
ATOM 1223 N N . LEU A 1 159 ? 5.412 -1.835 -18.580 1.00 95.94 159 LEU A N 1
ATOM 1224 C CA . LEU A 1 159 ? 6.496 -2.456 -17.810 1.00 95.94 159 LEU A CA 1
ATOM 1225 C C . LEU A 1 159 ? 7.386 -3.317 -18.727 1.00 95.94 159 LEU A C 1
ATOM 1227 O O . LEU A 1 159 ? 7.316 -4.551 -18.728 1.00 95.94 159 LEU A O 1
ATOM 1231 N N . LEU A 1 160 ? 8.195 -2.658 -19.559 1.00 95.06 160 LEU A N 1
ATOM 1232 C CA . LEU A 1 160 ? 9.069 -3.313 -20.536 1.00 95.06 160 LEU A CA 1
ATOM 1233 C C . LEU A 1 160 ? 10.255 -4.012 -19.852 1.00 95.06 160 LEU A C 1
ATOM 1235 O O . LEU A 1 160 ? 10.960 -3.420 -19.043 1.00 95.06 160 LEU A O 1
ATOM 1239 N N . THR A 1 161 ? 10.523 -5.275 -20.199 1.00 95.25 161 THR A N 1
ATOM 1240 C CA . THR A 1 161 ? 11.562 -6.096 -19.533 1.00 95.25 161 THR A CA 1
ATOM 1241 C C . THR A 1 161 ? 12.989 -5.558 -19.699 1.00 95.25 161 THR A C 1
ATOM 1243 O O . THR A 1 161 ? 13.898 -5.935 -18.957 1.00 95.25 161 THR A O 1
ATOM 1246 N N . GLU A 1 162 ? 13.205 -4.685 -20.677 1.00 94.44 162 GLU A N 1
ATOM 1247 C CA . GLU A 1 162 ? 14.470 -4.012 -20.953 1.00 94.44 162 GLU A CA 1
ATOM 1248 C C . GLU A 1 162 ? 14.711 -2.768 -20.076 1.00 94.44 162 GLU A C 1
ATOM 1250 O O . GLU A 1 162 ? 15.850 -2.306 -20.028 1.00 94.44 162 GLU A O 1
ATOM 1255 N N . ASP A 1 163 ? 13.694 -2.269 -19.358 1.00 96.12 163 ASP A N 1
ATOM 1256 C CA . ASP A 1 163 ? 13.717 -0.967 -18.678 1.00 96.12 163 ASP A CA 1
ATOM 1257 C C . ASP A 1 163 ? 13.773 -1.050 -17.137 1.00 96.12 163 ASP A C 1
ATOM 1259 O O . ASP A 1 163 ? 13.388 -2.036 -16.496 1.00 96.12 163 ASP A O 1
ATOM 1263 N N . ILE A 1 164 ? 14.238 0.043 -16.523 1.00 97.44 164 ILE A N 1
ATOM 1264 C CA . ILE A 1 164 ? 14.063 0.342 -15.096 1.00 97.44 164 ILE A CA 1
ATOM 1265 C C . ILE A 1 164 ? 13.097 1.526 -14.991 1.00 97.44 164 ILE A C 1
ATOM 1267 O O . ILE A 1 164 ? 13.341 2.577 -15.583 1.00 97.44 164 ILE A O 1
ATOM 1271 N N . LEU A 1 165 ? 12.029 1.369 -14.211 1.00 98.25 165 LEU A N 1
ATOM 1272 C CA . LEU A 1 165 ? 10.937 2.337 -14.096 1.00 98.25 165 LEU A CA 1
ATOM 1273 C C . LEU A 1 165 ? 10.737 2.771 -12.643 1.00 98.25 165 LEU A C 1
ATOM 1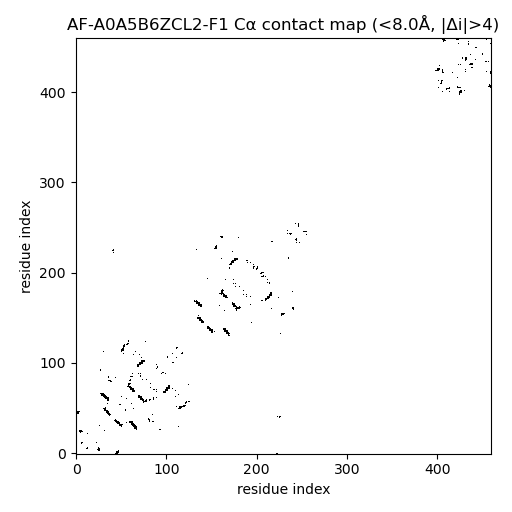275 O O . LEU A 1 165 ? 10.958 1.992 -11.714 1.00 98.25 165 LEU A O 1
ATOM 1279 N N . ILE A 1 166 ? 10.305 4.015 -12.450 1.00 98.38 166 ILE A N 1
ATOM 1280 C CA . ILE A 1 166 ? 10.081 4.631 -11.140 1.00 98.38 166 ILE A CA 1
ATOM 1281 C C . ILE A 1 166 ? 8.583 4.883 -10.985 1.00 98.38 166 ILE A C 1
ATOM 1283 O O . ILE A 1 166 ? 8.020 5.679 -11.724 1.00 98.38 166 ILE A O 1
ATOM 1287 N N . LEU A 1 167 ? 7.935 4.213 -10.036 1.00 97.44 167 LEU A N 1
ATOM 1288 C CA . LEU A 1 167 ? 6.543 4.463 -9.665 1.00 97.44 167 LEU A CA 1
ATOM 1289 C C . LEU A 1 167 ? 6.521 5.282 -8.373 1.00 97.44 167 LEU A C 1
ATOM 1291 O O . LEU A 1 167 ? 6.891 4.776 -7.310 1.00 97.44 167 LEU A O 1
ATOM 1295 N N . ASP A 1 168 ? 6.089 6.534 -8.482 1.00 95.44 168 ASP A N 1
ATOM 1296 C CA . ASP A 1 168 ? 5.915 7.466 -7.371 1.00 95.44 168 ASP A CA 1
ATOM 1297 C C . ASP A 1 168 ? 4.444 7.542 -6.971 1.00 95.44 168 ASP A C 1
ATOM 1299 O O . ASP A 1 168 ? 3.559 7.732 -7.801 1.00 95.44 168 ASP A O 1
ATOM 1303 N N . THR A 1 169 ? 4.182 7.370 -5.681 1.00 90.94 169 THR A N 1
ATOM 1304 C CA . THR A 1 169 ? 2.840 7.436 -5.087 1.00 90.94 169 THR A CA 1
ATOM 1305 C C . THR A 1 169 ? 2.731 8.566 -4.061 1.00 90.94 169 THR A C 1
ATOM 1307 O O . THR A 1 169 ? 1.768 8.624 -3.295 1.00 90.94 169 THR A O 1
ATOM 1310 N N . HIS A 1 170 ? 3.756 9.426 -3.991 1.00 87.62 170 HIS A N 1
ATOM 1311 C CA . HIS A 1 170 ? 4.029 10.459 -2.989 1.00 87.62 170 HIS A CA 1
ATOM 1312 C C . HIS A 1 170 ? 4.222 9.947 -1.542 1.00 87.62 170 HIS A C 1
ATOM 1314 O O . HIS A 1 170 ? 4.950 10.553 -0.755 1.00 87.62 170 HIS A O 1
ATOM 1320 N N . ALA A 1 171 ? 3.599 8.825 -1.175 1.00 84.38 171 ALA A N 1
ATOM 1321 C CA . ALA A 1 171 ? 3.753 8.159 0.118 1.00 84.38 171 ALA A CA 1
ATOM 1322 C C . ALA A 1 171 ? 4.849 7.077 0.112 1.00 84.38 171 ALA A C 1
ATOM 1324 O O . ALA A 1 171 ? 5.457 6.823 1.149 1.00 84.38 171 ALA A O 1
ATOM 1325 N N . GLU A 1 172 ? 5.090 6.432 -1.034 1.00 89.56 172 GLU A N 1
ATOM 1326 C CA . GLU A 1 172 ? 6.070 5.355 -1.249 1.00 89.56 172 GLU A CA 1
ATOM 1327 C C . GLU A 1 172 ? 6.634 5.429 -2.679 1.00 89.56 172 GLU A C 1
ATOM 1329 O O . GLU A 1 172 ? 5.904 5.785 -3.610 1.00 89.56 172 GLU A O 1
ATOM 1334 N N . LEU A 1 173 ? 7.907 5.052 -2.858 1.00 95.19 173 LEU A N 1
ATOM 1335 C CA . LEU A 1 173 ? 8.578 4.984 -4.159 1.00 95.19 173 LEU A CA 1
ATOM 1336 C C . LEU A 1 173 ? 8.962 3.537 -4.496 1.00 95.19 173 LEU A C 1
ATOM 1338 O O . LEU A 1 173 ? 9.637 2.865 -3.710 1.00 95.19 173 LEU A O 1
ATOM 1342 N N . PHE A 1 174 ? 8.594 3.064 -5.687 1.00 97.25 174 PHE A N 1
ATOM 1343 C CA . PHE A 1 174 ? 8.969 1.737 -6.183 1.00 97.25 174 PHE A CA 1
ATOM 1344 C C . PHE A 1 174 ? 9.851 1.865 -7.424 1.00 97.25 174 PHE A C 1
ATOM 1346 O O . PHE A 1 174 ? 9.448 2.463 -8.416 1.00 97.25 174 PHE A O 1
ATOM 1353 N N . ILE A 1 175 ? 11.033 1.251 -7.399 1.00 98.19 175 ILE A N 1
ATOM 1354 C CA . ILE A 1 175 ? 11.879 1.086 -8.582 1.00 98.19 175 ILE A CA 1
ATOM 1355 C C . ILE A 1 175 ? 11.642 -0.319 -9.127 1.00 98.19 175 ILE A C 1
ATOM 1357 O O . ILE A 1 175 ? 12.116 -1.300 -8.544 1.00 98.19 175 ILE A O 1
ATOM 1361 N N . TRP A 1 176 ? 10.879 -0.419 -10.212 1.00 98.31 176 TRP A N 1
ATOM 1362 C CA . TRP A 1 176 ? 10.646 -1.671 -10.925 1.00 98.31 176 TRP A CA 1
ATOM 1363 C C . TRP A 1 176 ? 11.799 -1.934 -11.897 1.00 98.31 176 TRP A C 1
ATOM 1365 O O . TRP A 1 176 ? 12.263 -1.032 -12.592 1.00 98.31 176 TRP A O 1
ATOM 1375 N N . VAL A 1 177 ? 12.297 -3.168 -11.907 1.00 97.75 177 VAL A N 1
ATOM 1376 C CA . VAL A 1 177 ? 13.517 -3.565 -12.613 1.00 97.75 177 VAL A CA 1
ATOM 1377 C C . VAL A 1 177 ? 13.219 -4.745 -13.527 1.00 97.75 177 VAL A C 1
ATOM 1379 O O . VAL A 1 177 ? 13.016 -5.867 -13.046 1.00 97.75 177 VAL A O 1
ATOM 1382 N N . GLY A 1 178 ? 13.269 -4.497 -14.835 1.00 96.25 178 GLY A N 1
ATOM 1383 C CA . GLY A 1 178 ? 13.086 -5.508 -15.865 1.00 96.25 178 GLY A CA 1
ATOM 1384 C C . GLY A 1 178 ? 14.121 -6.640 -15.817 1.00 96.25 178 GLY A C 1
ATOM 1385 O O . GLY A 1 178 ? 15.290 -6.485 -15.438 1.00 96.25 178 GLY A O 1
ATOM 1386 N N . GLN A 1 179 ? 13.696 -7.833 -16.215 1.00 94.44 179 GLN A N 1
ATOM 1387 C CA . GLN A 1 179 ? 14.510 -9.043 -16.247 1.00 94.44 179 GLN A CA 1
ATOM 1388 C C . GLN A 1 179 ? 15.622 -8.963 -17.303 1.00 94.44 179 GLN A C 1
ATOM 1390 O O . GLN A 1 179 ? 16.706 -9.503 -17.068 1.00 94.44 179 GLN A O 1
ATOM 1395 N N . SER A 1 180 ? 15.407 -8.227 -18.392 1.00 93.50 180 SER A N 1
ATOM 1396 C CA . SER A 1 180 ? 16.354 -8.047 -19.502 1.00 93.50 180 SER A CA 1
ATOM 1397 C C . SER A 1 180 ? 17.270 -6.819 -19.366 1.00 93.50 180 SER A C 1
ATOM 1399 O O . SER A 1 180 ? 18.193 -6.680 -20.164 1.00 93.50 180 SER A O 1
ATOM 1401 N N . VAL A 1 181 ? 17.071 -5.975 -18.344 1.00 94.94 181 VAL A N 1
ATOM 1402 C CA . VAL A 1 181 ? 17.969 -4.858 -17.978 1.00 94.94 181 VAL A CA 1
ATOM 1403 C C . VAL A 1 181 ? 19.411 -5.338 -17.754 1.00 94.94 181 VAL A C 1
ATOM 1405 O O . VAL A 1 181 ? 19.651 -6.403 -17.168 1.00 94.94 181 VAL A O 1
ATOM 1408 N N . ASP A 1 182 ? 20.382 -4.509 -18.143 1.00 92.88 182 ASP A N 1
ATOM 1409 C CA . ASP A 1 182 ? 21.811 -4.793 -18.010 1.00 92.88 182 ASP A CA 1
ATOM 1410 C C . ASP A 1 182 ? 22.231 -5.037 -16.536 1.00 92.88 182 ASP A C 1
ATOM 1412 O O . ASP A 1 182 ? 21.959 -4.209 -15.659 1.00 92.88 182 ASP A O 1
ATOM 1416 N N . PRO A 1 183 ? 22.959 -6.128 -16.204 1.00 92.25 183 PRO A N 1
ATOM 1417 C CA . PRO A 1 183 ? 23.309 -6.467 -14.817 1.00 92.25 183 PRO A CA 1
ATOM 1418 C C . PRO A 1 183 ? 24.117 -5.407 -14.054 1.00 92.25 183 PRO A C 1
ATOM 1420 O O . PRO A 1 183 ? 24.161 -5.448 -12.825 1.00 92.25 183 PRO A O 1
ATOM 1423 N N . LYS A 1 184 ? 24.767 -4.479 -14.767 1.00 90.81 184 LYS A N 1
ATOM 1424 C CA . LYS A 1 184 ? 25.474 -3.331 -14.179 1.00 90.81 184 LYS A CA 1
ATOM 1425 C C . LYS A 1 184 ? 24.497 -2.273 -13.667 1.00 90.81 184 LYS A C 1
ATOM 1427 O O . LYS A 1 184 ? 24.693 -1.742 -12.583 1.00 90.81 184 LYS A O 1
ATOM 1432 N N . GLU A 1 185 ? 23.425 -2.008 -14.405 1.00 88.81 185 GLU A N 1
ATOM 1433 C CA . GLU A 1 185 ? 22.407 -1.025 -14.021 1.00 88.81 185 GLU A CA 1
ATOM 1434 C C . GLU A 1 185 ? 21.547 -1.549 -12.864 1.00 88.81 185 GLU A C 1
ATOM 1436 O O . GLU A 1 185 ? 21.226 -0.807 -11.939 1.00 88.81 185 GLU A O 1
ATOM 1441 N N . LYS A 1 186 ? 21.304 -2.870 -12.822 1.00 90.69 186 LYS A N 1
ATOM 1442 C CA . LYS A 1 186 ? 20.620 -3.557 -11.707 1.00 90.69 186 LYS A CA 1
ATOM 1443 C C . LYS A 1 186 ? 21.295 -3.405 -10.336 1.00 90.69 186 LYS A C 1
ATOM 1445 O O . LYS A 1 186 ? 20.632 -3.667 -9.322 1.00 90.69 186 LYS A O 1
ATOM 1450 N N . GLN A 1 187 ? 22.579 -3.038 -10.296 1.00 90.94 187 GLN A N 1
ATOM 1451 C CA . GLN A 1 187 ? 23.314 -2.748 -9.057 1.00 90.94 187 GLN A CA 1
ATOM 1452 C C . GLN A 1 187 ? 22.976 -1.346 -8.533 1.00 90.94 187 GLN A C 1
ATOM 1454 O O . GLN A 1 187 ? 22.715 -1.199 -7.344 1.00 90.94 187 GLN A O 1
ATOM 1459 N N . ASN A 1 188 ? 22.833 -0.368 -9.430 1.00 91.81 188 ASN A N 1
ATOM 1460 C CA . ASN A 1 188 ? 22.698 1.055 -9.101 1.00 91.81 188 ASN A CA 1
ATOM 1461 C C . ASN A 1 188 ? 21.242 1.490 -8.808 1.00 91.81 188 ASN A C 1
ATOM 1463 O O . ASN A 1 188 ? 20.927 2.678 -8.750 1.00 91.81 188 ASN A O 1
ATOM 1467 N N . VAL A 1 189 ? 20.325 0.528 -8.654 1.00 95.06 189 VAL A N 1
ATOM 1468 C CA . VAL A 1 189 ? 18.869 0.736 -8.516 1.00 95.06 189 VAL A CA 1
ATOM 1469 C C . VAL A 1 189 ? 18.514 1.653 -7.342 1.00 95.06 189 VAL A C 1
ATOM 1471 O O . VAL A 1 189 ? 17.645 2.512 -7.474 1.00 95.06 189 VAL A O 1
ATOM 1474 N N . PHE A 1 190 ? 19.205 1.511 -6.208 1.00 95.25 190 PHE A N 1
ATOM 1475 C CA . PHE A 1 190 ? 18.975 2.377 -5.051 1.00 95.25 190 PHE A CA 1
ATOM 1476 C C . PHE A 1 190 ? 19.542 3.788 -5.255 1.00 95.25 190 PHE A C 1
ATOM 1478 O O . PHE A 1 190 ? 18.907 4.746 -4.828 1.00 95.25 190 PHE A O 1
ATOM 1485 N N . GLU A 1 191 ? 20.664 3.955 -5.965 1.00 95.31 191 GLU A N 1
ATOM 1486 C CA . GLU A 1 191 ? 21.178 5.293 -6.301 1.00 95.31 191 GLU A CA 1
ATOM 1487 C C . GLU A 1 191 ? 20.290 6.026 -7.318 1.00 95.31 191 GLU A C 1
ATOM 1489 O O . GLU A 1 191 ? 20.182 7.249 -7.263 1.00 95.31 191 GLU A O 1
ATOM 1494 N N . ILE A 1 192 ? 19.643 5.299 -8.237 1.00 95.44 192 ILE A N 1
ATOM 1495 C CA . ILE A 1 192 ? 18.626 5.851 -9.147 1.00 95.44 192 ILE A CA 1
ATOM 1496 C C . ILE A 1 192 ? 17.426 6.361 -8.338 1.00 95.44 192 ILE A C 1
ATOM 1498 O O . ILE A 1 192 ? 17.034 7.517 -8.495 1.00 95.44 192 ILE A O 1
ATOM 1502 N N . GLY A 1 193 ? 16.891 5.536 -7.430 1.00 96.62 193 GLY A N 1
ATOM 1503 C CA . GLY A 1 193 ? 15.793 5.936 -6.547 1.00 96.62 193 GLY A CA 1
ATOM 1504 C C . GLY A 1 193 ? 16.149 7.132 -5.663 1.00 96.62 193 GLY A C 1
ATOM 1505 O O . GLY A 1 193 ? 15.376 8.079 -5.574 1.00 96.62 193 GLY A O 1
ATOM 1506 N N . GLN A 1 194 ? 17.352 7.151 -5.086 1.00 95.88 194 GLN A N 1
ATOM 1507 C CA . GLN A 1 194 ? 17.824 8.261 -4.257 1.00 95.88 194 GLN A CA 1
ATOM 1508 C C . GLN A 1 194 ? 17.925 9.582 -5.043 1.00 95.88 194 GLN A C 1
ATOM 1510 O O . GLN A 1 194 ? 17.451 10.612 -4.568 1.00 95.88 194 GLN A O 1
ATOM 1515 N N . LYS A 1 195 ? 18.452 9.554 -6.278 1.00 96.06 195 LYS A N 1
ATOM 1516 C CA . LYS A 1 195 ? 18.492 10.734 -7.168 1.00 96.06 195 LYS A CA 1
ATOM 1517 C C . LYS A 1 195 ? 17.102 11.245 -7.541 1.00 96.06 195 LYS A C 1
ATOM 1519 O O . LYS A 1 195 ? 16.923 12.451 -7.694 1.00 96.06 195 LYS A O 1
ATOM 1524 N N . TYR A 1 196 ? 16.129 10.346 -7.694 1.00 97.00 196 TYR A N 1
ATOM 1525 C CA . TYR A 1 196 ? 14.736 10.736 -7.896 1.00 97.00 196 TYR A CA 1
ATOM 1526 C C . TYR A 1 196 ? 14.168 11.429 -6.656 1.00 97.00 196 TYR A C 1
ATOM 1528 O O . TYR A 1 196 ? 13.626 12.522 -6.783 1.00 97.00 196 TYR A O 1
ATOM 1536 N N . ILE A 1 197 ? 14.358 10.855 -5.462 1.00 96.62 197 ILE A N 1
ATOM 1537 C CA . ILE A 1 197 ? 13.885 11.444 -4.198 1.00 96.62 197 ILE A CA 1
ATOM 1538 C C . ILE A 1 197 ? 14.464 12.850 -4.005 1.00 96.62 197 ILE A C 1
ATOM 1540 O O . ILE A 1 197 ? 13.725 13.774 -3.683 1.00 96.62 197 ILE A O 1
ATOM 1544 N N . GLU A 1 198 ? 15.759 13.042 -4.264 1.00 95.25 198 GLU A N 1
ATOM 1545 C CA . GLU A 1 198 ? 16.416 14.356 -4.189 1.00 95.25 198 GLU A CA 1
ATOM 1546 C C . GLU A 1 198 ? 15.818 15.380 -5.172 1.00 95.25 198 GLU A C 1
ATOM 1548 O O . GLU A 1 198 ? 15.630 16.543 -4.809 1.00 95.25 198 GLU A O 1
ATOM 1553 N N . MET A 1 199 ? 15.468 14.959 -6.394 1.00 94.50 199 MET A N 1
ATOM 1554 C CA . MET A 1 199 ? 14.822 15.824 -7.388 1.00 94.50 199 MET A CA 1
ATOM 1555 C C . MET A 1 199 ? 13.373 16.163 -7.002 1.00 94.50 199 MET A C 1
ATOM 1557 O O . MET A 1 199 ? 12.993 17.334 -6.981 1.00 94.50 199 MET A O 1
ATOM 1561 N N . ALA A 1 200 ? 12.568 15.152 -6.672 1.00 94.00 200 ALA A N 1
ATOM 1562 C CA . ALA A 1 200 ? 11.151 15.299 -6.347 1.00 94.00 200 ALA A CA 1
ATOM 1563 C C . ALA A 1 200 ? 10.928 16.037 -5.014 1.00 94.00 200 ALA A C 1
ATOM 1565 O O . ALA A 1 200 ? 9.975 16.805 -4.884 1.00 94.00 200 ALA A O 1
ATOM 1566 N N . ALA A 1 201 ? 11.837 15.896 -4.043 1.00 93.44 201 ALA A N 1
ATOM 1567 C CA . ALA A 1 201 ? 11.822 16.689 -2.815 1.00 93.44 201 ALA A CA 1
ATOM 1568 C C . ALA A 1 201 ? 12.010 18.190 -3.095 1.00 93.44 201 ALA A C 1
ATOM 1570 O O . ALA A 1 201 ? 11.346 19.020 -2.476 1.00 93.44 201 ALA A O 1
ATOM 1571 N N . ALA A 1 202 ? 12.878 18.542 -4.051 1.00 92.12 202 ALA A N 1
ATOM 1572 C CA . ALA A 1 202 ? 13.155 19.930 -4.419 1.00 92.12 202 ALA A CA 1
ATOM 1573 C C . ALA A 1 202 ? 12.064 20.574 -5.297 1.00 92.12 202 ALA A C 1
ATOM 1575 O O . ALA A 1 202 ? 11.906 21.794 -5.257 1.00 92.12 202 ALA A O 1
ATOM 1576 N N . LEU A 1 203 ? 11.336 19.782 -6.096 1.00 89.50 203 LEU A N 1
ATOM 1577 C CA . LEU A 1 203 ? 10.332 20.278 -7.049 1.00 89.50 203 LEU A CA 1
ATOM 1578 C C . LEU A 1 203 ? 8.886 20.160 -6.548 1.00 89.50 203 LEU A C 1
ATOM 1580 O O . LEU A 1 203 ? 8.094 21.075 -6.756 1.00 89.50 203 LEU A O 1
ATOM 1584 N N . GLU A 1 204 ? 8.535 19.050 -5.897 1.00 86.25 204 GLU A N 1
ATOM 1585 C CA . GLU A 1 204 ? 7.143 18.703 -5.571 1.00 86.25 204 GLU A CA 1
ATOM 1586 C C . GLU A 1 204 ? 6.859 18.550 -4.072 1.00 86.25 204 GLU A C 1
ATOM 1588 O O . GLU A 1 204 ? 5.692 18.455 -3.680 1.00 86.25 204 GLU A O 1
ATOM 1593 N N . GLY A 1 205 ? 7.904 18.569 -3.239 1.00 86.94 205 GLY A N 1
ATOM 1594 C CA . GLY A 1 205 ? 7.801 18.422 -1.786 1.00 86.94 205 GLY A CA 1
ATOM 1595 C C . GLY A 1 205 ? 7.751 16.972 -1.295 1.00 86.94 205 GLY A C 1
ATOM 1596 O O . GLY A 1 205 ? 7.294 16.735 -0.176 1.00 86.94 205 GLY A O 1
ATOM 1597 N N . LEU A 1 206 ? 8.218 16.008 -2.102 1.00 90.31 206 LEU A N 1
ATOM 1598 C CA . LEU A 1 206 ? 8.351 14.608 -1.687 1.00 90.31 206 LEU A CA 1
ATOM 1599 C C . LEU A 1 206 ? 9.236 14.492 -0.431 1.00 90.31 206 LEU A C 1
ATOM 1601 O O . LEU A 1 206 ? 10.251 15.179 -0.303 1.00 90.31 206 LEU A O 1
ATOM 1605 N N . SER A 1 207 ? 8.875 13.612 0.506 1.00 89.00 207 SER A N 1
ATOM 1606 C CA . SER A 1 207 ? 9.657 13.441 1.736 1.00 89.00 207 SER A CA 1
ATOM 1607 C C . SER A 1 207 ? 11.038 12.828 1.450 1.00 89.00 207 SER A C 1
ATOM 1609 O O . SER A 1 207 ? 11.100 11.742 0.872 1.00 89.00 207 SER A O 1
ATOM 1611 N N . PRO A 1 208 ? 12.151 13.407 1.948 1.00 90.44 208 PRO A N 1
ATOM 1612 C CA . PRO A 1 208 ? 13.476 12.783 1.871 1.00 90.44 208 PRO A CA 1
ATOM 1613 C C . PRO A 1 208 ? 13.583 11.433 2.598 1.00 90.44 208 PRO A C 1
ATOM 1615 O O . PRO A 1 208 ? 14.556 10.710 2.406 1.00 90.44 208 PRO A O 1
ATOM 1618 N N . SER A 1 209 ? 12.607 11.097 3.450 1.00 89.31 209 SER A N 1
ATOM 1619 C CA . SER A 1 209 ? 12.508 9.814 4.154 1.00 89.31 209 SER A CA 1
ATOM 1620 C C . SER A 1 209 ? 11.406 8.902 3.595 1.00 89.31 209 SER A C 1
ATOM 1622 O O . SER A 1 209 ? 10.919 8.031 4.320 1.00 89.31 209 SER A O 1
ATOM 1624 N N . VAL A 1 210 ? 10.954 9.131 2.356 1.00 91.38 210 VAL A N 1
ATOM 1625 C CA . VAL A 1 210 ? 9.957 8.280 1.688 1.00 91.38 210 VAL A CA 1
ATOM 1626 C C . VAL A 1 210 ? 10.463 6.826 1.597 1.00 91.38 210 VAL A C 1
ATOM 1628 O O . VAL A 1 210 ? 11.627 6.605 1.249 1.00 91.38 210 VAL A O 1
ATOM 1631 N N . PRO A 1 211 ? 9.641 5.808 1.920 1.00 92.19 211 PRO A N 1
ATOM 1632 C CA . PRO A 1 211 ? 10.025 4.409 1.764 1.00 92.19 211 PRO A CA 1
ATOM 1633 C C . PRO A 1 211 ? 10.376 4.070 0.311 1.00 92.19 211 PRO A C 1
ATOM 1635 O O . PRO A 1 211 ? 9.580 4.305 -0.599 1.00 92.19 211 PRO A O 1
ATOM 1638 N N . LEU A 1 212 ? 11.562 3.489 0.115 1.00 95.56 212 LEU A N 1
ATOM 1639 C CA . LEU A 1 212 ? 12.108 3.116 -1.189 1.00 95.56 212 LEU A CA 1
ATOM 1640 C C . LEU A 1 212 ? 12.146 1.593 -1.354 1.00 95.56 212 LEU A C 1
ATOM 1642 O O . LEU A 1 212 ? 12.856 0.892 -0.629 1.00 95.56 212 LEU A O 1
ATOM 1646 N N . TYR A 1 213 ? 11.428 1.085 -2.352 1.00 95.69 213 TYR A N 1
ATOM 1647 C CA . TYR A 1 213 ? 11.317 -0.341 -2.649 1.00 95.69 213 TYR A CA 1
ATOM 1648 C C . TYR A 1 213 ? 11.970 -0.691 -3.986 1.00 95.69 213 TYR A C 1
ATOM 1650 O O . TYR A 1 213 ? 11.700 -0.060 -5.004 1.00 95.69 213 TYR A O 1
ATOM 1658 N N . LYS A 1 214 ? 12.768 -1.763 -4.015 1.00 96.38 214 LYS A N 1
ATOM 1659 C CA . LYS A 1 214 ? 13.177 -2.426 -5.260 1.00 96.38 214 LYS A CA 1
ATOM 1660 C C . LYS A 1 214 ? 12.180 -3.534 -5.585 1.00 96.38 214 LYS A C 1
ATOM 1662 O O . LYS A 1 214 ? 12.007 -4.452 -4.786 1.00 96.38 214 LYS A O 1
ATOM 1667 N N . VAL A 1 215 ? 11.581 -3.471 -6.768 1.00 97.12 215 VAL A N 1
ATOM 1668 C CA . VAL A 1 215 ? 10.700 -4.501 -7.324 1.00 97.12 215 VAL A CA 1
ATOM 1669 C C . VAL A 1 215 ? 11.386 -5.097 -8.551 1.00 97.12 215 VAL A C 1
ATOM 1671 O O . VAL A 1 215 ? 11.955 -4.374 -9.360 1.00 97.12 215 VAL A O 1
ATOM 1674 N N . THR A 1 216 ? 11.383 -6.418 -8.688 1.00 95.50 216 THR A N 1
ATOM 1675 C CA . THR A 1 216 ? 11.983 -7.113 -9.839 1.00 95.50 216 THR A CA 1
ATOM 1676 C C . THR A 1 216 ? 10.913 -7.847 -10.623 1.00 95.50 216 THR A C 1
ATOM 1678 O O . THR A 1 216 ? 10.046 -8.473 -10.010 1.00 95.50 216 THR A O 1
ATOM 1681 N N . GLU A 1 217 ? 11.021 -7.817 -11.949 1.00 95.06 217 GLU A N 1
ATOM 1682 C CA . GLU A 1 217 ? 10.084 -8.479 -12.857 1.00 95.06 217 GLU A CA 1
ATOM 1683 C C . GLU A 1 217 ? 9.792 -9.943 -12.469 1.00 95.06 217 GLU A C 1
ATOM 1685 O O . GLU A 1 217 ? 10.687 -10.707 -12.084 1.00 95.06 217 GLU A O 1
ATOM 1690 N N . GLY A 1 218 ? 8.517 -10.330 -12.550 1.00 91.50 218 GLY A N 1
ATOM 1691 C CA . GLY A 1 218 ? 8.024 -11.672 -12.223 1.00 91.50 218 GLY A CA 1
ATOM 1692 C C . GLY A 1 218 ? 7.993 -11.991 -10.723 1.00 91.50 218 GLY A C 1
ATOM 1693 O O . GLY A 1 218 ? 7.605 -13.093 -10.341 1.00 91.50 218 GLY A O 1
ATOM 1694 N N . ASN A 1 219 ? 8.410 -11.048 -9.873 1.00 91.75 219 ASN A N 1
ATOM 1695 C CA . ASN A 1 219 ? 8.370 -11.134 -8.412 1.00 91.75 219 ASN A CA 1
ATOM 1696 C C . ASN A 1 219 ? 7.687 -9.889 -7.816 1.00 91.75 219 ASN A C 1
ATOM 1698 O O . ASN A 1 219 ? 8.031 -9.437 -6.721 1.00 91.75 219 ASN A O 1
ATOM 1702 N N . GLU A 1 220 ? 6.742 -9.298 -8.550 1.00 93.81 220 GLU A N 1
ATOM 1703 C CA . GLU A 1 220 ? 6.016 -8.113 -8.117 1.00 93.81 220 GLU A CA 1
ATOM 1704 C C . GLU A 1 220 ? 5.129 -8.414 -6.897 1.00 93.81 220 GLU A C 1
ATOM 1706 O O . GLU A 1 220 ? 4.261 -9.292 -6.953 1.00 93.81 220 GLU A O 1
ATOM 1711 N N . PRO A 1 221 ? 5.292 -7.684 -5.780 1.00 89.69 221 PRO A N 1
ATOM 1712 C CA . PRO A 1 221 ? 4.425 -7.847 -4.626 1.00 89.69 221 PRO A CA 1
ATOM 1713 C C . PRO A 1 221 ? 3.035 -7.267 -4.911 1.00 89.69 221 PRO A C 1
ATOM 1715 O O . PRO A 1 221 ? 2.882 -6.302 -5.659 1.00 89.69 221 PRO A O 1
ATOM 1718 N N . CYS A 1 222 ? 2.005 -7.791 -4.242 1.00 84.44 222 CYS A N 1
ATOM 1719 C CA . CYS A 1 222 ? 0.617 -7.367 -4.465 1.00 84.44 222 CYS A CA 1
ATOM 1720 C C . CYS A 1 222 ? 0.357 -5.871 -4.191 1.00 84.44 222 CYS A C 1
ATOM 1722 O O . CYS A 1 222 ? -0.552 -5.285 -4.776 1.00 84.44 222 CYS A O 1
ATOM 1724 N N . PHE A 1 223 ? 1.167 -5.241 -3.331 1.00 84.75 223 PHE A N 1
ATOM 1725 C CA . PHE A 1 223 ? 1.120 -3.799 -3.075 1.00 84.75 223 PHE A CA 1
ATOM 1726 C C . PHE A 1 223 ? 1.735 -2.952 -4.200 1.00 84.75 223 PHE A C 1
ATOM 1728 O O . PHE A 1 223 ? 1.468 -1.763 -4.244 1.00 84.75 223 PHE A O 1
ATOM 1735 N N . PHE A 1 224 ? 2.510 -3.537 -5.118 1.00 92.12 224 PHE A N 1
ATOM 1736 C CA . PHE A 1 224 ? 2.948 -2.879 -6.353 1.00 92.12 224 PHE A CA 1
ATOM 1737 C C . PHE A 1 224 ? 1.944 -3.130 -7.487 1.00 92.12 224 PHE A C 1
ATOM 1739 O O . PHE A 1 224 ? 1.525 -2.205 -8.177 1.00 92.12 224 PHE A O 1
ATOM 1746 N N . THR A 1 225 ? 1.485 -4.374 -7.660 1.00 92.50 225 THR A N 1
ATOM 1747 C CA . THR A 1 225 ? 0.580 -4.720 -8.772 1.00 92.50 225 THR A CA 1
ATOM 1748 C C . THR A 1 225 ? -0.772 -4.003 -8.697 1.00 92.50 225 THR A C 1
ATOM 1750 O O . THR A 1 225 ? -1.428 -3.844 -9.720 1.00 92.50 225 THR A O 1
ATOM 1753 N N . THR A 1 226 ? -1.193 -3.543 -7.510 1.00 89.44 226 THR A N 1
ATOM 1754 C CA . THR A 1 226 ? -2.453 -2.800 -7.307 1.00 89.44 226 THR A CA 1
ATOM 1755 C C . THR A 1 226 ? -2.519 -1.438 -8.007 1.00 89.44 226 THR A C 1
ATOM 1757 O O . THR A 1 226 ? -3.612 -0.882 -8.107 1.00 89.44 226 THR A O 1
ATOM 1760 N N . PHE A 1 227 ? -1.388 -0.890 -8.460 1.00 91.50 227 PHE A N 1
ATOM 1761 C CA . PHE A 1 227 ? -1.338 0.359 -9.226 1.00 91.50 227 PHE A CA 1
ATOM 1762 C C . PHE A 1 227 ? -1.629 0.158 -10.722 1.00 91.50 227 PHE A C 1
ATOM 1764 O O . PHE A 1 227 ? -1.796 1.127 -11.452 1.00 91.50 227 PHE A O 1
ATOM 1771 N N . PHE A 1 228 ? -1.724 -1.093 -11.182 1.00 92.50 228 PHE A N 1
ATOM 1772 C CA . PHE A 1 228 ? -1.886 -1.450 -12.587 1.00 92.50 228 PHE A CA 1
ATOM 1773 C C . PHE A 1 228 ? -3.152 -2.289 -12.795 1.00 92.50 228 PHE A C 1
ATOM 1775 O O . PHE A 1 228 ? -3.594 -3.023 -11.911 1.00 92.50 228 PHE A O 1
ATOM 1782 N N . SER A 1 229 ? -3.695 -2.273 -14.015 1.00 89.25 229 SER A N 1
ATOM 1783 C CA . SER A 1 229 ? -4.658 -3.295 -14.457 1.00 89.25 229 SER A CA 1
ATOM 1784 C C . SER A 1 229 ? -3.923 -4.621 -14.700 1.00 89.25 229 SER A C 1
ATOM 1786 O O . SER A 1 229 ? -3.546 -4.932 -15.830 1.00 89.25 229 SER A O 1
ATOM 1788 N N . TRP A 1 230 ? -3.640 -5.348 -13.617 1.00 92.44 230 TRP A N 1
ATOM 1789 C CA . TRP A 1 230 ? -2.700 -6.471 -13.606 1.00 92.44 230 TRP A CA 1
ATOM 1790 C C . TRP A 1 230 ? -3.290 -7.791 -14.116 1.00 92.44 230 TRP A C 1
ATOM 1792 O O . TRP A 1 230 ? -4.272 -8.304 -13.581 1.00 92.44 230 TRP A O 1
ATOM 1802 N N . ASP A 1 231 ? -2.616 -8.390 -15.095 1.00 90.56 231 ASP A N 1
ATOM 1803 C CA . ASP A 1 231 ? -2.843 -9.740 -15.603 1.00 90.56 231 ASP A CA 1
ATOM 1804 C C . ASP A 1 231 ? -1.662 -10.658 -15.206 1.00 90.56 231 ASP A C 1
ATOM 1806 O O . ASP A 1 231 ? -0.542 -10.496 -15.714 1.00 90.56 231 ASP A O 1
ATOM 1810 N N . PRO A 1 232 ? -1.873 -11.646 -14.312 1.00 87.44 232 PRO A N 1
ATOM 1811 C CA . PRO A 1 232 ? -0.838 -12.604 -13.924 1.00 87.44 232 PRO A CA 1
ATOM 1812 C C . PRO A 1 232 ? -0.256 -13.417 -15.091 1.00 87.44 232 PRO A C 1
ATOM 1814 O O . PRO A 1 232 ? 0.911 -13.807 -15.032 1.00 87.44 232 PRO A O 1
ATOM 1817 N N . ALA A 1 233 ? -1.019 -13.655 -16.166 1.00 86.19 233 ALA A N 1
ATOM 1818 C CA . ALA A 1 233 ? -0.535 -14.427 -17.310 1.00 86.19 233 ALA A CA 1
ATOM 1819 C C . ALA A 1 233 ? 0.595 -13.691 -18.052 1.00 86.19 233 ALA A C 1
ATOM 1821 O O . ALA A 1 233 ? 1.582 -14.318 -18.451 1.00 86.19 233 ALA A O 1
ATOM 1822 N N . LYS A 1 234 ? 0.507 -12.357 -18.164 1.00 87.06 234 LYS A N 1
ATOM 1823 C CA . LYS A 1 234 ? 1.563 -11.524 -18.767 1.00 87.06 234 LYS A CA 1
ATOM 1824 C C . LYS A 1 234 ? 2.841 -11.507 -17.932 1.00 87.06 234 LYS A C 1
ATOM 1826 O O . LYS A 1 234 ? 3.928 -11.584 -18.497 1.00 87.06 234 LYS A O 1
ATOM 1831 N N . ALA A 1 235 ? 2.719 -11.467 -16.604 1.00 85.31 235 ALA A N 1
ATOM 1832 C CA . ALA A 1 235 ? 3.870 -11.487 -15.697 1.00 85.31 235 ALA A CA 1
ATOM 1833 C C . ALA A 1 235 ? 4.696 -12.782 -15.839 1.00 85.31 235 ALA A C 1
ATOM 1835 O O . ALA A 1 235 ? 5.922 -12.754 -15.793 1.00 85.31 235 ALA A O 1
ATOM 1836 N N . THR A 1 236 ? 4.032 -13.915 -16.099 1.00 84.56 236 THR A N 1
ATOM 1837 C CA . THR A 1 236 ? 4.691 -15.215 -16.337 1.00 84.56 236 THR A CA 1
ATOM 1838 C C . THR A 1 236 ? 5.200 -15.434 -17.771 1.00 84.56 236 THR A C 1
ATOM 1840 O O . THR A 1 236 ? 5.813 -16.465 -18.066 1.00 84.56 236 THR A O 1
ATOM 1843 N N . ALA A 1 237 ? 4.969 -14.489 -18.690 1.00 84.75 237 ALA A N 1
ATOM 1844 C CA . ALA A 1 237 ? 5.446 -14.590 -20.066 1.00 84.75 237 ALA A CA 1
ATOM 1845 C C . ALA A 1 237 ? 6.978 -14.485 -20.133 1.00 84.75 237 ALA A C 1
ATOM 1847 O O . ALA A 1 237 ? 7.580 -13.601 -19.526 1.00 84.75 237 ALA A O 1
ATOM 1848 N N . HIS A 1 238 ? 7.609 -15.368 -20.907 1.00 85.69 238 HIS A N 1
ATOM 1849 C CA . HIS A 1 238 ? 9.061 -15.411 -21.083 1.00 85.69 238 HIS A CA 1
ATOM 1850 C C . HIS A 1 238 ? 9.495 -14.697 -22.373 1.00 85.69 238 HIS A C 1
ATOM 1852 O O . HIS A 1 238 ? 8.739 -14.639 -23.343 1.00 85.69 238 HIS A O 1
ATOM 1858 N N . GLY A 1 239 ? 10.740 -14.214 -22.400 1.00 88.25 239 GLY A N 1
ATOM 1859 C CA . GLY A 1 239 ? 11.332 -13.519 -23.548 1.00 88.25 239 GLY A CA 1
ATOM 1860 C C . GLY A 1 239 ? 11.331 -11.995 -23.413 1.00 88.25 239 GLY A C 1
ATOM 1861 O O . GLY A 1 239 ? 10.887 -11.449 -22.404 1.00 88.25 239 GLY A O 1
ATOM 1862 N N . ASN A 1 240 ? 11.852 -11.324 -24.440 1.00 91.50 240 ASN A N 1
ATOM 1863 C CA . ASN A 1 240 ? 11.922 -9.862 -24.522 1.00 91.50 240 ASN A CA 1
ATOM 1864 C C . ASN A 1 240 ? 10.529 -9.230 -24.750 1.00 91.50 240 ASN A C 1
ATOM 1866 O O . ASN A 1 240 ? 9.582 -9.938 -25.108 1.00 91.50 240 ASN A O 1
ATOM 1870 N N . SER A 1 241 ? 10.373 -7.913 -24.579 1.00 90.75 241 SER A N 1
ATOM 1871 C CA . SER A 1 241 ? 9.047 -7.263 -24.622 1.00 90.75 241 SER A CA 1
ATOM 1872 C C . SER A 1 241 ? 8.314 -7.494 -25.947 1.00 90.75 241 SER A C 1
ATOM 1874 O O . SER A 1 241 ? 7.103 -7.726 -25.971 1.00 90.75 241 SER A O 1
ATOM 1876 N N . PHE A 1 242 ? 9.051 -7.531 -27.061 1.00 89.75 242 PHE A N 1
ATOM 1877 C CA . PHE A 1 242 ? 8.498 -7.867 -28.373 1.00 89.75 242 PHE A CA 1
ATOM 1878 C C . PHE A 1 242 ? 7.976 -9.313 -28.431 1.00 89.75 242 PHE A C 1
ATOM 1880 O O . PHE A 1 242 ? 6.856 -9.541 -28.887 1.00 89.75 242 PHE A O 1
ATOM 1887 N N . GLN A 1 243 ? 8.747 -10.290 -27.942 1.00 89.19 243 GLN A N 1
ATOM 1888 C CA . GLN A 1 243 ? 8.343 -11.700 -27.882 1.00 89.19 243 GLN A CA 1
ATOM 1889 C C . GLN A 1 243 ? 7.101 -11.893 -27.004 1.00 89.19 243 GLN A C 1
ATOM 1891 O O . GLN A 1 243 ? 6.168 -12.581 -27.425 1.00 89.19 243 GLN A O 1
ATOM 1896 N N . LYS A 1 244 ? 7.042 -11.232 -25.839 1.00 89.25 244 LYS A N 1
ATOM 1897 C CA . LYS A 1 244 ? 5.859 -11.242 -24.965 1.00 89.25 244 LYS A CA 1
ATOM 1898 C C . LYS A 1 244 ? 4.628 -10.682 -25.681 1.00 89.25 244 LYS A C 1
ATOM 1900 O O . LYS A 1 244 ? 3.584 -11.333 -25.690 1.00 89.25 244 LYS A O 1
ATOM 1905 N N . LYS A 1 245 ? 4.755 -9.531 -26.356 1.00 87.50 245 LYS A N 1
ATOM 1906 C CA . LYS A 1 245 ? 3.646 -8.907 -27.097 1.00 87.50 245 LYS A CA 1
ATOM 1907 C C . LYS A 1 245 ? 3.174 -9.758 -28.281 1.00 87.50 245 LYS A C 1
ATOM 1909 O O . LYS A 1 245 ? 1.972 -9.886 -28.499 1.00 87.50 245 LYS A O 1
ATOM 1914 N N . VAL A 1 246 ? 4.095 -10.385 -29.017 1.00 86.50 246 VAL A N 1
ATOM 1915 C CA . VAL A 1 246 ? 3.763 -11.335 -30.096 1.00 86.50 246 VAL A CA 1
ATOM 1916 C C . VAL A 1 246 ? 3.010 -12.545 -29.543 1.00 86.50 246 VAL A C 1
ATOM 1918 O O . VAL A 1 246 ? 1.979 -12.915 -30.099 1.00 86.50 246 VAL A O 1
ATOM 1921 N N . MET A 1 247 ? 3.465 -13.124 -28.429 1.00 85.88 247 MET A N 1
ATOM 1922 C CA . MET A 1 247 ? 2.785 -14.255 -27.791 1.00 85.88 247 MET A CA 1
ATOM 1923 C C . MET A 1 247 ? 1.383 -13.879 -27.284 1.00 85.88 247 MET A C 1
ATOM 1925 O O . MET A 1 247 ? 0.461 -14.680 -27.415 1.00 85.88 247 MET A O 1
ATOM 1929 N N . GLN A 1 248 ? 1.197 -12.663 -26.763 1.00 82.56 248 GLN A N 1
ATOM 1930 C CA . GLN A 1 248 ? -0.110 -12.152 -26.336 1.00 82.56 248 GLN A CA 1
ATOM 1931 C C . GLN A 1 248 ? -1.081 -11.954 -27.516 1.00 82.56 248 GLN A C 1
ATOM 1933 O O . GLN A 1 248 ? -2.269 -12.233 -27.381 1.00 82.56 248 GLN A O 1
ATOM 1938 N N . LEU A 1 249 ? -0.594 -11.473 -28.668 1.00 85.50 249 LEU A N 1
ATOM 1939 C CA . LEU A 1 249 ? -1.428 -11.171 -29.841 1.00 85.50 249 LEU A CA 1
ATOM 1940 C C . LEU A 1 249 ? -1.728 -12.392 -30.725 1.00 85.50 249 LEU A C 1
ATOM 1942 O O . LEU A 1 249 ? -2.808 -12.468 -31.306 1.00 85.50 249 LEU A O 1
ATOM 1946 N N . PHE A 1 250 ? -0.782 -13.328 -30.849 1.00 84.75 250 PHE A N 1
ATOM 1947 C CA . PHE A 1 250 ? -0.840 -14.435 -31.818 1.00 84.75 250 PHE A CA 1
ATOM 1948 C C . PHE A 1 250 ? -0.721 -15.833 -31.187 1.00 84.75 250 PHE A C 1
ATOM 1950 O O . PHE A 1 250 ? -0.789 -16.839 -31.894 1.00 84.75 250 PHE A O 1
ATOM 1957 N N . GLY A 1 251 ? -0.556 -15.919 -29.865 1.00 75.31 251 GLY A N 1
ATOM 1958 C CA . GLY A 1 251 ? -0.362 -17.174 -29.142 1.00 75.31 251 GLY A CA 1
ATOM 1959 C C . GLY A 1 251 ? 1.049 -17.762 -29.280 1.00 75.31 251 GLY A C 1
ATOM 1960 O O . GLY A 1 251 ? 1.897 -17.293 -30.040 1.00 75.31 251 GLY A O 1
ATOM 1961 N N . ALA A 1 252 ? 1.303 -18.841 -28.537 1.00 63.91 252 ALA A N 1
ATOM 1962 C CA . ALA A 1 252 ? 2.622 -19.477 -28.442 1.00 63.91 252 ALA A CA 1
ATOM 1963 C C . ALA A 1 252 ? 3.122 -20.144 -29.744 1.00 63.91 252 ALA A C 1
ATOM 1965 O O . ALA A 1 252 ? 4.289 -20.513 -29.825 1.00 63.91 252 ALA A O 1
ATOM 1966 N N . GLY A 1 253 ? 2.274 -20.299 -30.768 1.00 54.53 253 GLY A N 1
ATOM 1967 C CA . GLY A 1 253 ? 2.654 -20.940 -32.033 1.00 54.53 253 GLY A CA 1
ATOM 1968 C C . GLY A 1 253 ? 3.575 -20.099 -32.925 1.00 54.53 253 GLY A C 1
ATOM 1969 O O . GLY A 1 253 ? 4.282 -20.657 -33.759 1.00 54.53 253 GLY A O 1
ATOM 1970 N N . HIS A 1 254 ? 3.600 -18.771 -32.753 1.00 54.25 254 HIS A N 1
ATOM 1971 C CA . HIS A 1 254 ? 4.295 -17.862 -33.676 1.00 54.25 254 HIS A CA 1
ATOM 1972 C C . HIS A 1 254 ? 5.743 -17.514 -33.287 1.00 54.25 254 HIS A C 1
ATOM 1974 O O . HIS A 1 254 ? 6.444 -16.850 -34.051 1.00 54.25 254 HIS A O 1
ATOM 1980 N N . THR A 1 255 ? 6.216 -17.948 -32.115 1.00 51.75 255 THR A N 1
ATOM 1981 C CA . THR A 1 255 ? 7.575 -17.654 -31.618 1.00 51.75 255 THR A CA 1
ATOM 1982 C C . THR A 1 255 ? 8.653 -18.579 -32.195 1.00 51.75 255 THR A C 1
ATOM 1984 O O . THR A 1 255 ? 9.833 -18.227 -32.167 1.00 51.75 255 THR A O 1
ATOM 1987 N N . VAL A 1 256 ? 8.266 -19.741 -32.734 1.00 46.34 256 VAL A N 1
ATOM 1988 C CA . VAL A 1 256 ? 9.186 -20.845 -33.064 1.00 46.34 256 VAL A CA 1
ATOM 1989 C C . VAL A 1 256 ? 9.957 -20.628 -34.377 1.00 46.34 256 VAL A C 1
ATOM 1991 O O . VAL A 1 256 ? 11.133 -20.975 -34.454 1.00 46.34 256 VAL A O 1
ATOM 1994 N N . GLU A 1 257 ? 9.366 -19.985 -35.392 1.00 45.22 257 GLU A N 1
ATOM 1995 C CA . GLU A 1 257 ? 9.956 -19.904 -36.749 1.00 45.22 257 GLU A CA 1
ATOM 1996 C C . GLU A 1 257 ? 11.280 -19.112 -36.856 1.00 45.22 257 GLU A C 1
ATOM 1998 O O . GLU A 1 257 ? 11.947 -19.167 -37.890 1.00 45.22 257 GLU A O 1
ATOM 2003 N N . ASN A 1 258 ? 11.686 -18.384 -35.808 1.00 46.53 258 ASN A N 1
ATOM 2004 C CA . ASN A 1 258 ? 12.897 -17.554 -35.815 1.00 46.53 258 ASN A CA 1
ATOM 2005 C C . ASN A 1 258 ? 14.081 -18.111 -34.998 1.00 46.53 258 ASN A C 1
ATOM 2007 O O . ASN A 1 258 ? 15.164 -17.532 -35.084 1.00 46.53 258 ASN A O 1
ATOM 2011 N N . GLN A 1 259 ? 13.935 -19.204 -34.233 1.00 45.94 259 GLN A N 1
ATOM 2012 C CA . GLN A 1 259 ? 15.063 -19.757 -33.454 1.00 45.94 259 GLN A CA 1
ATOM 2013 C C . GLN A 1 259 ? 16.018 -20.635 -34.285 1.00 45.94 259 GLN A C 1
ATOM 2015 O O . GLN A 1 259 ? 17.230 -20.574 -34.079 1.00 45.94 259 GLN A O 1
ATOM 2020 N N . ASP A 1 260 ? 15.523 -21.358 -35.294 1.00 38.31 260 ASP A N 1
ATOM 2021 C CA . ASP A 1 260 ? 16.308 -22.343 -36.069 1.00 38.31 260 ASP A CA 1
ATOM 2022 C C . ASP A 1 260 ? 17.371 -21.751 -37.026 1.00 38.31 260 ASP A C 1
ATOM 2024 O O . ASP A 1 260 ? 17.974 -22.473 -37.824 1.00 38.31 260 ASP A O 1
ATOM 2028 N N . LYS A 1 261 ? 17.634 -20.436 -36.982 1.00 45.34 261 LYS A N 1
ATOM 2029 C CA . LYS A 1 261 ? 18.611 -19.762 -37.865 1.00 45.34 261 LYS A CA 1
ATOM 2030 C C . LYS A 1 261 ? 19.733 -18.995 -37.167 1.00 45.34 261 LYS A C 1
ATOM 2032 O O . LYS A 1 261 ? 20.588 -18.455 -37.865 1.00 45.34 261 LYS A O 1
ATOM 2037 N N . SER A 1 262 ? 19.790 -18.963 -35.835 1.00 39.38 262 SER A N 1
ATOM 2038 C CA . SER A 1 262 ? 20.809 -18.192 -35.100 1.00 39.38 262 SER A CA 1
ATOM 2039 C C . SER A 1 262 ? 21.663 -19.037 -34.153 1.00 39.38 262 SER A C 1
ATOM 2041 O O . SER A 1 262 ? 21.814 -18.706 -32.979 1.00 39.38 262 SER A O 1
ATOM 2043 N N . ASN A 1 263 ? 22.287 -20.099 -34.668 1.00 39.53 263 ASN A N 1
ATOM 2044 C CA . ASN A 1 263 ? 23.405 -20.735 -33.971 1.00 39.53 263 ASN A CA 1
ATOM 2045 C C . ASN A 1 263 ? 24.712 -19.996 -34.326 1.00 39.53 263 ASN A C 1
ATOM 2047 O O . ASN A 1 263 ? 25.496 -20.455 -35.156 1.00 39.53 263 ASN A O 1
ATOM 2051 N N . GLY A 1 264 ? 24.901 -18.790 -33.771 1.00 36.66 264 GLY A N 1
ATOM 2052 C CA . GLY A 1 264 ? 26.060 -17.954 -34.098 1.00 36.66 264 GLY A CA 1
ATOM 2053 C C . GLY A 1 264 ? 26.096 -16.560 -33.459 1.00 36.66 264 GLY A C 1
ATOM 2054 O O . GLY A 1 264 ? 25.538 -15.620 -34.006 1.00 36.66 264 GLY A O 1
ATOM 2055 N N . SER A 1 265 ? 26.902 -16.438 -32.397 1.00 37.69 265 SER A N 1
ATOM 2056 C CA . SER A 1 265 ? 27.510 -15.205 -31.857 1.00 37.69 265 SER A CA 1
ATOM 2057 C C . SER A 1 265 ? 26.616 -14.119 -31.226 1.00 37.69 265 SER A C 1
ATOM 2059 O O . SER A 1 265 ? 25.728 -13.541 -31.846 1.00 37.69 265 SER A O 1
ATOM 2061 N N . ASN A 1 266 ? 26.978 -13.737 -29.997 1.00 45.91 266 ASN A N 1
ATOM 2062 C CA . ASN A 1 266 ? 26.468 -12.554 -29.304 1.00 45.91 266 ASN A CA 1
ATOM 2063 C C . ASN A 1 266 ? 26.916 -11.257 -30.005 1.00 45.91 266 ASN A C 1
ATOM 2065 O O . ASN A 1 266 ? 28.051 -10.819 -29.819 1.00 45.91 266 ASN A O 1
ATOM 2069 N N . GLN A 1 267 ? 26.010 -10.586 -30.721 1.00 39.09 267 GLN A N 1
ATOM 2070 C CA . GLN A 1 267 ? 26.124 -9.154 -31.025 1.00 39.09 267 GLN A CA 1
ATOM 2071 C C . GLN A 1 267 ? 24.763 -8.462 -30.878 1.00 39.09 267 GLN A C 1
ATOM 2073 O O . GLN A 1 267 ? 23.909 -8.533 -31.761 1.00 39.09 267 GLN A O 1
ATOM 2078 N N . GLY A 1 268 ? 24.580 -7.757 -29.758 1.00 49.81 268 GLY A N 1
ATOM 2079 C CA . GLY A 1 268 ? 23.525 -6.755 -29.623 1.00 49.81 268 GLY A CA 1
ATOM 2080 C C . GLY A 1 268 ? 23.820 -5.586 -30.563 1.00 49.81 268 GLY A C 1
ATOM 2081 O O . GLY A 1 268 ? 24.890 -4.986 -30.494 1.00 49.81 268 GLY A O 1
ATOM 2082 N N . GLY A 1 269 ? 22.899 -5.293 -31.479 1.00 43.66 269 GLY A N 1
ATOM 2083 C CA . GLY A 1 269 ? 23.098 -4.289 -32.520 1.00 43.66 269 GLY A CA 1
ATOM 2084 C C . GLY A 1 269 ? 21.824 -3.992 -33.322 1.00 43.66 269 GLY A C 1
ATOM 2085 O O . GLY A 1 269 ? 20.780 -4.599 -33.063 1.00 43.66 269 GLY A O 1
ATOM 2086 N N . PRO A 1 270 ? 21.892 -3.084 -34.321 1.00 43.69 270 PRO A N 1
ATOM 2087 C CA . PRO A 1 270 ? 20.725 -2.528 -35.032 1.00 43.69 270 PRO A CA 1
ATOM 2088 C C . PRO A 1 270 ? 19.787 -3.553 -35.694 1.00 43.69 270 PRO A C 1
ATOM 2090 O O . PRO A 1 270 ? 18.651 -3.229 -36.049 1.00 43.69 270 PRO A O 1
ATOM 2093 N N . THR A 1 271 ? 20.254 -4.792 -35.841 1.00 54.78 271 THR A N 1
ATOM 2094 C CA . THR A 1 271 ? 19.546 -5.950 -36.383 1.00 54.78 271 THR A CA 1
ATOM 2095 C C . THR A 1 271 ? 18.173 -6.174 -35.748 1.00 54.78 271 THR A C 1
ATOM 2097 O O . THR A 1 271 ? 17.243 -6.474 -36.485 1.00 54.78 271 THR A O 1
ATOM 2100 N N . GLN A 1 272 ? 18.000 -5.980 -34.432 1.00 58.34 272 GLN A N 1
ATOM 2101 C CA . GLN A 1 272 ? 16.699 -6.194 -33.767 1.00 58.34 272 GLN A CA 1
ATOM 2102 C C . GLN A 1 272 ? 15.618 -5.202 -34.230 1.00 58.34 272 GLN A C 1
ATOM 2104 O O . GLN A 1 272 ? 14.480 -5.588 -34.493 1.00 58.34 272 GLN A O 1
ATOM 2109 N N . ARG A 1 273 ? 15.970 -3.921 -34.412 1.00 49.53 273 ARG A N 1
ATOM 2110 C CA . ARG A 1 273 ? 15.038 -2.914 -34.952 1.00 49.53 273 ARG A CA 1
ATOM 2111 C C . ARG A 1 273 ? 14.735 -3.178 -36.428 1.00 49.53 273 ARG A C 1
ATOM 2113 O O . ARG A 1 273 ? 13.601 -2.995 -36.867 1.00 49.53 273 ARG A O 1
ATOM 2120 N N . ALA A 1 274 ? 15.731 -3.642 -37.184 1.00 51.84 274 ALA A N 1
ATOM 2121 C CA . ALA A 1 274 ? 15.556 -4.034 -38.578 1.00 51.84 274 ALA A CA 1
ATOM 2122 C C . ALA A 1 274 ? 14.663 -5.280 -38.731 1.00 51.84 274 ALA A C 1
ATOM 2124 O O . ALA A 1 274 ? 13.809 -5.295 -39.614 1.00 51.84 274 ALA A O 1
ATOM 2125 N N . SER A 1 275 ? 14.798 -6.291 -37.865 1.00 58.16 275 SER A N 1
ATOM 2126 C CA . SER A 1 275 ? 13.951 -7.490 -37.888 1.00 58.16 275 SER A CA 1
ATOM 2127 C C . SER A 1 275 ? 12.526 -7.207 -37.410 1.00 58.16 275 SER A C 1
ATOM 2129 O O . SER A 1 275 ? 11.590 -7.699 -38.036 1.00 58.16 275 SER A O 1
ATOM 2131 N N . ALA A 1 276 ? 12.329 -6.342 -36.408 1.00 57.97 276 ALA A N 1
ATOM 2132 C CA . ALA A 1 276 ? 10.997 -5.870 -36.018 1.00 57.97 276 ALA A CA 1
ATOM 2133 C C . ALA A 1 276 ? 10.289 -5.130 -37.173 1.00 57.97 276 ALA A C 1
ATOM 2135 O O . ALA A 1 276 ? 9.138 -5.430 -37.494 1.00 57.97 276 ALA A O 1
ATOM 2136 N N . LEU A 1 277 ? 10.994 -4.224 -37.867 1.00 61.00 277 LEU A N 1
ATOM 2137 C CA . LEU A 1 277 ? 10.469 -3.543 -39.059 1.00 61.00 277 LEU A CA 1
ATOM 2138 C C . LEU A 1 277 ? 10.242 -4.496 -40.243 1.00 61.00 277 LEU A C 1
ATOM 2140 O O . LEU A 1 277 ? 9.288 -4.307 -40.998 1.00 61.00 277 LEU A O 1
ATOM 2144 N N . ALA A 1 278 ? 11.078 -5.523 -40.415 1.00 60.88 278 ALA A N 1
ATOM 2145 C CA . ALA A 1 278 ? 10.897 -6.539 -41.451 1.00 60.88 278 ALA A CA 1
ATOM 2146 C C . ALA A 1 278 ? 9.674 -7.429 -41.175 1.00 60.88 278 ALA A C 1
ATOM 2148 O O . ALA A 1 278 ? 8.900 -7.684 -42.095 1.00 60.88 278 ALA A O 1
ATOM 2149 N N . ALA A 1 279 ? 9.456 -7.835 -39.920 1.00 61.31 279 ALA A N 1
ATOM 2150 C CA . ALA A 1 279 ? 8.274 -8.583 -39.496 1.00 61.31 279 ALA A CA 1
ATOM 2151 C C . ALA A 1 279 ? 6.988 -7.766 -39.708 1.00 61.31 279 ALA A C 1
ATOM 2153 O O . ALA A 1 279 ? 6.047 -8.2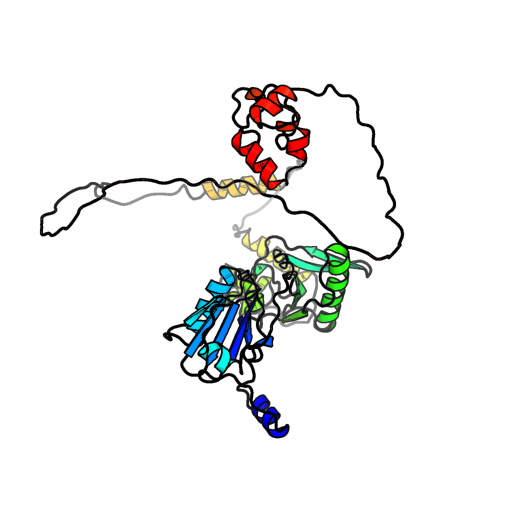66 -40.322 1.00 61.31 279 ALA A O 1
ATOM 2154 N N . LEU A 1 280 ? 6.984 -6.482 -39.319 1.00 61.34 280 LEU A N 1
ATOM 2155 C CA . LEU A 1 280 ? 5.897 -5.546 -39.636 1.00 61.34 280 LEU A CA 1
ATOM 2156 C C . LEU A 1 280 ? 5.660 -5.454 -41.155 1.00 61.34 280 LEU A C 1
ATOM 2158 O O . LEU A 1 280 ? 4.549 -5.663 -41.633 1.00 61.34 280 LEU A O 1
ATOM 2162 N N . SER A 1 281 ? 6.711 -5.180 -41.933 1.00 58.75 281 SER A N 1
ATOM 2163 C CA . SER A 1 281 ? 6.646 -5.046 -43.398 1.00 58.75 281 SER A CA 1
ATOM 2164 C C . SER A 1 281 ? 6.137 -6.319 -44.092 1.00 58.75 281 SER A C 1
ATOM 2166 O O . SER A 1 281 ? 5.472 -6.218 -45.122 1.00 58.75 281 SER A O 1
ATOM 2168 N N . SER A 1 282 ? 6.414 -7.496 -43.519 1.00 58.97 282 SER A N 1
ATOM 2169 C CA . SER A 1 282 ? 5.895 -8.794 -43.963 1.00 58.97 282 SER A CA 1
ATOM 2170 C C . SER A 1 282 ? 4.404 -8.951 -43.639 1.00 58.97 282 SER A C 1
ATOM 2172 O O . SER A 1 282 ? 3.608 -9.235 -44.531 1.00 58.97 282 SER A O 1
ATOM 2174 N N . ALA A 1 283 ? 3.995 -8.664 -42.397 1.00 54.88 283 ALA A N 1
ATOM 2175 C CA . ALA A 1 283 ? 2.595 -8.728 -41.968 1.00 54.88 283 ALA A CA 1
ATOM 2176 C C . ALA A 1 283 ? 1.676 -7.790 -42.778 1.00 54.88 283 ALA A C 1
ATOM 2178 O O . ALA A 1 283 ? 0.534 -8.136 -43.072 1.00 54.88 283 ALA A O 1
ATOM 2179 N N . PHE A 1 284 ? 2.187 -6.631 -43.210 1.00 57.31 284 PHE A N 1
ATOM 2180 C CA . PHE A 1 284 ? 1.465 -5.687 -44.074 1.00 57.31 284 PHE A CA 1
ATOM 2181 C C . PHE A 1 284 ? 1.570 -5.983 -45.586 1.00 57.31 284 PHE A C 1
ATOM 2183 O O . PHE A 1 284 ? 1.067 -5.199 -46.394 1.00 57.31 284 PHE A O 1
ATOM 2190 N N . LYS A 1 285 ? 2.204 -7.090 -46.003 1.00 52.25 285 LYS A N 1
ATOM 2191 C CA . LYS A 1 285 ? 2.364 -7.476 -47.419 1.00 52.25 285 LYS A CA 1
ATOM 2192 C C . LYS A 1 285 ? 2.075 -8.965 -47.655 1.00 52.25 285 LYS A C 1
ATOM 2194 O O . LYS A 1 285 ? 3.013 -9.749 -47.817 1.00 52.25 285 LYS A O 1
ATOM 2199 N N . PRO A 1 286 ? 0.798 -9.371 -47.783 1.00 39.00 286 PRO A N 1
ATOM 2200 C CA . PRO A 1 286 ? 0.478 -10.688 -48.321 1.00 39.00 286 PRO A CA 1
ATOM 2201 C C . PRO A 1 286 ? 1.038 -10.795 -49.747 1.00 39.00 286 PRO A C 1
ATOM 2203 O O . PRO A 1 286 ? 0.766 -9.949 -50.602 1.00 39.00 286 PRO A O 1
ATOM 2206 N N . SER A 1 287 ? 1.867 -11.811 -49.989 1.00 42.56 287 SER A N 1
ATOM 2207 C CA . SER A 1 287 ? 2.590 -11.955 -51.256 1.00 42.56 287 SER A CA 1
ATOM 2208 C C . SER A 1 287 ? 1.645 -12.110 -52.456 1.00 42.56 287 SER A C 1
ATOM 2210 O O . SER A 1 287 ? 0.850 -13.046 -52.528 1.00 42.56 287 SER A O 1
ATOM 2212 N N . SER A 1 288 ? 1.744 -11.198 -53.426 1.00 39.84 288 SER A N 1
ATOM 2213 C CA . SER A 1 288 ? 1.108 -11.350 -54.734 1.00 39.84 288 SER A CA 1
ATOM 2214 C C . SER A 1 288 ? 2.038 -12.093 -55.695 1.00 39.84 288 SER A C 1
ATOM 2216 O O . SER A 1 288 ? 3.239 -11.830 -55.773 1.00 39.84 288 SER A O 1
ATOM 2218 N N . GLY A 1 289 ? 1.470 -13.064 -56.414 1.00 35.97 289 GLY A N 1
ATOM 2219 C CA . GLY A 1 289 ? 2.208 -13.936 -57.322 1.00 35.97 289 GLY A CA 1
ATOM 2220 C C . GLY A 1 289 ? 2.810 -13.224 -58.540 1.00 35.97 289 GLY A C 1
ATOM 2221 O O . GLY A 1 289 ? 2.352 -12.179 -58.995 1.00 35.97 289 GLY A O 1
ATOM 2222 N N . THR A 1 290 ? 3.837 -13.863 -59.088 1.00 37.03 290 THR A N 1
ATOM 2223 C CA . THR A 1 290 ? 4.600 -13.530 -60.299 1.00 37.03 290 THR A CA 1
ATOM 2224 C C . THR A 1 290 ? 3.788 -13.040 -61.514 1.00 37.03 290 THR A C 1
ATOM 2226 O O . THR A 1 290 ? 2.940 -13.778 -62.014 1.00 37.03 290 THR A O 1
ATOM 2229 N N . ARG A 1 291 ? 4.198 -11.900 -62.118 1.00 30.61 291 ARG A N 1
ATOM 2230 C CA . ARG A 1 291 ? 4.565 -11.781 -63.563 1.00 30.61 291 ARG A CA 1
ATOM 2231 C C . ARG A 1 291 ? 5.128 -10.399 -64.001 1.00 30.61 291 ARG A C 1
ATOM 2233 O O . ARG A 1 291 ? 4.541 -9.360 -63.749 1.00 30.61 291 ARG A O 1
ATOM 2240 N N . SER A 1 292 ? 6.280 -10.460 -64.682 1.00 31.14 292 SER A N 1
ATOM 2241 C CA . SER A 1 292 ? 6.907 -9.575 -65.704 1.00 31.14 292 SER A CA 1
ATOM 2242 C C . SER A 1 292 ? 6.576 -8.063 -65.893 1.00 31.14 292 SER A C 1
ATOM 2244 O O . SER A 1 292 ? 5.533 -7.719 -66.436 1.00 31.14 292 SER A O 1
ATOM 2246 N N . ALA A 1 293 ? 7.630 -7.238 -65.723 1.00 32.50 293 ALA A N 1
ATOM 2247 C CA . ALA A 1 293 ? 8.277 -6.367 -66.746 1.00 32.50 293 ALA A CA 1
ATOM 2248 C C . ALA A 1 293 ? 7.731 -4.962 -67.185 1.00 32.50 293 ALA A C 1
ATOM 2250 O O . ALA A 1 293 ? 6.900 -4.872 -68.078 1.00 32.50 293 ALA A O 1
ATOM 2251 N N . PHE A 1 294 ? 8.435 -3.904 -66.711 1.00 27.84 294 PHE A N 1
ATOM 2252 C CA . PHE A 1 294 ? 8.756 -2.574 -67.327 1.00 27.84 294 PHE A CA 1
ATOM 2253 C C . PHE A 1 294 ? 7.642 -1.549 -67.709 1.00 27.84 294 PHE A C 1
ATOM 2255 O O . PHE A 1 294 ? 6.531 -1.939 -68.038 1.00 27.84 294 PHE A O 1
ATOM 2262 N N . PRO A 1 295 ? 7.959 -0.231 -67.844 1.00 42.00 295 PRO A N 1
ATOM 2263 C CA . PRO A 1 295 ? 8.791 0.642 -66.991 1.00 42.00 295 PRO A CA 1
ATOM 2264 C C . PRO A 1 295 ? 8.090 1.981 -66.583 1.00 42.00 295 PRO A C 1
ATOM 2266 O O . PRO A 1 295 ? 6.974 2.277 -66.998 1.00 42.00 295 PRO A O 1
ATOM 2269 N N . ARG A 1 296 ? 8.760 2.817 -65.764 1.00 34.47 296 ARG A N 1
ATOM 2270 C CA . ARG A 1 296 ? 8.306 4.164 -65.309 1.00 34.47 296 ARG A CA 1
ATOM 2271 C C . ARG A 1 296 ? 8.159 5.195 -66.451 1.00 34.47 296 ARG A C 1
ATOM 2273 O O . ARG A 1 296 ? 8.874 5.097 -67.445 1.00 34.47 296 ARG A O 1
ATOM 2280 N N . PRO A 1 297 ? 7.365 6.267 -66.237 1.00 33.34 297 PRO A N 1
ATOM 2281 C CA . PRO A 1 297 ? 7.988 7.564 -65.911 1.00 33.34 297 PRO A CA 1
ATOM 2282 C C . PRO A 1 297 ? 7.417 8.255 -64.648 1.00 33.34 297 PRO A C 1
ATOM 2284 O O . PRO A 1 297 ? 6.609 7.698 -63.911 1.00 33.34 297 PRO A O 1
ATOM 2287 N N . SER A 1 298 ? 7.943 9.443 -64.348 1.00 33.72 298 SER A N 1
ATOM 2288 C CA . SER A 1 298 ? 7.847 10.193 -63.085 1.00 33.72 298 SER A CA 1
ATOM 2289 C C . SER A 1 298 ? 6.816 11.329 -63.066 1.00 33.72 298 SER A C 1
ATOM 2291 O O . SER A 1 298 ? 6.723 12.066 -64.045 1.00 33.72 298 SER A O 1
ATOM 2293 N N . SER A 1 299 ? 6.235 11.626 -61.896 1.00 28.80 299 SER A N 1
ATOM 2294 C CA . SER A 1 299 ? 5.860 13.002 -61.519 1.00 28.80 299 SER A CA 1
ATOM 2295 C C . SER A 1 299 ? 5.864 13.217 -59.998 1.00 28.80 299 SER A C 1
ATOM 2297 O O . SER A 1 299 ? 5.762 12.274 -59.215 1.00 28.80 299 SER A O 1
ATOM 2299 N N . ILE A 1 300 ? 6.033 14.478 -59.596 1.00 36.66 300 ILE A N 1
ATOM 2300 C CA . ILE A 1 300 ? 6.209 14.951 -58.214 1.00 36.66 300 ILE A CA 1
ATOM 2301 C C . ILE A 1 300 ? 4.852 15.159 -57.521 1.00 36.66 300 ILE A C 1
ATOM 2303 O O . ILE A 1 300 ? 3.892 15.579 -58.160 1.00 36.66 300 ILE A O 1
ATOM 2307 N N . GLY A 1 301 ? 4.795 14.927 -56.205 1.00 32.56 301 GLY A N 1
ATOM 2308 C CA . GLY A 1 301 ? 3.650 15.288 -55.362 1.00 32.56 301 GLY A CA 1
ATOM 2309 C C . GLY A 1 301 ? 3.842 14.876 -53.901 1.00 32.56 301 GLY A C 1
ATOM 2310 O O . GLY A 1 301 ? 3.570 13.733 -53.541 1.00 32.56 301 GLY A O 1
ATOM 2311 N N . GLN A 1 302 ? 4.307 15.794 -53.044 1.00 48.78 302 GLN A N 1
ATOM 2312 C CA . GLN A 1 302 ? 4.349 15.573 -51.592 1.00 48.78 302 GLN A CA 1
ATOM 2313 C C . GLN A 1 302 ? 2.925 15.602 -51.013 1.00 48.78 302 GLN A C 1
ATOM 2315 O O . GLN A 1 302 ? 2.399 16.658 -50.674 1.00 48.78 302 GLN A O 1
ATOM 2320 N N . GLY A 1 303 ? 2.308 14.427 -50.883 1.00 36.22 303 GLY A N 1
ATOM 2321 C CA . GLY A 1 303 ? 1.100 14.212 -50.086 1.00 36.22 303 GLY A CA 1
ATOM 2322 C C . GLY A 1 303 ? 1.452 13.604 -48.728 1.00 36.22 303 GLY A C 1
ATOM 2323 O O . GLY A 1 303 ? 2.205 12.633 -48.662 1.00 36.22 303 GLY A O 1
ATOM 2324 N N . SER A 1 304 ? 0.919 14.165 -47.640 1.00 54.88 304 SER A N 1
ATOM 2325 C CA . SER A 1 304 ? 1.177 13.683 -46.274 1.00 54.88 304 SER A CA 1
ATOM 2326 C C . SER A 1 304 ? 0.802 12.205 -46.097 1.00 54.88 304 SER A C 1
ATOM 2328 O O . SER A 1 304 ? -0.313 11.795 -46.427 1.00 54.88 304 SER A O 1
ATOM 2330 N N . GLN A 1 305 ? 1.701 11.420 -45.489 1.00 49.53 305 GLN A N 1
ATOM 2331 C CA . GLN A 1 305 ? 1.502 9.993 -45.177 1.00 49.53 305 GLN A CA 1
ATOM 2332 C C . GLN A 1 305 ? 0.223 9.728 -44.358 1.00 49.53 305 GLN A C 1
ATOM 2334 O O . GLN A 1 305 ? -0.366 8.650 -44.451 1.00 49.53 305 GLN A O 1
ATOM 2339 N N . ARG A 1 306 ? -0.259 10.735 -43.616 1.00 43.06 306 ARG A N 1
ATOM 2340 C CA . ARG A 1 306 ? -1.496 10.671 -42.826 1.00 43.06 306 ARG A CA 1
ATOM 2341 C C . ARG A 1 306 ? -2.750 10.491 -43.695 1.00 43.06 306 ARG A C 1
ATOM 2343 O O . ARG A 1 306 ? -3.671 9.796 -43.281 1.00 43.06 306 ARG A O 1
ATOM 2350 N N . ALA A 1 307 ? -2.775 11.053 -44.908 1.00 45.12 307 ALA A N 1
ATOM 2351 C CA . ALA A 1 307 ? -3.909 10.914 -45.828 1.00 45.12 307 ALA A CA 1
ATOM 2352 C C . ALA A 1 307 ? -4.003 9.497 -46.423 1.00 45.12 307 ALA A C 1
ATOM 2354 O O . ALA A 1 307 ? -5.097 8.946 -46.541 1.00 45.12 307 ALA A O 1
ATOM 2355 N N . ALA A 1 308 ? -2.858 8.876 -46.729 1.00 51.91 308 ALA A N 1
ATOM 2356 C CA . ALA A 1 308 ? -2.803 7.498 -47.218 1.00 51.91 308 ALA A CA 1
ATOM 2357 C C . ALA A 1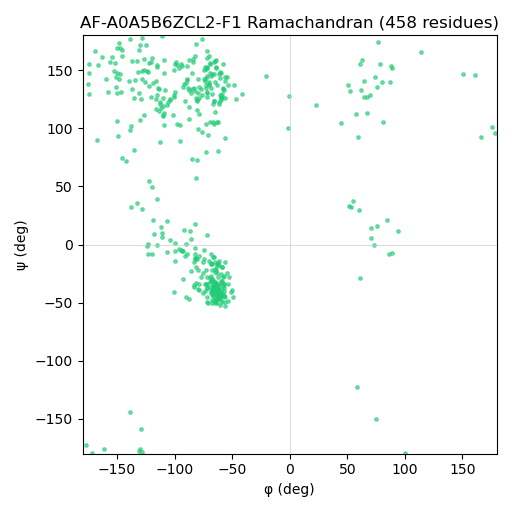 308 ? -3.281 6.488 -46.156 1.00 51.91 308 ALA A C 1
ATOM 2359 O O . ALA A 1 308 ? -4.023 5.563 -46.481 1.00 51.91 308 ALA A O 1
ATOM 2360 N N . ALA A 1 309 ? -2.921 6.698 -44.884 1.00 44.75 309 ALA A N 1
ATOM 2361 C CA . ALA A 1 309 ? -3.367 5.852 -43.775 1.00 44.75 309 ALA A CA 1
ATOM 2362 C C . ALA A 1 309 ? -4.895 5.905 -43.561 1.00 44.75 309 ALA A C 1
ATOM 2364 O O . ALA A 1 309 ? -5.534 4.867 -43.396 1.00 44.75 309 ALA A O 1
ATOM 2365 N N . VAL A 1 310 ? -5.502 7.098 -43.625 1.00 49.50 310 VAL A N 1
ATOM 2366 C CA . VAL A 1 310 ? -6.962 7.264 -43.482 1.00 49.50 310 VAL A CA 1
ATOM 2367 C C . VAL A 1 310 ? -7.720 6.665 -44.675 1.00 49.50 310 VAL A C 1
ATOM 2369 O O . VAL A 1 310 ? -8.734 5.991 -44.483 1.00 49.50 310 VAL A O 1
ATOM 2372 N N . ALA A 1 311 ? -7.209 6.830 -45.901 1.00 49.44 311 ALA A N 1
ATOM 2373 C CA . ALA A 1 311 ? -7.793 6.203 -47.089 1.00 49.44 311 ALA A CA 1
ATOM 2374 C C . ALA A 1 311 ? -7.745 4.661 -47.020 1.00 49.44 311 ALA A C 1
ATOM 2376 O O . ALA A 1 311 ? -8.727 3.997 -47.360 1.00 49.44 311 ALA A O 1
ATOM 2377 N N . ALA A 1 312 ? -6.644 4.087 -46.520 1.00 46.44 312 ALA A N 1
ATOM 2378 C CA . ALA A 1 312 ? -6.507 2.643 -46.333 1.00 46.44 312 ALA A CA 1
ATOM 2379 C C . ALA A 1 312 ? -7.537 2.084 -45.332 1.00 46.44 312 ALA A C 1
ATOM 2381 O O . ALA A 1 312 ? -8.221 1.108 -45.643 1.00 46.44 312 ALA A O 1
ATOM 2382 N N . LEU A 1 313 ? -7.728 2.734 -44.178 1.00 44.97 313 LEU A N 1
ATOM 2383 C CA . LEU A 1 313 ? -8.707 2.301 -43.167 1.00 44.97 313 LEU A CA 1
ATOM 2384 C C . LEU A 1 313 ? -10.158 2.344 -43.684 1.00 44.97 313 LEU A C 1
ATOM 2386 O O . LEU A 1 313 ? -10.943 1.439 -43.398 1.00 44.97 313 LEU A O 1
ATOM 2390 N N . SER A 1 314 ? -10.504 3.332 -44.516 1.00 44.81 314 SER A N 1
ATOM 2391 C CA . SER A 1 314 ? -11.824 3.402 -45.165 1.00 44.81 314 SER A CA 1
ATOM 2392 C C . SER A 1 314 ? -12.067 2.244 -46.152 1.00 44.81 314 SER A C 1
ATOM 2394 O O . SER A 1 314 ? -13.186 1.732 -46.259 1.00 44.81 314 SER A O 1
ATOM 2396 N N . SER A 1 315 ? -11.015 1.768 -46.830 1.00 44.69 315 SER A N 1
ATOM 2397 C CA . SER A 1 315 ? -11.117 0.625 -47.750 1.00 44.69 315 SER A CA 1
ATOM 2398 C C . SER A 1 315 ? -11.308 -0.725 -47.042 1.00 44.69 315 SER A C 1
ATOM 2400 O O . SER A 1 315 ? -11.963 -1.610 -47.587 1.00 44.69 315 SER A O 1
ATOM 2402 N N . VAL A 1 316 ? -10.823 -0.875 -45.802 1.00 43.59 316 VAL A N 1
ATOM 2403 C CA . VAL A 1 316 ? -11.007 -2.105 -45.006 1.00 43.59 316 VAL A CA 1
ATOM 2404 C C . VAL A 1 316 ? -12.458 -2.241 -44.531 1.00 43.59 316 VAL A C 1
ATOM 2406 O O . VAL A 1 316 ? -13.068 -3.289 -44.722 1.00 43.59 316 VAL A O 1
ATOM 2409 N N . LEU A 1 317 ? -13.062 -1.159 -44.023 1.00 37.12 317 LEU A N 1
ATOM 2410 C CA . LEU A 1 317 ? -14.468 -1.148 -43.577 1.00 37.12 317 LEU A CA 1
ATOM 2411 C C . LEU A 1 317 ? -15.494 -1.319 -44.714 1.00 37.12 317 LEU A C 1
ATOM 2413 O O . LEU A 1 317 ? -16.656 -1.628 -44.459 1.00 37.12 317 LEU A O 1
ATOM 2417 N N . THR A 1 318 ? -15.087 -1.124 -45.970 1.00 41.47 318 THR A N 1
ATOM 2418 C CA . THR A 1 318 ? -15.950 -1.331 -47.147 1.00 41.47 318 THR A CA 1
ATOM 2419 C C . THR A 1 318 ? -15.719 -2.676 -47.846 1.00 41.47 318 THR A C 1
ATOM 2421 O O . THR A 1 318 ? -16.582 -3.113 -48.612 1.00 41.47 318 THR A O 1
ATOM 2424 N N . ALA A 1 319 ? -14.621 -3.379 -47.542 1.00 39.16 319 ALA A N 1
ATOM 2425 C CA . ALA A 1 319 ? -14.293 -4.686 -48.117 1.00 39.16 319 ALA A CA 1
ATOM 2426 C C . ALA A 1 319 ? -15.126 -5.853 -47.544 1.00 39.16 319 ALA A C 1
ATOM 2428 O O . ALA A 1 319 ? -15.346 -6.836 -48.250 1.00 39.16 319 ALA A O 1
ATOM 2429 N N . GLU A 1 320 ? -15.670 -5.740 -46.326 1.00 40.47 320 GLU A N 1
ATOM 2430 C CA . GLU A 1 320 ? -16.528 -6.787 -45.734 1.00 40.47 320 GLU A CA 1
ATOM 2431 C C . GLU A 1 320 ? -17.949 -6.864 -46.327 1.00 40.47 320 GLU A C 1
ATOM 2433 O O . GLU A 1 320 ? -18.713 -7.771 -46.000 1.00 40.47 320 GLU A O 1
ATOM 2438 N N . LYS A 1 321 ? -18.339 -5.949 -47.228 1.00 40.50 321 LYS A N 1
ATOM 2439 C CA . LYS A 1 321 ? -19.723 -5.865 -47.734 1.00 40.50 321 LYS A CA 1
ATOM 2440 C C . LYS A 1 321 ? -19.862 -6.051 -49.247 1.00 40.50 321 LYS A C 1
ATOM 2442 O O . LYS A 1 321 ? -20.560 -5.265 -49.890 1.00 40.50 321 LYS A O 1
ATOM 2447 N N . LYS A 1 322 ? -19.250 -7.105 -49.822 1.00 37.81 322 LYS A N 1
ATOM 2448 C CA . LYS A 1 322 ? -19.623 -7.647 -51.157 1.00 37.81 322 LYS A CA 1
ATOM 2449 C C . LYS A 1 322 ? -19.025 -9.030 -51.514 1.00 37.81 322 LYS A C 1
ATOM 2451 O O . LYS A 1 322 ? -18.011 -9.108 -52.203 1.00 37.81 322 LYS A O 1
ATOM 2456 N N . ARG A 1 323 ? -19.738 -10.118 -51.180 1.00 28.98 323 ARG A N 1
ATOM 2457 C CA . ARG A 1 323 ? -19.955 -11.317 -52.037 1.00 28.98 323 ARG A CA 1
ATOM 2458 C C . ARG A 1 323 ? -21.075 -12.211 -51.464 1.00 28.98 323 ARG A C 1
ATOM 2460 O O . ARG A 1 323 ? -21.394 -12.119 -50.286 1.00 28.98 323 ARG A O 1
ATOM 2467 N N . SER A 1 324 ? -21.724 -12.983 -52.334 1.00 28.94 324 SER A N 1
ATOM 2468 C CA . SER A 1 324 ? -23.035 -13.659 -52.181 1.00 28.94 324 SER A CA 1
ATOM 2469 C C . SER A 1 324 ? -23.141 -14.800 -53.231 1.00 28.94 324 SER A C 1
ATOM 2471 O O . SER A 1 324 ? -22.181 -14.909 -54.001 1.00 28.94 324 SER A O 1
ATOM 2473 N N . PRO A 1 325 ? -24.246 -15.576 -53.414 1.00 47.31 325 PRO A N 1
ATOM 2474 C CA . PRO A 1 325 ? -25.421 -15.930 -52.583 1.00 47.31 325 PRO A CA 1
ATOM 2475 C C . PRO A 1 325 ? -25.679 -17.483 -52.511 1.00 47.31 325 PRO A C 1
ATOM 2477 O O . PRO A 1 325 ? -24.791 -18.265 -52.821 1.00 47.31 325 PRO A O 1
ATOM 2480 N N . GLU A 1 326 ? -26.924 -17.883 -52.176 1.00 26.03 326 GLU A N 1
ATOM 2481 C CA . GLU A 1 326 ? -27.573 -19.224 -52.275 1.00 26.03 326 GLU A CA 1
ATOM 2482 C C . GLU A 1 326 ? -27.188 -20.310 -51.234 1.00 26.03 326 GLU A C 1
ATOM 2484 O O . GLU A 1 326 ? -26.025 -20.488 -50.903 1.00 26.03 326 GLU A O 1
ATOM 2489 N N . ALA A 1 327 ? -28.120 -21.079 -50.641 1.00 27.06 327 ALA A N 1
ATOM 2490 C CA . ALA A 1 327 ? -29.572 -21.203 -50.861 1.00 27.06 327 ALA A CA 1
ATOM 2491 C C . ALA A 1 327 ? -30.385 -21.285 -49.543 1.00 27.06 327 ALA A C 1
ATOM 2493 O O . ALA A 1 327 ? -29.887 -21.684 -48.494 1.00 27.06 327 ALA A O 1
ATOM 2494 N N . SER A 1 328 ? -31.676 -20.948 -49.622 1.00 30.34 328 SER A N 1
ATOM 2495 C CA . SER A 1 328 ? -32.715 -21.236 -48.611 1.00 30.34 328 SER A CA 1
ATOM 2496 C C . SER A 1 328 ? -33.865 -22.001 -49.299 1.00 30.34 328 SER A C 1
ATOM 2498 O O . SER A 1 328 ? -33.856 -22.081 -50.531 1.00 30.34 328 SER A O 1
ATOM 2500 N N . PRO A 1 329 ? -34.875 -22.533 -48.576 1.00 44.62 329 PRO A N 1
ATOM 2501 C CA . PRO A 1 329 ? -36.022 -21.667 -48.257 1.00 44.62 329 PRO A CA 1
ATOM 2502 C C . PRO A 1 329 ? -36.785 -21.956 -46.939 1.00 44.62 329 PRO A C 1
ATOM 2504 O O . PRO A 1 329 ? -36.661 -23.025 -46.354 1.00 44.62 329 PRO A O 1
ATOM 2507 N N . VAL A 1 330 ? -37.671 -20.988 -46.612 1.00 28.56 330 VAL A N 1
ATOM 2508 C CA . VAL A 1 330 ? -38.804 -20.961 -45.640 1.00 28.56 330 VAL A CA 1
ATOM 2509 C C . VAL A 1 330 ? -38.486 -21.109 -44.127 1.00 28.56 330 VAL A C 1
ATOM 2511 O O . VAL A 1 330 ? -37.627 -21.888 -43.753 1.00 28.56 330 VAL A O 1
ATOM 2514 N N . ARG A 1 331 ? -39.141 -20.394 -43.181 1.00 26.45 331 ARG A N 1
ATOM 2515 C CA . ARG A 1 331 ? -40.191 -19.335 -43.248 1.00 26.45 331 ARG A CA 1
ATOM 2516 C C . ARG A 1 331 ? -40.173 -18.400 -42.003 1.00 26.45 331 ARG A C 1
ATOM 2518 O O . ARG A 1 331 ? -39.704 -18.805 -40.954 1.00 26.45 331 ARG A O 1
ATOM 2525 N N . SER A 1 332 ? -40.793 -17.215 -42.129 1.00 28.58 332 SER A N 1
ATOM 2526 C CA . SER A 1 332 ? -41.548 -16.438 -41.106 1.00 28.58 332 SER A CA 1
ATOM 2527 C C . SER A 1 332 ? -40.985 -16.261 -39.675 1.00 28.58 332 SER A C 1
ATOM 2529 O O . SER A 1 332 ? -41.041 -17.171 -38.864 1.00 28.58 332 SER A O 1
ATOM 2531 N N . THR A 1 333 ? -40.446 -15.089 -39.304 1.00 26.33 333 THR A N 1
ATOM 2532 C CA . THR A 1 333 ? -41.150 -13.860 -38.819 1.00 26.33 333 THR A CA 1
ATOM 2533 C C . THR A 1 333 ? -41.860 -13.966 -37.456 1.00 26.33 333 THR A C 1
ATOM 2535 O O . THR A 1 333 ? -42.951 -14.530 -37.403 1.00 26.33 333 THR A O 1
ATOM 2538 N N . ARG A 1 334 ? -41.379 -13.237 -36.429 1.00 28.23 334 ARG A N 1
ATOM 2539 C CA . ARG A 1 334 ? -41.933 -11.940 -35.936 1.00 28.23 334 ARG A CA 1
ATOM 2540 C C . ARG A 1 334 ? -41.453 -11.619 -34.499 1.00 28.23 334 ARG A C 1
ATOM 2542 O O . ARG A 1 334 ? -41.284 -12.517 -33.687 1.00 28.23 334 ARG A O 1
ATOM 2549 N N . SER A 1 335 ? -41.247 -10.332 -34.212 1.00 26.36 335 SER A N 1
ATOM 2550 C CA . SER A 1 335 ? -40.869 -9.757 -32.903 1.00 26.36 335 SER A CA 1
ATOM 2551 C C . SER A 1 335 ? -42.066 -9.683 -31.906 1.00 26.36 335 SER A C 1
ATOM 2553 O O . SER A 1 335 ? -43.176 -10.056 -32.294 1.00 26.36 335 SER A O 1
ATOM 2555 N N . PRO A 1 336 ? -41.882 -9.248 -30.636 1.00 50.62 336 PRO A N 1
ATOM 2556 C CA . PRO A 1 336 ? -42.688 -9.713 -29.498 1.00 50.62 336 PRO A CA 1
ATOM 2557 C C . PRO A 1 336 ? -43.911 -8.859 -29.117 1.00 50.62 336 PRO A C 1
ATOM 2559 O O . PRO A 1 336 ? -43.910 -7.647 -29.299 1.00 50.62 336 PRO A O 1
ATOM 2562 N N . THR A 1 337 ? -44.874 -9.531 -28.477 1.00 25.17 337 THR A N 1
ATOM 2563 C CA . THR A 1 337 ? -45.956 -9.093 -27.556 1.00 25.17 337 THR A CA 1
ATOM 2564 C C . THR A 1 337 ? -46.618 -10.398 -27.065 1.00 25.17 337 THR A C 1
ATOM 2566 O O . THR A 1 337 ? -46.663 -11.343 -27.849 1.00 25.17 337 THR A O 1
ATOM 2569 N N . GLY A 1 338 ? -47.168 -10.580 -25.866 1.00 25.22 338 GLY A N 1
ATOM 2570 C CA . GLY A 1 338 ? -47.472 -9.674 -24.758 1.00 25.22 338 GLY A CA 1
ATOM 2571 C C . GLY A 1 338 ? -48.696 -10.224 -23.993 1.00 25.22 338 GLY A C 1
ATOM 2572 O O . GLY A 1 338 ? -49.578 -10.794 -24.623 1.00 25.22 338 GLY A O 1
ATOM 2573 N N . GLU A 1 339 ? -48.728 -10.013 -22.673 1.00 24.59 339 GLU A N 1
ATOM 2574 C CA . GLU A 1 339 ? -49.876 -10.154 -21.744 1.00 24.59 339 GLU A CA 1
ATOM 2575 C C . GLU A 1 339 ? -50.427 -11.530 -21.287 1.00 24.59 339 GLU A C 1
ATOM 2577 O O . GLU A 1 339 ? -50.562 -12.482 -22.046 1.00 24.59 339 GLU A O 1
ATOM 2582 N N . ALA A 1 340 ? -50.839 -11.503 -20.004 1.00 25.67 340 ALA A N 1
ATOM 2583 C CA . ALA A 1 340 ? -51.818 -12.330 -19.277 1.00 25.67 340 ALA A CA 1
ATOM 2584 C C . ALA A 1 340 ? -51.551 -13.852 -19.141 1.00 25.67 340 ALA A C 1
ATOM 2586 O O . ALA A 1 340 ? -51.312 -14.570 -20.099 1.00 25.67 340 ALA A O 1
ATOM 2587 N N . THR A 1 341 ? -51.676 -14.465 -17.959 1.00 26.12 341 THR A N 1
ATOM 2588 C CA . THR A 1 341 ? -52.810 -14.323 -17.026 1.00 26.12 341 THR A CA 1
ATOM 2589 C C . THR A 1 341 ? -52.411 -14.696 -15.589 1.00 26.12 341 THR A C 1
ATOM 2591 O O . THR A 1 341 ? -51.881 -15.783 -15.371 1.00 26.12 341 THR A O 1
ATOM 2594 N N . SER A 1 342 ? -52.742 -13.852 -14.606 1.00 30.34 342 SER A N 1
ATOM 2595 C CA . SER A 1 342 ? -52.865 -14.249 -13.188 1.00 30.34 342 SER A CA 1
ATOM 2596 C C . SER A 1 342 ? -54.301 -14.714 -12.922 1.00 30.34 342 SER A C 1
ATOM 2598 O O . SER A 1 342 ? -55.226 -14.113 -13.470 1.00 30.34 342 SER A O 1
ATOM 2600 N N . PRO A 1 343 ? -54.521 -15.761 -12.110 1.00 34.97 343 PRO A N 1
ATOM 2601 C CA . PRO A 1 343 ? -55.045 -15.553 -10.745 1.00 34.97 343 PRO A CA 1
ATOM 2602 C C . PRO A 1 343 ? -54.514 -16.609 -9.736 1.00 34.97 343 PRO A C 1
ATOM 2604 O O . PRO A 1 343 ? -53.938 -17.610 -10.144 1.00 34.97 343 PRO A O 1
ATOM 2607 N N . ALA A 1 344 ? -54.681 -16.510 -8.414 1.00 27.52 344 ALA A N 1
ATOM 2608 C CA . ALA A 1 344 ? -55.164 -15.452 -7.517 1.00 27.52 344 ALA A CA 1
ATOM 2609 C C . ALA A 1 344 ? -54.718 -15.789 -6.070 1.00 27.52 344 ALA A C 1
ATOM 2611 O O . ALA A 1 344 ? -54.421 -16.946 -5.802 1.00 27.52 344 ALA A O 1
ATOM 2612 N N . GLU A 1 345 ? -54.732 -14.776 -5.187 1.00 27.34 345 GLU A N 1
ATOM 2613 C CA . GLU A 1 345 ? -55.140 -14.810 -3.757 1.00 27.34 345 GLU A CA 1
ATOM 2614 C C . GLU A 1 345 ? -54.543 -15.882 -2.801 1.00 27.34 345 GLU A C 1
ATOM 2616 O O . GLU A 1 345 ? -54.470 -17.065 -3.085 1.00 27.34 345 GLU A O 1
ATOM 2621 N N . THR A 1 346 ? -54.153 -15.577 -1.559 1.00 26.16 346 THR A N 1
ATOM 2622 C CA . THR A 1 346 ? -54.730 -14.655 -0.552 1.00 26.16 346 THR A CA 1
ATOM 2623 C C . THR A 1 346 ? -53.582 -14.132 0.351 1.00 26.16 346 THR A C 1
ATOM 2625 O O . THR A 1 346 ? -52.639 -14.871 0.612 1.00 26.16 346 THR A O 1
ATOM 2628 N N . LYS A 1 347 ? -53.483 -12.830 0.681 1.00 25.80 347 LYS A N 1
ATOM 2629 C CA . LYS A 1 347 ? -54.154 -12.103 1.798 1.00 25.80 347 LYS A CA 1
ATOM 2630 C C . LYS A 1 347 ? -53.689 -12.612 3.181 1.00 25.80 347 LYS A C 1
ATOM 2632 O O . LYS A 1 347 ? -53.732 -13.812 3.405 1.00 25.80 347 LYS A O 1
ATOM 2637 N N . SER A 1 348 ? -53.215 -11.810 4.140 1.00 28.16 348 SER A N 1
ATOM 2638 C CA . SER A 1 348 ? -53.550 -10.430 4.572 1.00 28.16 348 SER A CA 1
ATOM 2639 C C . SER A 1 348 ? -52.283 -9.614 4.924 1.00 28.16 348 SER A C 1
ATOM 2641 O O . SER A 1 348 ? -51.316 -10.180 5.418 1.00 28.16 348 SER A O 1
ATOM 2643 N N . GLU A 1 349 ? -52.152 -8.321 4.606 1.00 24.11 349 GLU A N 1
ATOM 2644 C CA . GLU A 1 349 ? -52.851 -7.155 5.197 1.00 24.11 349 GLU A CA 1
ATOM 2645 C C . GLU A 1 349 ? -52.671 -7.000 6.720 1.00 24.11 349 GLU A C 1
ATOM 2647 O O . GLU A 1 349 ? -53.258 -7.748 7.497 1.00 24.11 349 GLU A O 1
ATOM 2652 N N . ASN A 1 350 ? -51.963 -5.940 7.136 1.00 26.08 350 ASN A N 1
ATOM 2653 C CA . ASN A 1 350 ? -52.592 -4.909 7.969 1.00 26.08 350 ASN A CA 1
ATOM 2654 C C . ASN A 1 350 ? -51.930 -3.534 7.734 1.00 26.08 350 ASN A C 1
ATOM 2656 O O . ASN A 1 350 ? -50.727 -3.451 7.485 1.00 26.08 350 ASN A O 1
ATOM 2660 N N . THR A 1 351 ? -52.724 -2.466 7.774 1.00 23.08 351 THR A N 1
ATOM 2661 C CA . THR A 1 351 ? -52.345 -1.077 7.426 1.00 23.08 351 THR A CA 1
ATOM 2662 C C . THR A 1 351 ? -52.783 -0.125 8.557 1.00 23.08 351 THR A C 1
ATOM 2664 O O . THR A 1 351 ? -53.343 -0.593 9.544 1.00 23.08 351 THR A O 1
ATOM 2667 N N . PHE A 1 352 ? -52.589 1.190 8.367 1.00 25.36 352 PHE A N 1
ATOM 2668 C CA . PHE A 1 352 ? -53.002 2.332 9.213 1.00 25.36 352 PHE A CA 1
ATOM 2669 C C . PHE A 1 352 ? -52.108 2.636 10.439 1.00 25.36 352 PHE A C 1
ATOM 2671 O O . PHE A 1 352 ? -51.666 1.722 11.127 1.00 25.36 352 PHE A O 1
ATOM 2678 N N . SER A 1 353 ? -51.817 3.903 10.779 1.00 25.86 353 SER A N 1
ATOM 2679 C CA . SER A 1 353 ? -52.004 5.185 10.052 1.00 25.86 353 SER A CA 1
ATOM 2680 C C . SER A 1 353 ? -51.273 6.347 10.742 1.00 25.86 353 SER A C 1
ATOM 2682 O O . SER A 1 353 ? -50.896 6.244 11.907 1.00 25.86 353 SER A O 1
ATOM 2684 N N . GLU A 1 354 ? -51.139 7.469 10.033 1.00 25.05 354 GLU A N 1
ATOM 2685 C CA . GLU A 1 354 ? -50.765 8.788 10.567 1.00 25.05 354 GLU A CA 1
ATOM 2686 C C . GLU A 1 354 ? -51.809 9.350 11.553 1.00 25.05 354 GLU A C 1
ATOM 2688 O O . GLU A 1 354 ? -53.003 9.098 11.380 1.00 25.05 354 GLU A O 1
ATOM 2693 N N . VAL A 1 355 ? -51.364 10.190 12.501 1.00 26.62 355 VAL A N 1
ATOM 2694 C CA . VAL A 1 355 ? -52.108 11.351 13.043 1.00 26.62 355 VAL A CA 1
ATOM 2695 C C . VAL A 1 355 ? -51.093 12.443 13.436 1.00 26.62 355 VAL A C 1
ATOM 2697 O O . VAL A 1 355 ? -50.014 12.125 13.936 1.00 26.62 355 VAL A O 1
ATOM 2700 N N . GLU A 1 356 ? -51.430 13.715 13.206 1.00 25.97 356 GLU A N 1
ATOM 2701 C CA . GLU A 1 356 ? -50.701 14.905 13.689 1.00 25.97 356 GLU A CA 1
ATOM 2702 C C . GLU A 1 356 ? -50.860 15.127 15.212 1.00 25.97 356 GLU A C 1
ATOM 2704 O O . GLU A 1 356 ? -51.825 14.649 15.803 1.00 25.97 356 GLU A O 1
ATOM 2709 N N . ASP A 1 357 ? -49.966 15.898 15.849 1.00 23.52 357 ASP A N 1
ATOM 2710 C CA . ASP A 1 357 ? -50.254 17.244 16.407 1.00 23.52 357 ASP A CA 1
ATOM 2711 C C . ASP A 1 357 ? -48.949 17.849 17.008 1.00 23.52 357 ASP A C 1
ATOM 2713 O O . ASP A 1 357 ? -47.855 17.335 16.765 1.00 23.52 357 ASP A O 1
ATOM 2717 N N . SER A 1 358 ? -49.025 18.994 17.694 1.00 26.80 358 SER A N 1
ATOM 2718 C CA . SER A 1 358 ? -48.075 20.104 17.530 1.00 26.80 358 SER A CA 1
ATOM 2719 C C . SER A 1 358 ? -47.470 20.697 18.825 1.00 26.80 358 SER A C 1
ATOM 2721 O O . SER A 1 358 ? -47.799 20.287 19.936 1.00 26.80 358 SER A O 1
ATOM 2723 N N . LYS A 1 359 ? -46.643 21.752 18.640 1.00 25.89 359 LYS A N 1
ATOM 2724 C CA . LYS A 1 359 ? -46.019 22.662 19.642 1.00 25.89 359 LYS A CA 1
ATOM 2725 C C . LYS A 1 359 ? -44.781 22.086 20.366 1.00 25.89 359 LYS A C 1
ATOM 2727 O O . LYS A 1 359 ? -44.586 20.882 20.403 1.00 25.89 359 LYS A O 1
ATOM 2732 N N . GLU A 1 360 ? -43.851 22.889 20.895 1.00 24.52 360 GLU A N 1
ATOM 2733 C CA . GLU A 1 360 ? -43.854 24.339 21.173 1.00 24.52 360 GLU A CA 1
ATOM 2734 C C . GLU A 1 360 ? -42.455 24.968 20.961 1.00 24.52 360 GLU A C 1
ATOM 2736 O O . GLU A 1 360 ? -41.463 24.256 20.817 1.00 24.52 360 GLU A O 1
ATOM 2741 N N . ALA A 1 361 ? -42.369 26.302 20.926 1.00 25.95 361 ALA A N 1
ATOM 2742 C CA . ALA A 1 361 ? -41.116 27.050 20.779 1.00 25.95 361 ALA A CA 1
ATOM 2743 C C . ALA A 1 361 ? -40.594 27.580 22.126 1.00 25.95 361 ALA A C 1
ATOM 2745 O O . ALA A 1 361 ? -41.378 27.865 23.029 1.00 25.95 361 ALA A O 1
ATOM 2746 N N . SER A 1 362 ? -39.284 27.823 22.226 1.00 27.17 362 SER A N 1
ATOM 2747 C CA . SER A 1 362 ? -38.710 28.649 23.297 1.00 27.17 362 SER A CA 1
ATOM 2748 C C . SER A 1 362 ? -37.433 29.366 22.843 1.00 27.17 362 SER A C 1
ATOM 2750 O O . SER A 1 362 ? -36.373 28.750 22.722 1.00 27.17 362 SER A O 1
ATOM 2752 N N . GLU A 1 363 ? -37.534 30.677 22.621 1.00 25.89 363 GLU A N 1
ATOM 2753 C CA . GLU A 1 363 ? -36.385 31.591 22.632 1.00 25.89 363 GLU A CA 1
ATOM 2754 C C . GLU A 1 363 ? -35.817 31.711 24.055 1.00 25.89 363 GLU A C 1
ATOM 2756 O O . GLU A 1 363 ? -36.580 31.766 25.019 1.00 25.89 363 GLU A O 1
ATOM 2761 N N . VAL A 1 364 ? -34.498 31.885 24.186 1.00 26.47 364 VAL A N 1
ATOM 2762 C CA . VAL A 1 364 ? -33.894 32.568 25.344 1.00 26.47 364 VAL A CA 1
ATOM 2763 C C . VAL A 1 364 ? -32.791 33.498 24.840 1.00 26.47 364 VAL A C 1
ATOM 2765 O O . VAL A 1 364 ? -31.985 33.116 23.991 1.00 26.47 364 VAL A O 1
ATOM 2768 N N . LYS A 1 365 ? -32.790 34.735 25.346 1.00 25.34 365 LYS A N 1
ATOM 2769 C CA . LYS A 1 365 ? -31.834 35.793 25.002 1.00 25.34 365 LYS A CA 1
ATOM 2770 C C . LYS A 1 365 ? -30.513 35.704 25.773 1.00 25.34 365 LYS A C 1
ATOM 2772 O O . LYS A 1 365 ? -30.422 35.099 26.833 1.00 25.34 365 LYS A O 1
ATOM 2777 N N . GLU A 1 366 ? -29.542 36.405 25.198 1.00 24.14 366 GLU A N 1
ATOM 2778 C CA . GLU A 1 366 ? -28.286 36.932 25.742 1.00 24.14 366 GLU A CA 1
ATOM 2779 C C . GLU A 1 366 ? -28.187 37.092 27.270 1.00 24.14 366 GLU A C 1
ATOM 2781 O O . GLU A 1 366 ? -29.082 37.626 27.926 1.00 24.14 366 GLU A O 1
ATOM 2786 N N . THR A 1 367 ? -26.987 36.848 27.803 1.00 23.48 367 THR A N 1
ATOM 2787 C CA . THR A 1 367 ? -26.359 37.827 28.708 1.00 23.48 367 THR A CA 1
ATOM 2788 C C . THR A 1 367 ? -24.835 37.750 28.612 1.00 23.48 367 THR A C 1
ATOM 2790 O O . THR A 1 367 ? -24.257 36.667 28.692 1.00 23.48 367 THR A O 1
ATOM 2793 N N . GLU A 1 368 ? -24.183 38.899 28.436 1.00 26.23 368 GLU A N 1
ATOM 2794 C CA . GLU A 1 368 ? -22.735 39.043 28.609 1.00 26.23 368 GLU A CA 1
ATOM 2795 C C . GLU A 1 368 ? -22.349 38.904 30.087 1.00 26.23 368 GLU A C 1
ATOM 2797 O O . GLU A 1 368 ? -23.061 39.385 30.969 1.00 26.23 368 GLU A O 1
ATOM 2802 N N . VAL A 1 369 ? -21.162 38.352 30.349 1.00 26.06 369 VAL A N 1
ATOM 2803 C CA . VAL A 1 369 ? -20.367 38.681 31.539 1.00 26.06 369 VAL A CA 1
ATOM 2804 C C . VAL A 1 369 ? -18.924 38.868 31.079 1.00 26.06 369 VAL A C 1
ATOM 2806 O O . VAL A 1 369 ? -18.362 37.999 30.413 1.00 26.06 369 VAL A O 1
ATOM 2809 N N . VAL A 1 370 ? -18.343 40.016 31.422 1.00 25.92 370 VAL A N 1
ATOM 2810 C CA . VAL A 1 370 ? -16.976 40.427 31.074 1.00 25.92 370 VAL A CA 1
ATOM 2811 C C . VAL A 1 370 ? -16.186 40.656 32.372 1.00 25.92 370 VAL A C 1
ATOM 2813 O O . VAL A 1 370 ? -16.790 40.904 33.413 1.00 25.92 370 VAL A O 1
ATOM 2816 N N . GLU A 1 371 ? -14.853 40.634 32.254 1.00 30.33 371 GLU A N 1
ATOM 2817 C CA . GLU A 1 371 ? -13.829 41.099 33.215 1.00 30.33 371 GLU A CA 1
ATOM 2818 C C . GLU A 1 371 ? -13.295 40.118 34.291 1.00 30.33 371 GLU A C 1
ATOM 2820 O O . GLU A 1 371 ? -14.027 39.263 34.786 1.00 30.33 371 GLU A O 1
ATOM 2825 N N . PRO A 1 372 ? -12.033 40.306 34.758 1.00 39.88 372 PRO A N 1
ATOM 2826 C CA . PRO A 1 372 ? -10.824 40.635 33.974 1.00 39.88 372 PRO A CA 1
ATOM 2827 C C . PRO A 1 372 ? -9.579 39.836 34.480 1.00 39.88 372 PRO A C 1
ATOM 2829 O O . PRO A 1 372 ? -9.727 38.712 34.951 1.00 39.88 372 PRO A O 1
ATOM 2832 N N . VAL A 1 373 ? -8.380 40.459 34.462 1.00 25.27 373 VAL A N 1
ATOM 2833 C CA . VAL A 1 373 ? -7.067 40.037 35.034 1.00 25.27 373 VAL A CA 1
ATOM 2834 C C . VAL A 1 373 ? -6.193 39.148 34.124 1.00 25.27 373 VAL A C 1
ATOM 2836 O O . VAL A 1 373 ? -6.698 38.192 33.550 1.00 25.27 373 VAL A O 1
ATOM 2839 N N . SER A 1 374 ? -4.858 39.286 34.012 1.00 27.31 374 SER A N 1
ATOM 2840 C CA . SER A 1 374 ? -3.897 40.427 33.998 1.00 27.31 374 SER A CA 1
ATOM 2841 C C . SER A 1 374 ? -2.492 39.857 33.704 1.00 27.31 374 SER A C 1
ATOM 2843 O O . SER A 1 374 ? -2.127 38.887 34.357 1.00 27.31 374 SER A O 1
ATOM 2845 N N . GLU A 1 375 ? -1.692 40.529 32.857 1.00 25.88 375 GLU A N 1
ATOM 2846 C CA . GLU A 1 375 ? -0.204 40.449 32.773 1.00 25.88 375 GLU A CA 1
ATOM 2847 C C . GLU A 1 375 ? 0.431 39.058 32.427 1.00 25.88 375 GLU A C 1
ATOM 2849 O O . GLU A 1 375 ? -0.176 38.011 32.597 1.00 25.88 375 GLU A O 1
ATOM 2854 N N . SER A 1 376 ? 1.644 38.920 31.863 1.00 26.17 376 SER A N 1
ATOM 2855 C CA . SER A 1 376 ? 2.726 39.887 31.606 1.00 26.17 376 SER A CA 1
ATOM 2856 C C . SER A 1 376 ? 3.574 39.535 30.358 1.00 26.17 376 SER A C 1
ATOM 2858 O O . SER A 1 376 ? 3.855 38.361 30.139 1.00 26.17 376 SER A O 1
ATOM 2860 N N . ASN A 1 377 ? 4.077 40.575 29.679 1.00 25.72 377 ASN A N 1
ATOM 2861 C CA . ASN A 1 377 ? 5.386 40.728 29.004 1.00 25.72 377 ASN A CA 1
ATOM 2862 C C . ASN A 1 377 ? 5.923 39.708 27.970 1.00 25.72 377 ASN A C 1
ATOM 2864 O O . ASN A 1 377 ? 6.103 38.525 28.244 1.00 25.72 377 ASN A O 1
ATOM 2868 N N . GLY A 1 378 ? 6.390 40.252 26.835 1.00 27.81 378 GLY A N 1
ATOM 2869 C CA . GLY A 1 378 ? 7.289 39.586 25.883 1.00 27.81 378 GLY A CA 1
ATOM 2870 C C . GLY A 1 378 ? 7.366 40.321 24.539 1.00 27.81 378 GLY A C 1
ATOM 2871 O O . GLY A 1 378 ? 6.540 40.078 23.666 1.00 27.81 378 GLY A O 1
ATOM 2872 N N . GLU A 1 379 ? 8.330 41.230 24.377 1.00 27.28 379 GLU A N 1
ATOM 2873 C CA . GLU A 1 379 ? 8.610 41.913 23.102 1.00 27.28 379 GLU A CA 1
ATOM 2874 C C . GLU A 1 379 ? 9.285 40.957 22.099 1.00 27.28 379 GLU A C 1
ATOM 2876 O O . GLU A 1 379 ? 10.268 40.320 22.469 1.00 27.28 379 GLU A O 1
ATOM 2881 N N . ASP A 1 380 ? 8.846 40.926 20.831 1.00 26.91 380 ASP A N 1
ATOM 2882 C CA . ASP A 1 380 ? 9.770 40.949 19.680 1.00 26.91 380 ASP A CA 1
ATOM 2883 C C . ASP A 1 380 ? 9.087 41.404 18.365 1.00 26.91 380 ASP A C 1
ATOM 2885 O O . ASP A 1 380 ? 7.929 41.103 18.083 1.00 26.91 380 ASP A O 1
ATOM 2889 N N . SER A 1 381 ? 9.866 42.160 17.593 1.00 32.56 381 SER A N 1
ATOM 2890 C CA . SER A 1 381 ? 9.821 42.550 16.176 1.00 32.56 381 SER A CA 1
ATOM 2891 C C . SER A 1 381 ? 8.694 42.030 15.257 1.00 32.56 381 SER A C 1
ATOM 2893 O O . SER A 1 381 ? 8.507 40.833 15.051 1.00 32.56 381 SER A O 1
ATOM 2895 N N . GLY A 1 382 ? 8.022 42.965 14.569 1.00 29.36 382 GLY A N 1
ATOM 2896 C CA . GLY A 1 382 ? 6.987 42.674 13.564 1.00 29.36 382 GLY A CA 1
ATOM 2897 C C . GLY A 1 382 ? 7.504 42.297 12.156 1.00 29.36 382 GLY A C 1
ATOM 2898 O O . GLY A 1 382 ? 8.697 42.426 11.868 1.00 29.36 382 GLY A O 1
ATOM 2899 N N . PRO A 1 383 ? 6.610 41.865 11.242 1.00 32.53 383 PRO A N 1
ATOM 2900 C CA . PRO A 1 383 ? 6.975 41.440 9.892 1.00 32.53 383 PRO A CA 1
ATOM 2901 C C . PRO A 1 383 ? 6.986 42.591 8.871 1.00 32.53 383 PRO A C 1
ATOM 2903 O O . PRO A 1 383 ? 6.136 43.482 8.884 1.00 32.53 383 PRO A O 1
ATOM 2906 N N . LYS A 1 384 ? 7.952 42.531 7.949 1.00 28.47 384 LYS A N 1
ATOM 2907 C CA . LYS A 1 384 ? 8.119 43.462 6.822 1.00 28.47 384 LYS A CA 1
ATOM 2908 C C . LYS A 1 384 ? 7.043 43.273 5.747 1.00 28.47 384 LYS A C 1
ATOM 2910 O O . LYS A 1 384 ? 6.592 42.157 5.505 1.00 28.47 384 LYS A O 1
ATOM 2915 N N . GLN A 1 385 ? 6.735 44.357 5.034 1.00 25.66 385 GLN A N 1
ATOM 2916 C CA . GLN A 1 385 ? 6.118 44.306 3.708 1.00 25.66 385 GLN A CA 1
ATOM 2917 C C . GLN A 1 385 ? 7.195 44.157 2.624 1.00 25.66 385 GLN A C 1
ATOM 2919 O O . GLN A 1 385 ? 8.106 44.979 2.565 1.00 25.66 385 GLN A O 1
ATOM 2924 N N . GLU A 1 386 ? 7.010 43.197 1.722 1.00 25.91 386 GLU A N 1
ATOM 2925 C CA . GLU A 1 386 ? 7.538 43.162 0.348 1.00 25.91 386 GLU A CA 1
ATOM 2926 C C . GLU A 1 386 ? 6.345 42.616 -0.469 1.00 25.91 386 GLU A C 1
ATOM 2928 O O . GLU A 1 386 ? 5.895 41.505 -0.214 1.00 25.91 386 GLU A O 1
ATOM 2933 N N . VAL A 1 387 ? 5.525 43.431 -1.144 1.00 28.58 387 VAL A N 1
ATOM 2934 C CA . VAL A 1 387 ? 5.767 44.201 -2.381 1.00 28.58 387 VAL A CA 1
ATOM 2935 C C . VAL A 1 387 ? 6.148 43.294 -3.553 1.00 28.58 387 VAL A C 1
ATOM 2937 O O . VAL A 1 387 ? 7.324 43.068 -3.809 1.00 28.58 387 VAL A O 1
ATOM 2940 N N . GLU A 1 388 ? 5.139 42.879 -4.321 1.00 28.52 388 GLU A N 1
ATOM 2941 C CA . GLU A 1 388 ? 5.290 42.655 -5.763 1.00 28.52 388 GLU A CA 1
ATOM 2942 C C . GLU A 1 388 ? 4.537 43.758 -6.518 1.00 28.52 388 GLU A C 1
ATOM 2944 O O . GLU A 1 388 ? 3.573 44.333 -6.006 1.00 28.52 388 GLU A O 1
ATOM 2949 N N . GLN A 1 389 ? 5.066 44.126 -7.683 1.00 29.25 389 GLN A N 1
ATOM 2950 C CA . GLN A 1 389 ? 4.767 45.381 -8.374 1.00 29.25 389 GLN A CA 1
ATOM 2951 C C . GLN A 1 389 ? 3.576 45.284 -9.332 1.00 29.25 389 GLN A C 1
ATOM 2953 O O . GLN A 1 389 ? 3.307 44.238 -9.918 1.00 29.25 389 GLN A O 1
ATOM 2958 N N . ASP A 1 390 ? 2.925 46.428 -9.545 1.00 28.23 390 ASP A N 1
ATOM 2959 C CA . ASP A 1 390 ? 2.006 46.648 -10.657 1.00 28.23 390 ASP A CA 1
ATOM 2960 C C . ASP A 1 390 ? 2.694 46.421 -12.016 1.00 28.23 390 ASP A C 1
ATOM 2962 O O . ASP A 1 390 ? 3.727 47.033 -12.299 1.00 28.23 390 ASP A O 1
ATOM 2966 N N . GLU A 1 391 ? 2.038 45.689 -12.921 1.00 32.25 391 GLU A N 1
ATOM 2967 C CA . GLU A 1 391 ? 2.070 46.054 -14.340 1.00 32.25 391 GLU A CA 1
ATOM 2968 C C . GLU A 1 391 ? 0.741 46.707 -14.735 1.00 32.25 391 GLU A C 1
ATOM 2970 O O . GLU A 1 391 ? -0.354 46.183 -14.526 1.00 32.25 391 GLU A O 1
ATOM 2975 N N . ASN A 1 392 ? 0.867 47.915 -15.278 1.00 29.86 392 ASN A N 1
ATOM 2976 C CA . ASN A 1 392 ? -0.217 48.850 -15.546 1.00 29.86 392 ASN A CA 1
ATOM 2977 C C . ASN A 1 392 ? -1.030 48.439 -16.791 1.00 29.86 392 ASN A C 1
ATOM 2979 O O . ASN A 1 392 ? -0.464 48.224 -17.862 1.00 29.86 392 ASN A O 1
ATOM 2983 N N . GLY A 1 393 ? -2.360 48.373 -16.659 1.00 24.55 393 GLY A N 1
ATOM 2984 C CA . GLY A 1 393 ? -3.241 47.674 -17.605 1.00 24.55 393 GLY A CA 1
ATOM 2985 C C . GLY A 1 393 ? -4.550 48.378 -17.976 1.00 24.55 393 GLY A C 1
ATOM 2986 O O . GLY A 1 393 ? -5.521 47.690 -18.268 1.00 24.55 393 GLY A O 1
ATOM 2987 N N . SER A 1 394 ? -4.564 49.717 -18.022 1.00 28.61 394 SER A N 1
ATOM 2988 C CA . SER A 1 394 ? -5.654 50.561 -18.559 1.00 28.61 394 SER A CA 1
ATOM 2989 C C . SER A 1 394 ? -6.970 50.617 -17.759 1.00 28.61 394 SER A C 1
ATOM 2991 O O . SER A 1 394 ? -7.637 49.616 -17.502 1.00 28.61 394 SER A 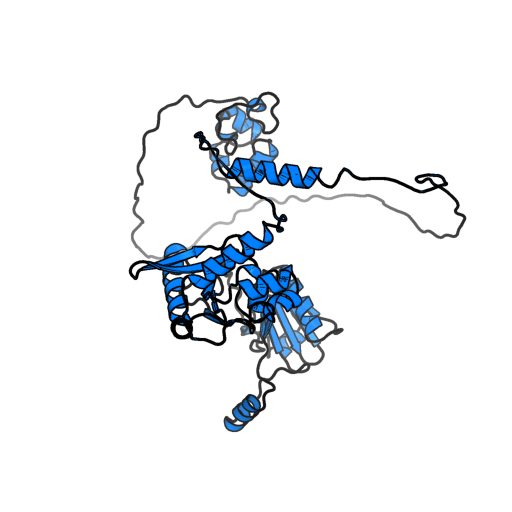O 1
ATOM 2993 N N . GLU A 1 395 ? -7.417 51.847 -17.479 1.00 38.81 395 GLU A N 1
ATOM 2994 C CA . GLU A 1 395 ? -8.819 52.171 -17.196 1.00 38.81 395 GLU A CA 1
ATOM 2995 C C . GLU A 1 395 ? -9.694 51.852 -18.421 1.00 38.81 395 GLU A C 1
ATOM 2997 O O . GLU A 1 395 ? -10.058 52.725 -19.208 1.00 38.81 395 GLU A O 1
ATOM 3002 N N . SER A 1 396 ? -10.050 50.581 -18.589 1.00 33.44 396 SER A N 1
ATOM 3003 C CA . SER A 1 396 ? -11.065 50.166 -19.549 1.00 33.44 396 SER A CA 1
ATOM 3004 C C . SER A 1 396 ? -12.398 50.059 -18.822 1.00 33.44 396 SER A C 1
ATOM 3006 O O . SER A 1 396 ? -12.619 49.124 -18.050 1.00 33.44 396 SER A O 1
ATOM 3008 N N . SER A 1 397 ? -13.245 51.073 -19.033 1.00 43.97 397 SER A N 1
ATOM 3009 C CA . SER A 1 397 ? -14.677 51.146 -18.700 1.00 43.97 397 SER A CA 1
ATOM 3010 C C . SER A 1 397 ? -15.244 49.870 -18.065 1.00 43.97 397 SER A C 1
ATOM 3012 O O . SER A 1 397 ? -15.550 48.908 -18.780 1.00 43.97 397 SER A O 1
ATOM 3014 N N . ARG A 1 398 ? -15.387 49.873 -16.727 1.00 60.19 398 ARG A N 1
ATOM 3015 C CA . ARG A 1 398 ? -15.896 48.753 -15.913 1.00 60.19 398 ARG A CA 1
ATOM 3016 C C . ARG A 1 398 ? -17.283 48.364 -16.428 1.00 60.19 398 ARG A C 1
ATOM 3018 O O . ARG A 1 398 ? -18.279 48.976 -16.059 1.00 60.19 398 ARG A O 1
ATOM 3025 N N . SER A 1 399 ? -17.320 47.408 -17.352 1.00 71.75 399 SER A N 1
ATOM 3026 C CA . SER A 1 399 ? -18.500 47.142 -18.170 1.00 71.75 399 SER A CA 1
ATOM 3027 C C . SER A 1 399 ? -19.522 46.399 -17.325 1.00 71.75 399 SER A C 1
ATOM 3029 O O . SER A 1 399 ? -19.407 45.192 -17.118 1.00 71.75 399 SER A O 1
ATOM 3031 N N . THR A 1 400 ? -20.469 47.155 -16.775 1.00 78.94 400 THR A N 1
ATOM 3032 C CA . THR A 1 400 ? -21.585 46.626 -16.000 1.00 78.94 400 THR A CA 1
ATOM 3033 C C . THR A 1 400 ? -22.662 46.116 -16.944 1.00 78.94 400 THR A C 1
ATOM 3035 O O . THR A 1 400 ? -23.154 46.880 -17.776 1.00 78.94 400 THR A O 1
ATOM 3038 N N . PHE A 1 401 ? -23.039 44.850 -16.801 1.00 81.19 401 PHE A N 1
ATOM 3039 C CA . PHE A 1 401 ? -24.119 44.222 -17.563 1.00 81.19 401 PHE A CA 1
ATOM 3040 C C . PHE A 1 401 ? -25.250 43.823 -16.619 1.00 81.19 401 PHE A C 1
ATOM 3042 O O . PHE A 1 401 ? -24.997 43.544 -15.446 1.00 81.19 401 PHE A O 1
ATOM 3049 N N . SER A 1 402 ? -26.481 43.773 -17.133 1.00 83.75 402 SER A N 1
ATOM 3050 C CA . SER A 1 402 ? -27.631 43.405 -16.309 1.00 83.75 402 SER A CA 1
ATOM 3051 C C . SER A 1 402 ? -27.581 41.933 -15.901 1.00 83.75 402 SER A C 1
ATOM 3053 O O . SER A 1 402 ? -27.011 41.078 -16.590 1.00 83.75 402 SER A O 1
ATOM 3055 N N . TYR A 1 403 ? -28.242 41.611 -14.791 1.00 81.25 403 TYR A N 1
ATOM 3056 C CA . TYR A 1 403 ? -28.328 40.240 -14.281 1.00 81.25 403 TYR A CA 1
ATOM 3057 C C . TYR A 1 403 ? -28.785 39.206 -15.315 1.00 81.25 403 TYR A C 1
ATOM 3059 O O . TYR A 1 403 ? -28.240 38.104 -15.385 1.00 81.25 403 TYR A O 1
ATOM 3067 N N . GLU A 1 404 ? -29.773 39.553 -16.140 1.00 79.00 404 GLU A N 1
ATOM 3068 C CA . GLU A 1 404 ? -30.334 38.634 -17.135 1.00 79.00 404 GLU A CA 1
ATOM 3069 C C . GLU A 1 404 ? -29.328 38.275 -18.232 1.00 79.00 404 GLU A C 1
ATOM 3071 O O . GLU A 1 404 ? -29.343 37.151 -18.724 1.00 79.00 404 GLU A O 1
ATOM 3076 N N . GLN A 1 405 ? -28.410 39.185 -18.565 1.00 77.88 405 GLN A N 1
ATOM 3077 C CA . GLN A 1 405 ? -27.338 38.976 -19.546 1.00 77.88 405 GLN A CA 1
ATOM 3078 C C . GLN A 1 405 ? -26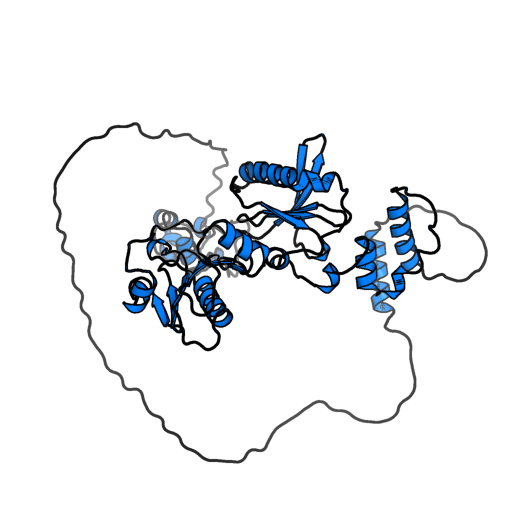.143 38.188 -18.986 1.00 77.88 405 GLN A C 1
ATOM 3080 O O . GLN A 1 405 ? -25.367 37.600 -19.744 1.00 77.88 405 GLN A O 1
ATOM 3085 N N . LEU A 1 406 ? -25.988 38.193 -17.659 1.00 79.25 406 LEU A N 1
ATOM 3086 C CA . LEU A 1 406 ? -24.917 37.514 -16.929 1.00 79.25 406 LEU A CA 1
ATOM 3087 C C . LEU A 1 406 ? -25.323 36.130 -16.407 1.00 79.25 406 LEU A C 1
ATOM 3089 O O . LEU A 1 406 ? -24.483 35.427 -15.851 1.00 79.25 406 LEU A O 1
ATOM 3093 N N . ARG A 1 407 ? -26.577 35.702 -16.582 1.00 79.19 407 ARG A N 1
ATOM 3094 C CA . ARG A 1 407 ? -27.030 34.375 -16.148 1.00 79.19 407 ARG A CA 1
ATOM 3095 C C . ARG A 1 407 ? -26.413 33.262 -17.004 1.00 79.19 407 ARG A C 1
ATOM 3097 O O . ARG A 1 407 ? -26.351 33.374 -18.227 1.00 79.19 407 ARG A O 1
ATOM 3104 N N . ALA A 1 408 ? -26.026 32.148 -16.382 1.00 75.88 408 ALA A N 1
ATOM 3105 C CA . ALA A 1 408 ? -25.465 30.968 -17.050 1.00 75.88 408 ALA A CA 1
ATOM 3106 C C . ALA A 1 408 ? -26.389 30.376 -18.134 1.00 75.88 408 ALA A C 1
ATOM 3108 O O . ALA A 1 408 ? -25.908 29.793 -19.104 1.00 75.88 408 ALA A O 1
ATOM 3109 N N . HIS A 1 409 ? -27.702 30.573 -17.983 1.00 72.62 409 HIS A N 1
ATOM 3110 C CA . HIS A 1 409 ? -28.752 30.171 -18.922 1.00 72.62 409 HIS A CA 1
ATOM 3111 C C . HIS A 1 409 ? -29.484 31.384 -19.530 1.00 72.62 409 HIS A C 1
ATOM 3113 O O . HIS A 1 409 ? -30.704 31.374 -19.654 1.00 72.62 409 HIS A O 1
ATOM 3119 N N . SER A 1 410 ? -28.758 32.461 -19.847 1.00 76.38 410 SER A N 1
ATOM 3120 C CA . SER A 1 410 ? -29.323 33.626 -20.541 1.00 76.38 410 SER A CA 1
ATOM 3121 C C . SER A 1 410 ? -29.671 33.316 -22.000 1.00 76.38 410 SER A C 1
ATOM 3123 O O . SER A 1 410 ? -28.852 32.743 -22.719 1.00 76.38 410 SER A O 1
ATOM 3125 N N . ASP A 1 411 ? -30.833 33.787 -22.462 1.00 66.94 411 ASP A N 1
ATOM 3126 C CA . ASP A 1 411 ? -31.219 33.772 -23.882 1.00 66.94 411 ASP A CA 1
ATOM 3127 C C . ASP A 1 411 ? -30.400 34.763 -24.739 1.00 66.94 411 ASP A C 1
ATOM 3129 O O . ASP A 1 411 ? -30.410 34.680 -25.968 1.00 66.94 411 ASP A O 1
ATOM 3133 N N . ASN A 1 412 ? -29.680 35.706 -24.114 1.00 70.00 412 ASN A N 1
ATOM 3134 C CA . ASN A 1 412 ? -28.831 36.689 -24.795 1.00 70.00 412 ASN A CA 1
ATOM 3135 C C . ASN A 1 412 ? -27.530 36.954 -23.998 1.00 70.00 412 ASN A C 1
ATOM 3137 O O . ASN A 1 412 ? -27.384 38.014 -23.378 1.00 70.00 412 ASN A O 1
ATOM 3141 N N . PRO A 1 413 ? -26.593 35.985 -23.972 1.00 75.12 413 PRO A N 1
ATOM 3142 C CA . PRO A 1 413 ? -25.405 36.033 -23.124 1.00 75.12 413 PRO A CA 1
ATOM 3143 C C . PRO A 1 413 ? -24.358 37.033 -23.631 1.00 75.12 413 PRO A C 1
ATOM 3145 O O . PRO A 1 413 ? -24.071 37.120 -24.827 1.00 75.12 413 PRO A O 1
ATOM 3148 N N . VAL A 1 414 ? -23.714 37.744 -22.704 1.00 77.94 414 VAL A N 1
ATOM 3149 C CA . VAL A 1 414 ? -22.615 38.668 -23.029 1.00 77.94 414 VAL A CA 1
ATOM 3150 C C . VAL A 1 414 ? -21.344 37.906 -23.420 1.00 77.94 414 VAL A C 1
ATOM 3152 O O . VAL A 1 414 ? -20.870 37.021 -22.707 1.00 77.94 414 VAL A O 1
ATOM 3155 N N . THR A 1 415 ? -20.755 38.289 -24.552 1.00 71.88 415 THR A N 1
ATOM 3156 C CA . THR A 1 415 ? -19.494 37.738 -25.066 1.00 71.88 415 THR A CA 1
ATOM 3157 C C . THR A 1 415 ? -18.285 38.540 -24.584 1.00 71.88 415 THR A C 1
ATOM 3159 O O . THR A 1 415 ? -18.306 39.766 -24.646 1.00 71.88 415 THR A O 1
ATOM 3162 N N . GLY A 1 416 ? -17.196 37.863 -24.201 1.00 74.06 416 GLY A N 1
ATOM 3163 C CA . GLY A 1 416 ? -15.921 38.510 -23.841 1.00 74.06 416 GLY A CA 1
ATOM 3164 C C . GLY A 1 416 ? -15.717 38.798 -22.346 1.00 74.06 416 GLY A C 1
ATOM 3165 O O . GLY A 1 416 ? -14.778 39.503 -21.992 1.00 74.06 416 GLY A O 1
ATOM 3166 N N . ILE A 1 417 ? -16.566 38.249 -21.475 1.00 81.44 417 ILE A N 1
ATOM 3167 C CA . ILE A 1 417 ? -16.439 38.319 -20.009 1.00 81.44 417 ILE A CA 1
ATOM 3168 C C . ILE A 1 417 ? -15.822 37.040 -19.424 1.00 81.44 417 ILE A C 1
ATOM 3170 O O . ILE A 1 417 ? -15.927 35.963 -20.012 1.00 81.44 417 ILE A O 1
ATOM 3174 N N . ASP A 1 418 ? -15.224 37.135 -18.233 1.00 79.69 418 ASP A N 1
ATOM 3175 C CA . ASP A 1 418 ? -14.810 35.961 -17.460 1.00 79.69 418 ASP A CA 1
ATOM 3176 C C . ASP A 1 418 ? -16.038 35.253 -16.862 1.00 79.69 418 ASP A C 1
ATOM 3178 O O . ASP A 1 418 ? -16.609 35.677 -15.854 1.00 79.69 418 ASP A O 1
ATOM 3182 N N . PHE A 1 419 ? -16.422 34.130 -17.474 1.00 80.00 419 PHE A N 1
ATOM 3183 C CA . PHE A 1 419 ? -17.544 33.303 -17.031 1.00 80.00 419 PHE A CA 1
ATOM 3184 C C . PHE A 1 419 ? -17.377 32.712 -15.620 1.00 80.00 419 PHE A C 1
ATOM 3186 O O . PHE A 1 419 ? -18.376 32.329 -15.025 1.00 80.00 419 PHE A O 1
ATOM 3193 N N . LYS A 1 420 ? -16.164 32.665 -15.047 1.00 79.12 420 LYS A N 1
ATOM 3194 C CA . LYS A 1 420 ? -15.944 32.229 -13.649 1.00 79.12 420 LYS A CA 1
ATOM 3195 C C . LYS A 1 420 ? -16.187 33.351 -12.634 1.00 79.12 420 LYS A C 1
ATOM 3197 O O . LYS A 1 420 ? -16.222 33.107 -11.423 1.00 79.12 420 LYS A O 1
ATOM 3202 N N . ARG A 1 421 ? -16.325 34.588 -13.121 1.00 83.38 421 ARG A N 1
ATOM 3203 C CA . ARG A 1 421 ? -16.464 35.818 -12.336 1.00 83.38 421 ARG A CA 1
ATOM 3204 C C . ARG A 1 421 ? -17.616 36.692 -12.834 1.00 83.38 421 ARG A C 1
ATOM 3206 O O . ARG A 1 421 ? -17.512 37.917 -12.798 1.00 83.38 421 ARG A O 1
ATOM 3213 N N . ARG A 1 422 ? -18.726 36.090 -13.287 1.00 83.12 422 ARG A N 1
ATOM 3214 C CA . ARG A 1 422 ? -19.894 36.839 -13.798 1.00 83.12 422 ARG A CA 1
ATOM 3215 C C . ARG A 1 422 ? -20.393 37.889 -12.797 1.00 83.12 422 ARG A C 1
ATOM 3217 O O . ARG A 1 422 ? -20.748 38.994 -13.189 1.00 83.12 422 ARG A O 1
ATOM 3224 N N . GLU A 1 423 ? -20.302 37.605 -11.499 1.00 83.94 423 GLU A N 1
ATOM 3225 C CA . GLU A 1 423 ? -20.657 38.526 -10.414 1.00 83.94 423 GLU A CA 1
ATOM 3226 C C . GLU A 1 423 ? -19.773 39.787 -10.326 1.00 83.94 423 GLU A C 1
ATOM 3228 O O . GLU A 1 423 ? -20.178 40.790 -9.741 1.00 83.94 423 GLU A O 1
ATOM 3233 N N . ALA A 1 424 ? -18.563 39.774 -10.894 1.00 85.62 424 ALA A N 1
ATOM 3234 C CA . ALA A 1 424 ? -17.698 40.953 -10.925 1.00 85.62 424 ALA A CA 1
ATOM 3235 C C . ALA A 1 424 ? -18.255 42.055 -11.846 1.00 85.62 424 ALA A C 1
ATOM 3237 O O . ALA A 1 424 ? -18.038 43.238 -11.568 1.00 85.62 424 ALA A O 1
ATOM 3238 N N . TYR A 1 425 ? -19.000 41.654 -12.884 1.00 85.19 425 TYR A N 1
ATOM 3239 C CA . TYR A 1 425 ? -19.571 42.507 -13.930 1.00 85.19 425 TYR A CA 1
ATOM 3240 C C . TYR A 1 425 ? -20.983 43.029 -13.616 1.00 85.19 425 TYR A C 1
ATOM 3242 O O . TYR A 1 425 ? -21.545 43.770 -14.416 1.00 85.19 425 TYR A O 1
ATOM 3250 N N . LEU A 1 426 ? -21.559 42.683 -12.461 1.00 84.25 426 LEU A N 1
ATOM 3251 C CA . LEU A 1 426 ? -22.772 43.339 -11.967 1.00 84.25 426 LEU A CA 1
ATOM 3252 C C . LEU A 1 426 ? -22.447 44.738 -11.438 1.00 84.25 426 LEU A C 1
ATOM 3254 O O . LEU A 1 426 ? -21.419 44.929 -10.770 1.00 84.25 426 LEU A O 1
ATOM 3258 N N . ALA A 1 427 ? -23.356 45.687 -11.674 1.00 86.69 427 ALA A N 1
ATOM 3259 C CA . ALA A 1 427 ? -23.381 46.950 -10.942 1.00 86.69 427 ALA A CA 1
ATOM 3260 C C . ALA A 1 427 ? -23.566 46.681 -9.440 1.00 86.69 427 ALA A C 1
ATOM 3262 O O . ALA A 1 427 ? -24.211 45.706 -9.055 1.00 86.69 427 ALA A O 1
ATOM 3263 N N . ASP A 1 428 ? -22.997 47.524 -8.579 1.00 81.56 428 ASP A N 1
ATOM 3264 C CA . ASP A 1 428 ? -22.914 47.212 -7.147 1.00 81.56 428 ASP A CA 1
ATOM 3265 C C . ASP A 1 428 ? -24.310 47.229 -6.464 1.00 81.56 428 ASP A C 1
ATOM 3267 O O . ASP A 1 428 ? -24.557 46.448 -5.544 1.00 81.56 428 ASP A O 1
ATOM 3271 N N . GLU A 1 429 ? -25.266 48.002 -7.002 1.00 84.50 429 GLU A N 1
ATOM 3272 C CA . GLU A 1 429 ? -26.690 47.994 -6.613 1.00 84.50 429 GLU A CA 1
ATOM 3273 C C . GLU A 1 429 ? -27.404 46.679 -6.984 1.00 84.50 429 GLU A C 1
ATOM 3275 O O . GLU A 1 429 ? -28.029 46.046 -6.129 1.00 84.50 429 GLU A O 1
ATOM 3280 N N . GLU A 1 430 ? -27.275 46.220 -8.238 1.00 84.38 430 GLU A N 1
ATOM 3281 C CA . GLU A 1 430 ? -27.830 44.930 -8.680 1.00 84.38 430 GLU A CA 1
ATOM 3282 C C . GLU A 1 430 ? -27.182 43.769 -7.919 1.00 84.38 430 GLU A C 1
ATOM 3284 O O . GLU A 1 430 ? -27.875 42.868 -7.448 1.00 84.38 430 GLU A O 1
ATOM 3289 N N . PHE A 1 431 ? -25.858 43.808 -7.736 1.00 89.44 431 PHE A N 1
ATOM 3290 C CA . PHE A 1 431 ? -25.120 42.817 -6.959 1.00 89.44 431 PHE A CA 1
ATOM 3291 C C . PHE A 1 431 ? -25.718 42.664 -5.560 1.00 89.44 431 PHE A C 1
ATOM 3293 O O . PHE A 1 431 ? -25.988 41.541 -5.132 1.00 89.44 431 PHE A O 1
ATOM 3300 N N . GLN A 1 432 ? -25.969 43.775 -4.860 1.00 87.56 432 GLN A N 1
ATOM 3301 C CA . GLN A 1 432 ? -26.558 43.741 -3.526 1.00 87.56 432 GLN A CA 1
ATOM 3302 C C . GLN A 1 432 ? -27.999 43.207 -3.538 1.00 87.56 432 GLN A C 1
ATOM 3304 O O . GLN A 1 432 ? -28.355 42.434 -2.646 1.00 87.56 432 GLN A O 1
ATOM 3309 N N . ALA A 1 433 ? -28.802 43.549 -4.550 1.00 87.12 433 ALA A N 1
ATOM 3310 C CA . ALA A 1 433 ? -30.163 43.031 -4.707 1.00 87.12 433 ALA A CA 1
ATOM 3311 C C . ALA A 1 433 ? -30.206 41.508 -4.959 1.00 87.12 433 ALA A C 1
ATOM 3313 O O . ALA A 1 433 ? -31.093 40.824 -4.452 1.00 87.12 433 ALA A O 1
ATOM 3314 N N . ILE A 1 434 ? -29.239 40.971 -5.709 1.00 85.81 434 ILE A N 1
ATOM 3315 C CA . ILE A 1 434 ? -29.192 39.561 -6.138 1.00 85.81 434 ILE A CA 1
ATOM 3316 C C . ILE A 1 434 ? -28.500 38.672 -5.097 1.00 85.81 434 ILE A C 1
ATOM 3318 O O . ILE A 1 434 ? -29.009 37.612 -4.733 1.00 85.81 434 ILE A O 1
ATOM 3322 N N . MET A 1 435 ? -27.341 39.100 -4.589 1.00 84.06 435 MET A N 1
ATOM 3323 C CA . MET A 1 435 ? -26.549 38.344 -3.608 1.00 84.06 435 MET A CA 1
ATOM 3324 C C . MET A 1 435 ? -27.033 38.540 -2.164 1.00 84.06 435 MET A C 1
ATOM 3326 O O . MET A 1 435 ? -26.635 37.774 -1.280 1.00 84.06 435 MET A O 1
ATOM 3330 N N . GLY A 1 436 ? -27.860 39.560 -1.907 1.00 85.50 436 GLY A N 1
ATOM 3331 C CA . GLY A 1 436 ? -28.348 39.923 -0.572 1.00 85.50 436 GLY A CA 1
ATOM 3332 C C . GLY A 1 436 ? -27.278 40.526 0.347 1.00 85.50 436 GLY A C 1
ATOM 3333 O O . GLY A 1 436 ? -27.474 40.582 1.559 1.00 85.50 436 GLY A O 1
ATOM 3334 N N . MET A 1 437 ? -26.127 40.934 -0.198 1.00 88.31 437 MET A N 1
ATOM 3335 C CA . MET A 1 437 ? -25.005 41.514 0.547 1.00 88.31 437 MET A CA 1
ATOM 3336 C C . MET A 1 437 ? -24.126 42.389 -0.351 1.00 88.31 437 MET A C 1
ATOM 3338 O O . MET A 1 437 ? -24.080 42.189 -1.563 1.00 88.31 437 MET A O 1
ATOM 3342 N N . ALA A 1 438 ? -23.385 43.318 0.254 1.00 89.50 438 ALA A N 1
ATOM 3343 C CA . ALA A 1 438 ? -22.411 44.148 -0.451 1.00 89.50 438 ALA A CA 1
ATOM 3344 C C . ALA A 1 438 ? -21.253 43.318 -1.046 1.00 89.50 438 ALA A C 1
ATOM 3346 O O . ALA A 1 438 ? -20.880 42.258 -0.527 1.00 89.50 438 ALA A O 1
ATOM 3347 N N . LYS A 1 439 ? -20.648 43.824 -2.123 1.00 88.44 439 LYS A N 1
ATOM 3348 C CA . LYS A 1 439 ? -19.600 43.145 -2.906 1.00 88.44 439 LYS A CA 1
ATOM 3349 C C . LYS A 1 439 ? -18.348 42.869 -2.068 1.00 88.44 439 LYS A C 1
ATOM 3351 O O . LYS A 1 439 ? -17.775 41.782 -2.117 1.00 88.44 439 LYS A O 1
ATOM 3356 N N . GLU A 1 440 ? -17.997 43.809 -1.198 1.00 87.06 440 GLU A N 1
ATOM 3357 C CA . GLU A 1 440 ? -16.892 43.744 -0.237 1.00 87.06 440 GLU A CA 1
ATOM 3358 C C . GLU A 1 440 ? -17.128 42.676 0.837 1.00 87.06 440 GLU A C 1
ATOM 3360 O O . GLU A 1 440 ? -16.176 42.070 1.331 1.00 87.06 440 GLU A O 1
ATOM 3365 N N . ALA A 1 441 ? -18.388 42.438 1.216 1.00 86.62 441 ALA A N 1
ATOM 3366 C CA . ALA A 1 441 ? -18.757 41.392 2.166 1.00 86.62 441 ALA A CA 1
ATOM 3367 C C . ALA A 1 441 ? -18.694 40.008 1.505 1.00 86.62 441 ALA A C 1
ATOM 3369 O O . ALA A 1 441 ? -18.153 39.074 2.098 1.00 86.62 441 ALA A O 1
ATOM 3370 N N . PHE A 1 442 ? -19.171 39.890 0.261 1.00 91.19 442 PHE A N 1
ATOM 3371 C CA . PHE A 1 442 ? -19.104 38.655 -0.521 1.00 91.19 442 PHE A CA 1
ATOM 3372 C C . PHE A 1 442 ? -17.662 38.167 -0.725 1.00 91.19 442 PHE A C 1
ATOM 3374 O O . PHE A 1 442 ? -17.357 37.012 -0.424 1.00 91.19 442 PHE A O 1
ATOM 3381 N N . TYR A 1 443 ? -16.750 39.044 -1.161 1.00 89.31 443 TYR A N 1
ATOM 3382 C CA . TYR A 1 443 ? -15.351 38.664 -1.405 1.00 89.31 443 TYR A CA 1
ATOM 3383 C C . TYR A 1 443 ? -14.563 38.311 -0.128 1.00 89.31 443 TYR A C 1
ATOM 3385 O O . TYR A 1 443 ? -13.529 37.652 -0.223 1.00 89.31 443 TYR A O 1
ATOM 3393 N N . LYS A 1 444 ? -15.063 38.672 1.066 1.00 89.88 444 LYS A N 1
ATOM 3394 C CA . LYS A 1 444 ? -14.515 38.235 2.367 1.00 89.88 444 LYS A CA 1
ATOM 3395 C C . LYS A 1 444 ? -14.974 36.833 2.790 1.00 89.88 444 LYS A C 1
ATOM 3397 O O . LYS A 1 444 ? -14.433 36.283 3.747 1.00 89.88 444 LYS A O 1
ATOM 3402 N N . LEU A 1 445 ? -15.964 36.237 2.119 1.00 86.69 445 LEU A N 1
ATOM 3403 C CA . LEU A 1 445 ? -16.407 34.873 2.416 1.00 86.69 445 LEU A CA 1
ATOM 3404 C C . LEU A 1 445 ? -15.399 33.834 1.886 1.00 86.69 445 LEU A C 1
ATOM 3406 O O . LEU A 1 445 ? -14.795 34.057 0.838 1.00 86.69 445 LEU A O 1
ATOM 3410 N N . PRO A 1 446 ? -15.258 32.656 2.524 1.00 87.38 446 PRO A N 1
ATOM 3411 C CA . PRO A 1 446 ? -14.504 31.540 1.951 1.00 87.38 446 PRO A CA 1
ATOM 3412 C C . PRO A 1 446 ? -15.031 31.137 0.563 1.00 87.38 446 PRO A C 1
ATOM 3414 O O . PRO A 1 446 ? -16.245 31.137 0.347 1.00 87.38 446 PRO A O 1
ATOM 3417 N N . LYS A 1 447 ? -14.140 30.727 -0.356 1.00 87.19 447 LYS A N 1
ATOM 3418 C CA . LYS A 1 447 ? -14.485 30.410 -1.763 1.00 87.19 447 LYS A CA 1
ATOM 3419 C C . LYS A 1 447 ? -15.691 29.472 -1.910 1.00 87.19 447 LYS A C 1
ATOM 3421 O O . LYS A 1 447 ? -16.608 29.791 -2.654 1.00 87.19 447 LYS A O 1
ATOM 3426 N N . TRP A 1 448 ? -15.763 28.392 -1.125 1.00 86.38 448 TRP A N 1
ATOM 3427 C CA . TRP A 1 448 ? -16.892 27.447 -1.168 1.00 86.38 448 TRP A CA 1
ATOM 3428 C C . TRP A 1 448 ? -18.255 28.116 -0.918 1.00 86.38 448 TRP A C 1
ATOM 3430 O O . TRP A 1 448 ? -19.265 27.721 -1.500 1.00 86.38 448 TRP A O 1
ATOM 3440 N N . LYS A 1 449 ? -18.287 29.151 -0.069 1.00 86.62 449 LYS A N 1
ATOM 3441 C CA . LYS A 1 449 ? -19.496 29.908 0.253 1.00 86.62 449 LYS A CA 1
ATOM 3442 C C . LYS A 1 449 ? -19.806 30.923 -0.849 1.00 86.62 449 LYS A C 1
ATOM 3444 O O . LYS A 1 449 ? -20.970 31.055 -1.212 1.00 86.62 449 LYS A O 1
ATOM 3449 N N . GLN A 1 450 ? -18.789 31.562 -1.437 1.00 88.62 450 GLN A N 1
ATOM 3450 C CA . GLN A 1 450 ? -18.957 32.381 -2.647 1.00 88.62 450 GLN A CA 1
ATOM 3451 C C . GLN A 1 450 ? -19.594 31.555 -3.779 1.00 88.62 450 GLN A C 1
ATOM 3453 O O . GLN A 1 450 ? -20.617 31.959 -4.324 1.00 88.62 450 GLN A O 1
ATOM 3458 N N . ASP A 1 451 ? -19.070 30.359 -4.061 1.00 88.12 451 ASP A N 1
ATOM 3459 C CA . ASP A 1 451 ? -19.575 29.463 -5.112 1.00 88.12 451 ASP A CA 1
ATOM 3460 C C . ASP A 1 451 ? -21.002 28.962 -4.848 1.00 88.12 451 ASP A C 1
ATOM 3462 O O . ASP A 1 451 ? -21.767 28.738 -5.787 1.00 88.12 451 ASP A O 1
ATOM 3466 N N . MET A 1 452 ? -21.374 28.774 -3.578 1.00 86.50 452 MET A N 1
ATOM 3467 C CA . MET A 1 452 ? -22.743 28.437 -3.175 1.00 86.50 452 MET A CA 1
ATOM 3468 C C . MET A 1 452 ? -23.706 29.604 -3.438 1.00 86.50 452 MET A C 1
ATOM 3470 O O . MET A 1 452 ? -24.797 29.391 -3.963 1.00 86.50 452 MET A O 1
ATOM 3474 N N . HIS A 1 453 ? -23.294 30.838 -3.127 1.00 86.94 453 HIS A N 1
ATOM 3475 C CA . HIS A 1 453 ? -24.071 32.035 -3.453 1.00 86.94 453 HIS A CA 1
ATOM 3476 C C . HIS A 1 453 ? -24.195 32.223 -4.976 1.00 86.94 453 HIS A C 1
ATOM 3478 O O . HIS A 1 453 ? -25.317 32.367 -5.449 1.00 86.94 453 HIS A O 1
ATOM 3484 N N . LYS A 1 454 ? -23.103 32.108 -5.754 1.00 88.19 454 LYS A N 1
ATOM 3485 C CA . LYS A 1 454 ? -23.135 32.181 -7.233 1.00 88.19 454 LYS A CA 1
ATOM 3486 C C . LYS A 1 454 ? -24.084 31.154 -7.855 1.00 88.19 454 LYS A C 1
ATOM 3488 O O . LYS A 1 454 ? -24.865 31.509 -8.732 1.00 88.19 454 LYS A O 1
ATOM 3493 N N . ARG A 1 455 ? -24.045 29.898 -7.386 1.00 86.44 455 ARG A N 1
ATOM 3494 C CA . ARG A 1 455 ? -24.936 28.823 -7.862 1.00 86.44 455 ARG A CA 1
ATOM 3495 C C . ARG A 1 455 ? -26.405 29.068 -7.535 1.00 86.44 455 ARG A C 1
ATOM 3497 O O . ARG A 1 455 ? -27.255 28.678 -8.318 1.00 86.44 455 ARG A O 1
ATOM 3504 N N . LYS A 1 456 ? -26.716 29.730 -6.416 1.00 87.50 456 LYS A N 1
ATOM 3505 C CA . LYS A 1 456 ? -28.099 30.080 -6.051 1.00 87.50 456 LYS A CA 1
ATOM 3506 C C . LYS A 1 456 ? -28.728 31.118 -6.995 1.00 87.50 456 LYS A C 1
ATOM 3508 O O . LYS A 1 456 ? -29.949 31.211 -7.054 1.00 87.50 456 LYS A O 1
ATOM 3513 N N . VAL A 1 457 ? -27.907 31.900 -7.697 1.00 84.25 457 VAL A N 1
ATOM 3514 C CA . VAL A 1 457 ? -28.337 32.980 -8.602 1.00 84.25 457 VAL A CA 1
ATOM 3515 C C . VAL A 1 457 ? -27.892 32.740 -10.051 1.00 84.25 457 VAL A C 1
ATOM 3517 O O . VAL A 1 457 ? -27.783 33.681 -10.826 1.00 84.25 457 VAL A O 1
ATOM 3520 N N . ASP A 1 458 ? -27.593 31.489 -10.416 1.00 82.38 458 ASP A N 1
ATOM 3521 C CA . ASP A 1 458 ? -27.189 31.083 -11.771 1.00 82.38 458 ASP A CA 1
ATOM 3522 C C . ASP A 1 458 ? -26.030 31.913 -12.377 1.00 82.38 458 ASP A C 1
ATOM 3524 O O . ASP A 1 458 ? -25.965 32.124 -13.588 1.00 82.38 458 ASP A O 1
ATOM 3528 N N . LEU A 1 459 ? -25.093 32.388 -11.545 1.00 80.06 459 LEU A N 1
ATOM 3529 C CA . LEU A 1 459 ? -23.889 33.124 -11.973 1.00 80.06 459 LEU A CA 1
ATOM 3530 C C . LEU A 1 459 ? -22.621 32.249 -12.015 1.00 80.06 459 LEU A C 1
ATOM 3532 O O . LEU A 1 459 ? -21.548 32.760 -12.343 1.00 80.06 459 LEU A O 1
ATOM 3536 N N . PHE A 1 460 ? -22.733 30.955 -11.692 1.00 73.31 460 PHE A N 1
ATOM 3537 C CA . PHE A 1 460 ? -21.627 29.982 -11.646 1.00 73.31 460 PHE A CA 1
ATOM 3538 C C . PHE A 1 460 ? -21.286 29.366 -13.013 1.00 73.31 460 PHE A C 1
ATOM 3540 O O . PHE A 1 460 ? -22.208 29.201 -13.844 1.00 73.31 460 PHE A O 1
#

Foldseek 3Di:
DAAADFDDDPVRVVVCVVVVHDGRGDDLADWWKWWFDDDDPLPTYTYTDQLAQQPDELQTWIWTHHGLAIEIEHRVNYDPSRVVSNVVVCCVSPNPRDYHYHYVPRDDPVSQVSNVHHDDYHHDDDDPDPFDQKWKWFWDQDVNDIDIDTDPPDAPLVLFLQGWMWIDRLQAIETEHHPNHDVVVVVCSVVNVLSVQVVCCVPPVRDNPRHYYYHYQLRGDPSRCSSHPDDNVLSPDDDGSVLSVCCVVPNPPPNPPPPVPPPDDDDDDPVVVVVVVVVVVVVVDDDDDDDDDDDDDDDDDDDDPVVVVVVVVVVVVVVVPDDDDDDDDDDDDDDDDDDDDDDDDDDDDDDDDDDDDYDDDDDDDDDDDDDDDDDDDDDDDDDDDDDDDDDDDDPDPLQADALLQQALPHPHHDPDDDLVPSLSRHDQVRSCVQLVDGPVVLVPDDPVVNVVSCVVSRSD